Protein AF-A0A6G1IZX4-F1 (afdb_monomer)

pLDDT: mean 77.78, std 18.02, range [27.33, 98.0]

Nearest PDB structures (foldseek):
  4xx2-assembly1_A  TM=4.290E-01  e=2.517E+00  Xylella fastidiosa 9a5c
  7mdz-assembly1_HH  TM=2.554E-01  e=4.952E+00  Oryctolagus cuniculus
  5ham-assembly2_B  TM=1.954E-01  e=4.424E+00  Rickettsia bellii

Mean predicted aligned error: 16.07 Å

Secondary structure (DSSP, 8-state):
-----B-TTTTTEEBSS-PPPSP-EEEEPPGGGT-S-HHHHHHHHHHHHHHTT--EEEEEEEEEE-TTS-GGGS-EEEEEEE--TTS-HHHHHHHHHHHHHHHHHTT---EEEEE-GGGTT-EEEEPPTT-HHHHHHHHHHHHHHHHHHHHHHHHH-----EEEEEEEES-SSGGGSEEEEEEEETTTTSHHIIIIIHHHHHHHHTTTSEEEEEE-SSS---SSS-GGGGTS--------------------------------HHHHHHHHHHHHHHHHHHS----EEEEEE--SEEEEEESS--TTS-GGGS--EEEEEE--EEEEEPTT-----B-------HHHHHTT------TT-B--EE-----TTS-EEEEEEETTTEEEEEEE-SSS-PEEE-STHHHHHTT-BTTB-EEEPEEEES-TT----SS-TT-TTEEEEE-SSSSS-EEEEEE-EEETTEEE-

Radius of gyration: 28.32 Å; Cα contacts (8 Å, |Δi|>4): 827; chains: 1; bounding box: 70×68×75 Å

Foldseek 3Di:
DQQDWDCLPPPFKIWSDLDDFDDKDKAFDDCVVFFVCPPVLVVVLCVLCVVLVKDFPDWGWTQIHDPPDDSVVGFIETETATARRPPDVVSVSVSQVSNCVSCVVRRGPGIYMYGHVFRVQKEWAADDVVVVVLVVLCVVQVVVLVVLQVVCCVPVVFHWFWWWWTFIISDPDSVPGAIEIEIEGQVLSPVCCRVPVLVVSPVSSDPRYHYGYHYDPDNDPDDSHPVVSVLQFPPDIPTDGDDDDDDDDDDDDDDDDDDDPDPDVVNVVVVVVVVVVVVVVVDPPDQFAFPDKPGWEWDFDFLQHDPPDDPVVSHHGATATDIDTDGDGDPPHDDFAWAAPPDPDPVCVVLVDDFPHDGRFGAPAADGPRALQDWFKKWWQFPPPGIFIWTQHSDSDFDFDDDDSSCSNHVHDPVRTYTFTKTAHPHPVDQDARDDPRRWQIFIFTRDPDRHTHTHGTFHQDDRSITTD

Sequence (469 aa):
MQLVLDARFAPHRYGPYRLPTPPLETAVVECSALLDNVQTFLQQVDEVCIAAGIPIAYRTFACRHHWGHEPSESPITFLLVAHIADREPEAVRSLLADVQRLCLTAGAQVGVEVVDPPYYGRKSFAVRATDGNAVQNWDELSSRVLHFLDTTARDHGCFWRTMDLFRRGASQERDNCAVTLVVGTAESDNPFWWDCGLRHLQALANQNIMVEILHVSSWEAISLIDQNAYQDPVCMGASLTEDVSHFAAYPNHPSRLRHENDVNPYRKGMEDKKSDLDEAQRCNRVIGSLIASSGRRTILAHEFPHPSQPSTQQGNALRFLADWALVGTQPGRSAENKIHKLKVHGRDQERGVTTHLTDGLPSKEYEILRSPSKRTLVAFRGRTSSWGFGEVNGVTTVNSILPGDIAETYNLSESDPGYYWAITQRVYEYHGDVCRPGDSGSVVLLDGERGAGRWVGLLFGAALGVGYM

Solvent-accessible surface area (backbone atoms only — not comparable to full-atom values): 27068 Å² total; per-residue (Å²): 132,87,81,56,64,33,59,91,48,58,59,38,31,43,26,65,49,88,71,82,47,47,59,64,45,76,48,76,47,71,57,76,83,52,29,95,55,57,69,63,54,56,49,53,49,47,54,51,29,57,74,68,70,37,59,71,81,47,73,47,43,24,19,61,34,49,83,93,57,64,56,88,81,32,69,52,25,41,39,37,28,26,68,36,62,92,49,59,68,66,59,56,48,51,49,48,53,52,48,42,49,50,36,50,73,56,65,29,94,51,49,45,33,42,30,13,52,53,66,66,72,41,41,42,27,64,48,51,82,84,41,50,69,60,54,52,53,42,70,72,35,49,66,59,51,49,54,51,47,55,48,38,24,70,78,66,72,47,55,64,60,40,41,44,66,30,19,38,30,58,50,92,48,60,90,76,21,49,44,28,41,38,37,27,12,67,53,44,77,41,64,58,43,73,78,44,46,49,61,50,51,35,65,67,49,40,97,78,30,46,70,44,72,25,44,35,89,56,97,66,90,68,72,66,54,41,70,62,33,54,61,55,60,63,50,79,75,79,66,58,70,80,87,88,83,84,89,80,91,83,87,88,86,87,89,83,91,79,93,76,92,75,78,52,69,66,55,53,54,48,51,52,51,47,51,54,47,52,50,58,69,67,46,83,78,75,61,44,48,81,73,44,61,64,41,83,38,70,42,82,41,41,75,44,75,48,98,89,56,61,71,89,74,18,55,59,75,39,38,28,71,44,70,52,73,45,65,46,56,40,89,97,52,82,86,76,54,46,40,70,82,73,58,79,49,69,69,43,50,78,69,67,60,79,71,67,71,53,65,65,36,49,37,85,47,77,45,76,87,86,50,49,75,48,74,38,44,28,33,32,50,24,80,72,61,42,69,38,66,27,21,40,57,31,58,84,61,70,42,70,59,82,74,65,70,60,23,66,53,68,73,35,41,96,93,50,47,35,34,32,44,46,26,34,53,73,54,86,93,57,94,57,61,49,57,51,89,71,21,48,74,18,54,29,25,45,40,49,99,56,99,50,36,26,35,64,50,43,28,68,42,59,60,95,45,29,21,33,60

Organism: NCBI:txid1168545

Structure (mmCIF, N/CA/C/O backbone):
data_AF-A0A6G1IZX4-F1
#
_entry.id   AF-A0A6G1IZX4-F1
#
loop_
_atom_site.group_PDB
_atom_site.id
_atom_site.type_symbol
_atom_site.label_atom_id
_atom_site.label_alt_id
_atom_site.label_comp_id
_atom_site.label_asym_id
_atom_site.label_entity_id
_atom_site.label_seq_id
_atom_site.pdbx_PDB_ins_code
_atom_site.Cartn_x
_atom_site.Cartn_y
_atom_site.Cartn_z
_atom_site.occupancy
_atom_site.B_iso_or_equiv
_atom_site.auth_seq_id
_atom_site.auth_comp_id
_atom_site.auth_asym_id
_atom_site.auth_atom_id
_atom_site.pdbx_PDB_model_num
ATOM 1 N N . MET A 1 1 ? -31.044 3.795 23.910 1.00 59.31 1 MET A N 1
ATOM 2 C CA . MET A 1 1 ? -30.777 3.939 22.464 1.00 59.31 1 MET A CA 1
ATOM 3 C C . MET A 1 1 ? -30.055 2.679 22.021 1.00 59.31 1 MET A C 1
ATOM 5 O O . MET A 1 1 ? -29.073 2.333 22.664 1.00 59.31 1 MET A O 1
ATOM 9 N N . GLN A 1 2 ? -30.579 1.936 21.046 1.00 75.44 2 GLN A N 1
ATOM 10 C CA . GLN A 1 2 ? -29.920 0.715 20.573 1.00 75.44 2 GLN A CA 1
ATOM 11 C C . GLN A 1 2 ? -28.713 1.113 19.715 1.00 75.44 2 GLN A C 1
ATOM 13 O O . GLN A 1 2 ? -28.865 1.892 18.777 1.00 75.44 2 GLN A O 1
ATOM 18 N N . LEU A 1 3 ? -27.519 0.632 20.069 1.00 81.38 3 LEU A N 1
ATOM 19 C CA . LEU A 1 3 ? -26.293 0.906 19.321 1.00 81.38 3 LEU A CA 1
ATOM 20 C C . LEU A 1 3 ? -26.342 0.139 17.992 1.00 81.38 3 LEU A C 1
ATOM 22 O O . LEU A 1 3 ? -26.344 -1.098 17.986 1.00 81.38 3 LEU A O 1
ATOM 26 N N . VAL A 1 4 ? -26.405 0.860 16.873 1.00 86.19 4 VAL A N 1
ATOM 27 C CA . VAL A 1 4 ? -26.288 0.259 15.540 1.00 86.19 4 VAL A CA 1
ATOM 28 C C . VAL A 1 4 ? -24.801 0.075 15.260 1.00 86.19 4 VAL A C 1
ATOM 30 O O . VAL A 1 4 ? -24.076 1.049 15.103 1.00 86.19 4 VAL A O 1
ATOM 33 N N . LEU A 1 5 ? -24.342 -1.175 15.255 1.00 89.44 5 LEU A N 1
ATOM 34 C CA . LEU A 1 5 ? -22.954 -1.491 14.936 1.00 89.44 5 LEU A CA 1
ATOM 35 C C . LEU A 1 5 ? -22.734 -1.475 13.430 1.00 89.44 5 LEU A C 1
ATOM 37 O O . LEU A 1 5 ? -23.473 -2.124 12.689 1.00 89.44 5 LEU A O 1
ATOM 41 N N . ASP A 1 6 ? -21.659 -0.824 13.006 1.00 90.88 6 ASP A N 1
ATOM 42 C CA . ASP A 1 6 ? -21.092 -1.054 11.689 1.00 90.88 6 ASP A CA 1
ATOM 43 C C . ASP A 1 6 ? -20.348 -2.394 11.684 1.00 90.88 6 ASP A C 1
ATOM 45 O O . ASP A 1 6 ? -19.285 -2.540 12.288 1.00 90.88 6 ASP A O 1
ATOM 49 N N . ALA A 1 7 ? -20.950 -3.381 11.024 1.00 86.31 7 ALA A N 1
ATOM 50 C CA . ALA A 1 7 ? -20.425 -4.736 10.899 1.00 86.31 7 ALA A CA 1
ATOM 51 C C . ALA A 1 7 ? -19.765 -5.000 9.534 1.00 86.31 7 ALA A C 1
ATOM 53 O O . ALA A 1 7 ? -19.408 -6.140 9.249 1.00 86.31 7 ALA A O 1
ATOM 54 N N . ARG A 1 8 ? -19.579 -3.977 8.683 1.00 90.00 8 ARG A N 1
ATOM 55 C CA . ARG A 1 8 ? -18.983 -4.145 7.340 1.00 90.00 8 ARG A CA 1
ATOM 56 C C . ARG A 1 8 ? -17.572 -4.737 7.379 1.00 90.00 8 ARG A C 1
ATOM 58 O O . ARG A 1 8 ? -17.164 -5.415 6.445 1.00 90.00 8 ARG A O 1
ATOM 65 N N . PHE A 1 9 ? -16.852 -4.500 8.473 1.00 88.50 9 PHE A N 1
ATOM 66 C CA . PHE A 1 9 ? -15.491 -4.984 8.696 1.00 88.50 9 PHE A CA 1
ATOM 67 C C . PHE A 1 9 ? -15.419 -6.150 9.693 1.00 88.50 9 PHE A C 1
ATOM 69 O O . PHE A 1 9 ? -14.334 -6.478 10.177 1.00 88.50 9 PHE A O 1
ATOM 76 N N . ALA A 1 10 ? -16.553 -6.766 10.040 1.00 88.62 10 ALA A N 1
ATOM 77 C CA . ALA A 1 10 ? -16.571 -7.920 10.929 1.00 88.62 10 ALA A CA 1
ATOM 78 C C . ALA A 1 10 ? -15.802 -9.112 10.310 1.00 88.62 10 ALA A C 1
ATOM 80 O O . ALA A 1 10 ? -15.842 -9.297 9.093 1.00 88.62 10 ALA A O 1
ATOM 81 N N . PRO A 1 11 ? -15.105 -9.930 11.124 1.00 91.12 11 PRO A N 1
ATOM 82 C CA . PRO A 1 11 ? -14.985 -9.842 12.583 1.00 91.12 11 PRO A CA 1
ATOM 83 C C . PRO A 1 11 ? -13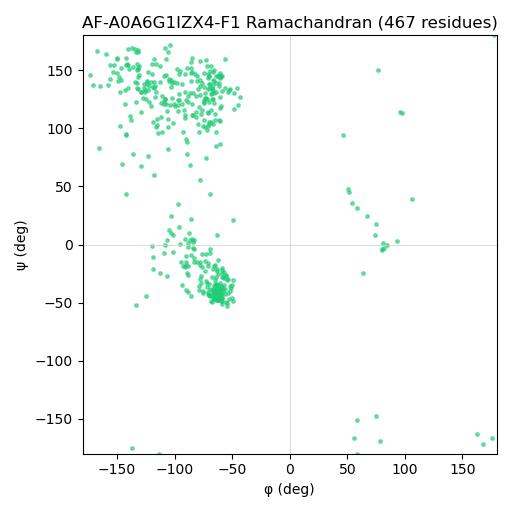.833 -8.937 13.062 1.00 91.12 11 PRO A C 1
ATOM 85 O O . PRO A 1 11 ? -13.494 -8.929 14.241 1.00 91.12 11 PRO A O 1
ATOM 88 N N . HIS A 1 12 ? -13.198 -8.185 12.165 1.00 92.44 12 HIS A N 1
ATOM 89 C CA . HIS A 1 12 ? -11.922 -7.520 12.427 1.00 92.44 12 HIS A CA 1
ATOM 90 C C . HIS A 1 12 ? -12.040 -6.101 12.980 1.00 92.44 12 HIS A C 1
ATOM 92 O O . HIS A 1 12 ? -11.063 -5.572 13.510 1.00 92.44 12 HIS A O 1
ATOM 98 N N . ARG A 1 13 ? -13.191 -5.447 12.822 1.00 94.31 13 ARG A N 1
ATOM 99 C CA . ARG A 1 13 ? -13.390 -4.067 13.268 1.00 94.31 13 ARG A CA 1
ATOM 100 C C . ARG A 1 13 ? -14.870 -3.759 13.467 1.00 94.31 13 ARG A C 1
ATOM 102 O O . ARG A 1 13 ? -15.688 -4.112 12.621 1.00 94.31 13 ARG A O 1
ATOM 109 N N . TYR A 1 14 ? -15.184 -3.067 14.561 1.00 95.94 14 TYR A N 1
ATOM 110 C CA . TYR A 1 14 ? -16.542 -2.658 14.926 1.00 95.94 14 TYR A CA 1
ATOM 111 C C . TYR A 1 14 ? -16.565 -1.237 15.494 1.00 95.94 14 TYR A C 1
ATOM 113 O O . TYR A 1 14 ? -15.609 -0.785 16.127 1.00 95.94 14 TYR A O 1
ATOM 121 N N . GLY A 1 15 ? -17.691 -0.549 15.312 1.00 94.06 15 GLY A N 1
ATOM 122 C CA . GLY A 1 15 ? -17.936 0.772 15.882 1.00 94.06 15 GLY A CA 1
ATOM 123 C C . GLY A 1 15 ? -19.407 1.193 15.771 1.00 94.06 15 GLY A C 1
ATOM 124 O O . GLY A 1 15 ? -20.177 0.549 15.058 1.00 94.06 15 GLY A O 1
ATOM 125 N N . PRO A 1 16 ? -19.823 2.249 16.491 1.00 82.31 16 PRO A N 1
ATOM 126 C CA . PRO A 1 16 ? -21.214 2.691 16.605 1.00 82.31 16 PRO A CA 1
ATOM 127 C C . PRO A 1 16 ? -21.684 3.591 15.453 1.00 82.31 16 PRO A C 1
ATOM 129 O O . PRO A 1 16 ? -22.847 3.989 15.419 1.00 82.31 16 PRO A O 1
ATOM 132 N N . TYR A 1 17 ? -20.784 3.928 14.528 1.00 84.81 17 TYR A N 1
ATOM 133 C CA . TYR A 1 17 ? -21.054 4.723 13.333 1.00 84.81 17 TYR A CA 1
ATOM 134 C C . TYR A 1 17 ? -20.455 4.034 12.120 1.00 84.81 17 TYR A C 1
ATOM 136 O O . TYR A 1 17 ? -19.620 3.140 12.254 1.00 84.81 17 TYR A O 1
ATOM 144 N N . ARG A 1 18 ? -20.843 4.505 10.935 1.00 87.94 18 ARG A N 1
ATOM 145 C CA . ARG A 1 18 ? -20.227 4.083 9.685 1.00 87.94 18 ARG A CA 1
ATOM 146 C C . ARG A 1 18 ? -18.737 4.437 9.704 1.00 87.94 18 ARG A C 1
ATOM 148 O O . ARG A 1 18 ? -18.378 5.605 9.600 1.00 87.94 18 ARG A O 1
ATOM 155 N N . LEU A 1 19 ? -17.889 3.430 9.871 1.00 91.12 19 LEU A N 1
ATOM 156 C CA . LEU A 1 19 ? -16.448 3.595 9.991 1.00 91.12 19 LEU A CA 1
ATOM 157 C C . LEU A 1 19 ? -15.825 3.882 8.618 1.00 91.12 19 LEU A C 1
ATOM 159 O O . LEU A 1 19 ? -16.200 3.227 7.642 1.00 91.12 19 LEU A O 1
ATOM 163 N N . PRO A 1 20 ? -14.856 4.804 8.518 1.00 90.62 20 PRO A N 1
ATOM 164 C CA . PRO A 1 20 ? -14.194 5.074 7.248 1.00 90.62 20 PRO A CA 1
ATOM 165 C C . PRO A 1 20 ? -13.386 3.852 6.807 1.00 90.62 20 PRO A C 1
ATOM 167 O O . PRO A 1 20 ? -12.780 3.165 7.638 1.00 90.62 20 PRO A O 1
ATOM 170 N N . THR A 1 21 ? -13.383 3.547 5.514 1.00 91.31 21 THR A N 1
ATOM 171 C CA . THR A 1 21 ? -12.710 2.348 4.989 1.00 91.31 21 THR A CA 1
ATOM 172 C C . THR A 1 21 ? -11.177 2.475 5.064 1.00 91.31 21 THR A C 1
ATOM 174 O O . THR A 1 21 ? -10.634 3.510 4.696 1.00 91.31 21 THR A O 1
ATOM 177 N N . PRO A 1 22 ? -10.420 1.458 5.520 1.00 89.31 22 PRO A N 1
ATOM 178 C CA . PRO A 1 22 ? -8.955 1.505 5.474 1.00 89.31 22 PRO A CA 1
ATOM 179 C C . PRO A 1 22 ? -8.407 1.744 4.055 1.00 89.31 22 PRO A C 1
ATOM 181 O O . PRO A 1 22 ? -9.088 1.406 3.090 1.00 89.31 22 PRO A O 1
ATOM 184 N N . PRO A 1 23 ? -7.163 2.221 3.890 1.00 87.56 23 PRO A N 1
ATOM 185 C CA . PRO A 1 23 ? -6.227 2.682 4.915 1.00 87.56 23 PRO A CA 1
ATOM 186 C C . PRO A 1 23 ? -6.670 3.951 5.659 1.00 87.56 23 PRO A C 1
ATOM 188 O O . PRO A 1 23 ? -7.341 4.816 5.100 1.00 87.56 23 PRO A O 1
ATOM 191 N N . LEU A 1 24 ? -6.253 4.060 6.926 1.00 88.69 24 LEU A N 1
ATOM 192 C CA . LEU A 1 24 ? -6.476 5.236 7.771 1.00 88.69 24 LEU A CA 1
ATOM 193 C C . LEU A 1 24 ? -5.180 5.641 8.466 1.00 88.69 24 LEU A C 1
ATOM 195 O O . LEU A 1 24 ? -4.475 4.781 8.997 1.00 88.69 24 LEU A O 1
ATOM 199 N N . GLU A 1 25 ? -4.933 6.942 8.531 1.00 88.62 25 GLU A N 1
ATOM 200 C CA . GLU A 1 25 ? -3.976 7.550 9.444 1.00 88.62 25 GLU A CA 1
ATOM 201 C C . GLU A 1 25 ? -4.615 7.735 10.824 1.00 88.62 25 GLU A C 1
ATOM 203 O O . GLU A 1 25 ? -5.822 7.963 10.958 1.00 88.62 25 GLU A O 1
ATOM 208 N N . THR A 1 26 ? -3.792 7.615 11.864 1.00 91.69 26 THR A N 1
ATOM 209 C CA . THR A 1 26 ? -4.212 7.757 13.260 1.00 91.69 26 THR A CA 1
ATOM 210 C C . THR A 1 26 ? -3.443 8.918 13.877 1.00 91.69 26 THR A C 1
ATOM 212 O O . THR A 1 26 ? -2.265 8.780 14.203 1.00 91.69 26 THR A O 1
ATOM 215 N N . ALA A 1 27 ? -4.110 10.055 14.069 1.00 93.75 27 ALA A N 1
ATOM 216 C CA . ALA A 1 27 ? -3.566 11.172 14.836 1.00 93.75 27 ALA A CA 1
ATOM 217 C C . ALA A 1 27 ? -3.984 11.022 16.302 1.00 93.75 27 ALA A C 1
ATOM 219 O O . ALA A 1 27 ? -5.169 11.122 16.621 1.00 93.75 27 ALA A O 1
ATOM 220 N N . VAL A 1 28 ? -3.026 10.746 17.189 1.00 94.31 28 VAL A N 1
ATOM 221 C CA . VAL A 1 28 ? -3.289 10.597 18.629 1.00 94.31 28 VAL A CA 1
ATOM 222 C C . VAL A 1 28 ? -3.700 11.943 19.225 1.00 94.31 28 VAL A C 1
ATOM 224 O O . VAL A 1 28 ? -3.057 12.961 18.976 1.00 94.31 28 VAL A O 1
ATOM 227 N N . VAL A 1 29 ? -4.761 11.929 20.027 1.00 94.44 29 VA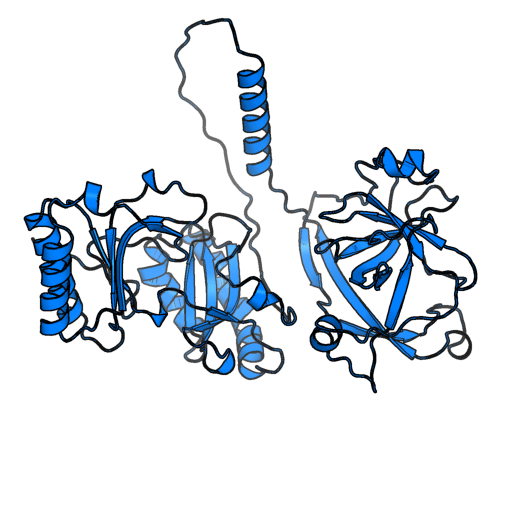L A N 1
ATOM 228 C CA . VAL A 1 29 ? -5.287 13.096 20.739 1.00 94.44 29 VAL A CA 1
ATOM 229 C C . VAL A 1 29 ? -4.876 13.015 22.204 1.00 94.44 29 VAL A C 1
ATOM 231 O O . VAL A 1 29 ? -4.970 11.961 22.839 1.00 94.44 29 VAL A O 1
ATOM 234 N N . GLU A 1 30 ? -4.423 14.137 22.757 1.00 91.88 30 GLU A N 1
ATOM 235 C CA . GLU A 1 30 ? -4.024 14.207 24.158 1.00 91.88 30 GLU A CA 1
ATOM 236 C C . GLU A 1 30 ? -5.233 13.984 25.080 1.00 91.88 30 GLU A C 1
ATOM 238 O O . GLU A 1 30 ? -6.227 14.708 25.031 1.00 91.88 30 GLU A O 1
ATOM 243 N N . CYS A 1 31 ? -5.156 12.962 25.934 1.00 89.56 31 CYS A N 1
ATOM 244 C CA . CYS A 1 31 ? -6.279 12.534 26.773 1.00 89.56 31 CYS A CA 1
ATOM 245 C C . CYS A 1 31 ? -6.647 13.566 27.852 1.00 89.56 31 CYS A C 1
ATOM 247 O O . CYS A 1 31 ? -7.805 13.638 28.259 1.00 89.56 31 CYS A O 1
ATOM 249 N N . SER A 1 32 ? -5.671 14.363 28.299 1.00 89.19 32 SER A N 1
ATOM 250 C CA . SER A 1 32 ? -5.833 15.424 29.305 1.00 89.19 32 SER A CA 1
ATOM 251 C C . SER A 1 32 ? -6.800 16.524 28.854 1.00 89.19 32 SER A C 1
ATOM 253 O O . SER A 1 32 ? -7.426 17.167 29.689 1.00 89.19 32 SER A O 1
ATOM 255 N N . ALA A 1 33 ? -6.961 16.717 27.541 1.00 89.00 33 ALA A N 1
ATOM 256 C CA . ALA A 1 33 ? -7.904 17.674 26.974 1.00 89.00 33 ALA A CA 1
ATOM 257 C C . ALA A 1 33 ? -9.358 17.168 26.979 1.00 89.00 33 ALA A C 1
ATOM 259 O O . ALA A 1 33 ? -10.279 17.953 26.760 1.00 89.00 33 ALA A O 1
ATOM 260 N N . LEU A 1 34 ? -9.567 15.863 27.186 1.00 92.00 34 LEU A N 1
ATOM 261 C CA . LEU A 1 34 ? -10.874 15.210 27.066 1.00 92.00 34 LEU A CA 1
ATOM 262 C C . LEU A 1 34 ? -11.413 14.695 28.402 1.00 92.00 34 LEU A C 1
ATOM 264 O O . LEU A 1 34 ? -12.621 14.510 28.525 1.00 92.00 34 LEU A O 1
ATOM 268 N N . LEU A 1 35 ? -10.535 14.414 29.368 1.00 94.94 35 LEU A N 1
ATOM 269 C CA . LEU A 1 35 ? -10.875 13.738 30.616 1.00 94.94 35 LEU A CA 1
ATOM 270 C C . LEU A 1 35 ? -10.122 14.339 31.806 1.00 94.94 35 LEU A C 1
ATOM 272 O O . LEU A 1 35 ? -8.898 14.454 31.774 1.00 94.94 35 LEU A O 1
ATOM 276 N N . ASP A 1 36 ? -10.841 14.571 32.906 1.00 92.88 36 ASP A N 1
ATOM 277 C CA . ASP A 1 36 ? -10.254 15.066 34.160 1.00 92.88 36 ASP A CA 1
ATOM 278 C C . ASP A 1 36 ? -9.374 14.014 34.863 1.00 92.88 36 ASP A C 1
ATOM 280 O O . ASP A 1 36 ? -8.375 14.343 35.501 1.00 92.88 36 ASP A O 1
ATOM 284 N N . ASN A 1 37 ? -9.733 12.728 34.765 1.00 95.00 37 ASN A N 1
ATOM 285 C CA . ASN A 1 37 ? -9.012 11.625 35.410 1.00 95.00 37 ASN A CA 1
ATOM 286 C C . ASN A 1 37 ? -8.842 10.435 34.455 1.00 95.00 37 ASN A C 1
ATOM 288 O O . ASN A 1 37 ? -9.546 9.424 34.530 1.00 95.00 37 ASN A O 1
ATOM 292 N N . VAL A 1 38 ? -7.871 10.571 33.550 1.00 94.62 38 VAL A N 1
ATOM 293 C CA . VAL A 1 38 ? -7.552 9.576 32.515 1.00 94.62 38 VAL A CA 1
ATOM 294 C C . VAL A 1 38 ? -7.240 8.206 33.120 1.00 94.62 38 VAL A C 1
ATOM 296 O O . VAL A 1 38 ? -7.723 7.197 32.622 1.00 94.62 38 VAL A O 1
ATOM 299 N N . GLN A 1 39 ? -6.468 8.144 34.209 1.00 95.12 39 GLN A N 1
ATOM 300 C CA . GLN A 1 39 ? -6.039 6.868 34.789 1.00 95.12 39 GLN A CA 1
ATOM 301 C C . GLN A 1 39 ? -7.221 6.043 35.310 1.00 95.12 39 GLN A C 1
ATOM 303 O O . GLN A 1 39 ? -7.311 4.853 35.013 1.00 95.12 39 GLN A O 1
ATOM 308 N N . THR A 1 40 ? -8.146 6.679 36.035 1.00 96.62 40 THR A N 1
ATOM 309 C CA . THR A 1 40 ? -9.343 5.999 36.557 1.00 96.62 40 THR A CA 1
ATOM 310 C C . THR A 1 40 ? -10.224 5.509 35.414 1.00 96.62 40 THR A C 1
ATOM 312 O O . THR A 1 40 ? -10.659 4.360 35.420 1.00 96.62 40 THR A O 1
ATOM 315 N N . PHE A 1 41 ? -10.430 6.344 34.392 1.00 97.12 41 PHE A N 1
ATOM 316 C CA . PHE A 1 41 ? -11.180 5.956 33.200 1.00 97.12 41 PHE A CA 1
ATOM 317 C C . PHE A 1 41 ? -10.543 4.751 32.488 1.00 97.12 41 PHE A C 1
ATOM 319 O O . PHE A 1 41 ? -11.220 3.766 32.198 1.00 97.12 41 PHE A O 1
ATOM 326 N N . LEU A 1 42 ? -9.228 4.787 32.248 1.00 96.44 42 LEU A N 1
ATOM 327 C CA . LEU A 1 42 ? -8.517 3.700 31.576 1.00 96.44 42 LEU A CA 1
ATOM 328 C C . LEU A 1 42 ? -8.529 2.396 32.385 1.00 96.44 42 LEU A C 1
ATOM 330 O O . LEU A 1 42 ? -8.504 1.335 31.767 1.00 96.44 42 LEU A O 1
ATOM 334 N N . GLN A 1 43 ? -8.567 2.458 33.719 1.00 97.00 43 GLN A N 1
ATOM 335 C CA . GLN A 1 43 ? -8.731 1.280 34.573 1.00 97.00 43 GLN A CA 1
ATOM 336 C C . GLN A 1 43 ? -10.142 0.686 34.444 1.00 97.00 43 GLN A C 1
ATOM 338 O O . GLN A 1 43 ? -10.285 -0.522 34.280 1.00 97.00 43 GLN A O 1
ATOM 343 N N . GLN A 1 44 ? -11.184 1.521 34.445 1.00 98.00 44 GLN A N 1
ATOM 344 C CA . GLN A 1 44 ? -12.564 1.057 34.254 1.00 98.00 44 GLN A CA 1
ATOM 345 C C . GLN A 1 44 ? -12.759 0.391 32.886 1.00 98.00 44 GLN A C 1
ATOM 347 O O . GLN A 1 44 ? -13.449 -0.620 32.776 1.00 98.00 44 GLN A O 1
ATOM 352 N N . VAL A 1 45 ? -12.123 0.927 31.839 1.00 97.75 45 VAL A N 1
ATOM 353 C CA . VAL A 1 45 ? -12.123 0.306 30.506 1.00 97.75 45 VAL A CA 1
ATOM 354 C C . VAL A 1 45 ? -11.471 -1.080 30.540 1.00 97.75 45 VAL A C 1
ATOM 356 O O . VAL A 1 45 ? -12.017 -2.011 29.947 1.00 97.75 45 VAL A O 1
ATOM 359 N N . ASP A 1 46 ? -10.346 -1.241 31.245 1.00 97.31 46 ASP A N 1
ATOM 360 C CA . ASP A 1 46 ? -9.700 -2.551 31.409 1.00 97.31 46 ASP A CA 1
ATOM 361 C C . ASP A 1 46 ? -10.609 -3.550 32.117 1.00 97.31 46 ASP A C 1
ATOM 363 O O . ASP A 1 46 ? -10.748 -4.681 31.657 1.00 97.31 46 ASP A O 1
ATOM 367 N N . GLU A 1 47 ? -11.261 -3.134 33.202 1.00 97.56 47 GLU A N 1
ATOM 368 C CA . GLU A 1 47 ? -12.186 -3.976 33.963 1.00 97.56 47 GLU A CA 1
ATOM 369 C C . GLU A 1 47 ? -13.350 -4.471 33.090 1.00 97.56 47 GLU A C 1
ATOM 371 O O . GLU A 1 47 ? -13.672 -5.661 33.113 1.00 97.56 47 GLU A O 1
ATOM 376 N N . VAL A 1 48 ? -13.927 -3.597 32.254 1.00 98.00 48 VAL A N 1
ATOM 377 C CA . VAL A 1 48 ? -14.975 -3.974 31.288 1.00 98.00 48 VAL A CA 1
ATOM 378 C C . VAL A 1 48 ? -14.447 -4.972 30.253 1.00 98.00 48 VAL A C 1
ATOM 380 O O . VAL A 1 48 ? -15.110 -5.968 29.958 1.00 98.00 48 VAL A O 1
ATOM 383 N N . CYS A 1 49 ? -13.249 -4.749 29.711 1.00 96.69 49 CYS A N 1
ATOM 384 C CA . CYS A 1 49 ? -12.669 -5.642 28.707 1.00 96.69 49 CYS A CA 1
ATOM 385 C C . CYS A 1 49 ? -12.313 -7.020 29.288 1.00 96.69 49 CYS A C 1
ATOM 387 O O . CYS A 1 49 ? -12.578 -8.044 28.655 1.00 96.69 49 CYS A O 1
ATOM 389 N N . ILE A 1 50 ? -11.785 -7.061 30.517 1.00 96.19 50 ILE A N 1
ATOM 390 C CA . ILE A 1 50 ? -11.518 -8.297 31.265 1.00 96.19 50 ILE A CA 1
ATOM 391 C C . ILE A 1 50 ? -12.824 -9.053 31.522 1.00 96.19 50 ILE A C 1
ATOM 393 O O . ILE A 1 50 ? -12.885 -10.256 31.269 1.00 96.19 50 ILE A O 1
ATOM 397 N N . ALA A 1 51 ? -13.878 -8.363 31.969 1.00 96.69 51 ALA A N 1
ATOM 398 C CA . ALA A 1 51 ? -15.185 -8.973 32.209 1.00 96.69 51 ALA A CA 1
ATOM 399 C C . ALA A 1 51 ? -15.809 -9.551 30.926 1.00 96.69 51 ALA A C 1
ATOM 401 O O . ALA A 1 51 ? -16.438 -10.607 30.969 1.00 96.69 51 ALA A O 1
ATOM 402 N N . ALA A 1 52 ? -15.585 -8.904 29.778 1.00 96.19 52 ALA A N 1
ATOM 403 C CA . ALA A 1 52 ? -15.999 -9.401 28.467 1.00 96.19 52 ALA A CA 1
ATOM 404 C C . ALA A 1 52 ? -15.111 -10.543 27.928 1.00 96.19 52 ALA A C 1
ATOM 406 O O . ALA A 1 52 ? -15.426 -11.135 26.895 1.00 96.19 52 ALA A O 1
ATOM 407 N N . GLY A 1 53 ? -13.989 -10.851 28.589 1.00 96.44 53 GLY A N 1
ATOM 408 C CA . GLY A 1 53 ? -13.005 -11.823 28.115 1.00 96.44 53 GLY A CA 1
ATOM 409 C C . GLY A 1 53 ? -12.271 -11.377 26.846 1.00 96.44 53 GLY A C 1
ATOM 410 O O . GLY A 1 53 ? -11.796 -12.225 26.092 1.00 96.44 53 GLY A O 1
ATOM 411 N N . ILE A 1 54 ? -12.190 -10.071 26.581 1.00 96.62 54 ILE A N 1
ATOM 412 C CA . ILE A 1 54 ? -11.578 -9.491 25.380 1.00 96.62 54 ILE A CA 1
ATOM 413 C C . ILE A 1 54 ? -10.290 -8.767 25.801 1.00 96.62 54 ILE A C 1
ATOM 415 O O . ILE A 1 54 ? -10.350 -7.628 26.264 1.00 96.62 54 ILE A O 1
ATOM 419 N N . PRO A 1 55 ? -9.111 -9.405 25.689 1.00 91.94 55 PRO A N 1
ATOM 420 C CA . PRO A 1 55 ? -7.858 -8.783 26.100 1.00 91.94 55 PRO A CA 1
ATOM 421 C C . PRO A 1 55 ? -7.500 -7.614 25.173 1.00 91.94 55 PRO A C 1
ATOM 423 O O . PRO A 1 55 ? -7.476 -7.760 23.947 1.00 91.94 55 PRO A O 1
ATOM 426 N N . ILE A 1 56 ? -7.198 -6.461 25.774 1.00 95.38 56 ILE A N 1
ATOM 427 C CA . ILE A 1 56 ? -6.765 -5.251 25.067 1.00 95.38 56 ILE A CA 1
ATOM 428 C C . ILE A 1 56 ? -5.248 -5.298 24.876 1.00 95.38 56 ILE A C 1
ATOM 430 O O . ILE A 1 56 ? -4.506 -5.494 25.835 1.00 95.38 56 ILE A O 1
ATOM 434 N N . ALA A 1 57 ? -4.785 -5.064 23.652 1.00 93.25 57 ALA A N 1
ATOM 435 C CA . ALA A 1 57 ? -3.371 -4.876 23.341 1.00 93.25 57 ALA A CA 1
ATOM 436 C C . ALA A 1 57 ? -2.960 -3.398 23.435 1.00 93.25 57 ALA A C 1
ATOM 438 O O . ALA A 1 57 ? -1.874 -3.074 23.909 1.00 93.25 57 ALA A O 1
ATOM 439 N N . TYR A 1 58 ? -3.828 -2.491 22.980 1.00 94.38 58 TYR A N 1
ATOM 440 C CA . TYR A 1 58 ? -3.565 -1.053 22.961 1.00 94.38 58 TYR A CA 1
ATOM 441 C C . TYR A 1 58 ? -4.873 -0.256 23.026 1.00 94.38 58 TYR A C 1
ATOM 443 O O . TYR A 1 58 ? -5.903 -0.711 22.535 1.00 94.38 58 TYR A O 1
ATOM 451 N N . ARG A 1 59 ? -4.850 0.934 23.635 1.00 96.19 59 ARG A N 1
ATOM 452 C CA . ARG A 1 59 ? -5.995 1.853 23.657 1.00 96.19 59 ARG A CA 1
ATOM 453 C C . ARG A 1 59 ? -5.547 3.306 23.650 1.00 96.19 59 ARG A C 1
ATOM 455 O O . ARG A 1 59 ? -4.558 3.639 24.298 1.00 96.19 59 ARG A O 1
ATOM 462 N N . THR A 1 60 ? -6.265 4.161 22.929 1.00 96.44 60 THR A N 1
ATOM 463 C CA . THR A 1 60 ? -5.938 5.589 22.822 1.00 96.44 60 THR A CA 1
ATOM 464 C C . THR A 1 60 ? -7.137 6.420 22.371 1.00 96.44 60 THR A C 1
ATOM 466 O O . THR A 1 60 ? -8.093 5.884 21.815 1.00 96.44 60 THR A O 1
ATOM 469 N N . PHE A 1 61 ? -7.074 7.737 22.556 1.00 96.44 61 PHE A N 1
ATOM 470 C CA . PHE A 1 61 ? -7.947 8.676 21.851 1.00 96.44 61 PHE A CA 1
ATOM 471 C C . PHE A 1 61 ? -7.256 9.112 20.562 1.00 96.44 61 PHE A C 1
ATOM 473 O O . PHE A 1 61 ? -6.078 9.471 20.577 1.00 96.44 61 PHE A O 1
ATOM 480 N N . ALA A 1 62 ? -7.963 9.067 19.438 1.00 95.62 62 ALA A N 1
ATOM 481 C CA . ALA A 1 62 ? -7.395 9.443 18.152 1.00 95.62 62 ALA A CA 1
ATOM 482 C C . ALA A 1 62 ? -8.444 9.964 17.165 1.00 95.62 62 ALA A C 1
ATOM 484 O O . ALA A 1 62 ? -9.610 9.571 17.210 1.00 95.62 62 ALA A O 1
ATOM 485 N N . CYS A 1 63 ? -7.999 10.791 16.221 1.00 94.75 63 CYS A N 1
ATOM 486 C CA . CYS A 1 63 ? -8.730 11.088 14.994 1.00 94.75 63 CYS A CA 1
ATOM 487 C C . CYS A 1 63 ? -8.253 10.137 13.892 1.00 94.75 63 CYS A C 1
ATOM 489 O O . CYS A 1 63 ? -7.066 10.127 13.544 1.00 94.75 63 CYS A O 1
ATOM 491 N N . ARG A 1 64 ? -9.173 9.343 13.335 1.00 92.50 64 ARG A N 1
ATOM 492 C CA . ARG A 1 64 ? -8.882 8.411 12.238 1.00 92.50 64 ARG A CA 1
ATOM 493 C C . ARG A 1 64 ? -9.410 8.964 10.922 1.00 92.50 64 ARG A C 1
ATOM 495 O O . ARG A 1 64 ? -10.612 9.168 10.800 1.00 92.50 64 ARG A O 1
ATOM 502 N N . HIS A 1 65 ? -8.524 9.178 9.960 1.00 91.62 65 HIS A N 1
ATOM 503 C CA . HIS A 1 65 ? -8.830 9.861 8.702 1.00 91.62 65 HIS A CA 1
ATOM 504 C C . HIS A 1 65 ? -8.086 9.208 7.538 1.00 91.62 65 HIS A C 1
ATOM 506 O O . HIS A 1 65 ? -7.127 8.466 7.747 1.00 91.62 65 HIS A O 1
ATOM 512 N N . HIS A 1 66 ? -8.538 9.440 6.308 1.00 88.25 66 HIS A N 1
ATOM 513 C CA . HIS A 1 66 ? -7.784 9.008 5.135 1.00 88.25 66 HIS A CA 1
ATOM 514 C C . HIS A 1 66 ? -6.540 9.872 4.949 1.00 88.25 66 HIS A C 1
ATOM 516 O O . HIS A 1 66 ? -6.507 11.038 5.338 1.00 88.25 66 HIS A O 1
ATOM 522 N N . TRP A 1 67 ? -5.531 9.295 4.308 1.00 79.50 67 TRP A N 1
ATOM 523 C CA . TRP A 1 67 ? -4.318 10.017 3.960 1.00 79.50 67 TRP A CA 1
ATOM 524 C C . TRP A 1 67 ? -4.631 11.265 3.122 1.00 79.50 67 TRP A C 1
ATOM 526 O O . TRP A 1 67 ? -5.420 11.215 2.173 1.00 79.50 67 TRP A O 1
ATOM 536 N N . GLY A 1 68 ? -4.000 12.383 3.479 1.00 80.44 68 GLY A N 1
ATOM 537 C CA . GLY A 1 68 ? -4.196 13.677 2.822 1.00 80.44 68 GLY A CA 1
ATOM 538 C C . GLY A 1 68 ? -5.432 14.457 3.285 1.00 80.44 68 GLY A C 1
ATOM 539 O O . GLY A 1 68 ? -5.620 15.583 2.830 1.00 80.44 68 GLY A O 1
ATOM 540 N N . HIS A 1 69 ? -6.251 13.901 4.182 1.00 83.44 69 HIS A N 1
ATOM 541 C CA . HIS A 1 69 ? -7.317 14.642 4.862 1.00 83.44 69 HIS A CA 1
ATOM 542 C C . HIS A 1 69 ? -6.776 15.271 6.150 1.00 83.44 69 HIS A C 1
ATOM 544 O O . HIS A 1 69 ? -5.844 14.746 6.757 1.00 83.44 69 HIS A O 1
ATOM 550 N N . GLU A 1 70 ? -7.354 16.387 6.598 1.00 85.31 70 GLU A N 1
ATOM 551 C CA . GLU A 1 70 ? -6.948 16.970 7.877 1.00 85.31 70 GLU A CA 1
ATOM 552 C C . GLU A 1 70 ? -7.573 16.199 9.059 1.00 85.31 70 GLU A C 1
ATOM 554 O O . GLU A 1 70 ? -8.775 15.912 9.047 1.00 85.31 70 GLU A O 1
ATOM 559 N N . PRO A 1 71 ? -6.814 15.907 10.136 1.00 87.69 71 PRO A N 1
ATOM 560 C CA . PRO A 1 71 ? -7.352 15.235 11.322 1.00 87.69 71 PRO A CA 1
ATOM 561 C C . PRO A 1 71 ? -8.534 15.971 11.972 1.00 87.69 71 PRO A C 1
ATOM 563 O O . PRO A 1 71 ? -9.379 15.342 12.608 1.00 87.69 71 PRO A O 1
ATOM 566 N N . SER A 1 72 ? -8.576 17.300 11.825 1.00 85.44 72 SER A N 1
ATOM 567 C CA . SER A 1 72 ? -9.607 18.205 12.349 1.00 85.44 72 SER A CA 1
ATOM 568 C C . SER A 1 72 ? -10.998 17.944 11.762 1.00 85.44 72 SER A C 1
ATOM 570 O O . SER A 1 72 ? -11.998 18.282 12.392 1.00 85.44 72 SER A O 1
ATOM 572 N N . GLU A 1 73 ? -11.072 17.324 10.584 1.00 84.69 73 GLU A N 1
ATOM 573 C CA . GLU A 1 73 ? -12.327 16.993 9.906 1.00 84.69 73 GLU A CA 1
ATOM 574 C C . GLU A 1 73 ? -12.942 15.679 10.410 1.00 84.69 73 GLU A C 1
ATOM 576 O O . GLU A 1 73 ? -14.093 15.370 10.101 1.00 84.69 73 GLU A O 1
ATOM 581 N N . SER A 1 74 ? -12.189 14.892 11.185 1.00 87.56 74 SER A N 1
ATOM 582 C CA . SER A 1 74 ? -12.620 13.578 11.665 1.00 87.56 74 SER A CA 1
ATOM 583 C C . SER A 1 74 ? -13.004 13.599 13.144 1.00 87.56 74 SER A C 1
ATOM 585 O O . SER A 1 74 ? -12.331 14.239 13.955 1.00 87.56 74 SER A O 1
ATOM 587 N N . PRO A 1 75 ? -14.065 12.872 13.538 1.00 91.44 75 PRO A N 1
ATOM 588 C CA . PRO A 1 75 ? -14.477 12.813 14.929 1.00 91.44 75 PRO A CA 1
ATOM 589 C C . PRO A 1 75 ? -13.421 12.105 15.783 1.00 91.44 75 PRO A C 1
ATOM 591 O O . PRO A 1 75 ? -12.843 11.086 15.389 1.00 91.44 75 PRO A O 1
ATOM 594 N N . ILE A 1 76 ? -13.225 12.611 17.001 1.00 94.69 76 ILE A N 1
ATOM 595 C CA . ILE A 1 76 ? -12.390 11.942 17.998 1.00 94.69 76 ILE A CA 1
ATOM 596 C C . ILE A 1 76 ? -13.039 10.601 18.352 1.00 94.69 76 ILE A C 1
ATOM 598 O O . ILE A 1 76 ? -14.233 10.514 18.656 1.00 94.69 76 ILE A O 1
ATOM 602 N N . THR A 1 77 ? -12.223 9.554 18.328 1.00 95.62 77 THR A N 1
ATOM 603 C CA . THR A 1 77 ? -12.620 8.181 18.616 1.00 95.62 77 THR A CA 1
ATOM 604 C C . THR A 1 77 ? -11.723 7.608 19.706 1.00 95.62 77 THR A C 1
ATOM 606 O O . THR A 1 77 ? -10.500 7.731 19.649 1.00 95.62 77 THR A O 1
ATOM 609 N N . PHE A 1 78 ? -12.321 6.964 20.703 1.00 97.50 78 PHE A N 1
ATOM 610 C CA . PHE A 1 78 ? -11.610 6.098 21.627 1.00 97.50 78 PHE A CA 1
ATOM 611 C C . PHE A 1 78 ? -11.390 4.742 20.957 1.00 97.50 78 PHE A C 1
ATOM 613 O O . PHE A 1 78 ? -12.315 3.947 20.783 1.00 97.50 78 PHE A O 1
ATOM 620 N N . LEU A 1 79 ? -10.158 4.528 20.512 1.00 97.19 79 LEU A N 1
ATOM 621 C CA . LEU A 1 79 ? -9.723 3.360 19.769 1.00 97.19 79 LEU A CA 1
ATOM 622 C C . LEU A 1 79 ? -9.235 2.280 20.735 1.00 97.19 79 LEU A C 1
ATOM 624 O O . LEU A 1 79 ? -8.302 2.504 21.505 1.00 97.19 79 LEU A O 1
ATOM 628 N N . LEU A 1 80 ? -9.821 1.093 20.626 1.00 97.50 80 LEU A N 1
ATOM 629 C CA . LEU A 1 80 ? -9.411 -0.136 21.289 1.00 97.50 80 LEU A CA 1
ATOM 630 C C . LEU A 1 80 ? -8.800 -1.083 20.255 1.00 97.50 80 LEU A C 1
ATOM 632 O O . LEU A 1 80 ? -9.436 -1.432 19.267 1.00 97.50 80 LEU A O 1
ATOM 636 N N . VAL A 1 81 ? -7.579 -1.543 20.490 1.00 96.44 81 VAL A N 1
ATOM 637 C CA . VAL A 1 81 ? -6.958 -2.620 19.717 1.00 96.44 81 VAL A CA 1
ATOM 638 C C . VAL A 1 81 ? -6.976 -3.866 20.588 1.00 96.44 81 VAL A C 1
ATOM 640 O O . VAL A 1 81 ? -6.275 -3.921 21.599 1.00 96.44 81 VAL A O 1
ATOM 643 N N . ALA A 1 82 ? -7.819 -4.838 20.247 1.00 96.12 82 ALA A N 1
ATOM 644 C CA . ALA A 1 82 ? -8.128 -5.980 21.105 1.00 96.12 82 ALA A CA 1
ATOM 645 C C . ALA A 1 82 ? -8.477 -7.224 20.282 1.00 96.12 82 ALA A C 1
ATOM 647 O O . ALA A 1 82 ? -9.043 -7.100 19.203 1.00 96.12 82 ALA A O 1
ATOM 648 N N . HIS A 1 83 ? -8.152 -8.418 20.782 1.00 93.50 83 HIS A N 1
ATOM 649 C CA . HIS A 1 83 ? -8.373 -9.674 20.052 1.00 93.50 83 HIS A CA 1
ATOM 650 C C . HIS A 1 83 ? -9.867 -10.024 19.981 1.00 93.50 83 HIS A C 1
ATOM 652 O O . HIS A 1 83 ? -10.436 -10.574 20.932 1.00 93.50 83 HIS A O 1
ATOM 658 N N . ILE A 1 84 ? -10.493 -9.693 18.852 1.00 95.25 84 ILE A N 1
ATOM 659 C CA . ILE A 1 84 ? -11.946 -9.784 18.639 1.00 95.25 84 ILE A CA 1
ATOM 660 C C . ILE A 1 84 ? -12.339 -10.743 17.513 1.00 95.25 84 ILE A C 1
ATOM 662 O O . ILE A 1 84 ? -13.520 -11.061 17.405 1.00 95.25 84 ILE A O 1
ATOM 666 N N . ALA A 1 85 ? -11.385 -11.222 16.706 1.00 91.69 85 ALA A N 1
ATOM 667 C CA . ALA A 1 85 ? -11.678 -12.069 15.546 1.00 91.69 85 ALA A CA 1
ATOM 668 C C . ALA A 1 85 ? -12.478 -13.341 15.896 1.00 91.69 85 ALA A C 1
ATOM 670 O O . ALA A 1 85 ? -13.394 -13.703 15.162 1.00 91.69 85 ALA A O 1
ATOM 671 N N . ASP A 1 86 ? -12.181 -13.963 17.041 1.00 92.94 86 ASP A N 1
ATOM 672 C CA . ASP A 1 86 ? -12.824 -15.203 17.510 1.00 92.94 86 ASP A CA 1
ATOM 673 C C . ASP A 1 86 ? -13.985 -14.949 18.490 1.00 92.94 86 ASP A C 1
ATOM 675 O O . ASP A 1 86 ? -14.388 -15.835 19.249 1.00 92.94 86 ASP A O 1
ATOM 679 N N . ARG A 1 87 ? -14.485 -13.710 18.563 1.00 94.81 87 ARG A N 1
ATOM 680 C CA . ARG A 1 87 ? -15.531 -13.315 19.512 1.00 94.81 87 ARG A CA 1
ATOM 681 C C . ARG A 1 87 ? -16.877 -13.194 18.820 1.00 94.81 87 ARG A C 1
ATOM 683 O O . ARG A 1 87 ? -16.986 -12.658 17.721 1.00 94.81 87 ARG A O 1
ATOM 690 N N . GLU A 1 88 ? -17.918 -13.627 19.526 1.00 94.12 88 GLU A N 1
ATOM 691 C CA . GLU A 1 88 ? -19.296 -13.434 19.084 1.00 94.12 88 GLU A CA 1
ATOM 692 C C . GLU A 1 88 ? -19.595 -11.932 18.913 1.00 94.12 88 GLU A C 1
ATOM 694 O O . GLU A 1 88 ? -19.313 -11.151 19.833 1.00 94.12 88 GLU A O 1
ATOM 699 N N . PRO A 1 89 ? -20.206 -11.500 17.793 1.00 93.00 89 PRO A N 1
ATOM 700 C CA . PRO A 1 89 ? -20.489 -10.086 17.535 1.00 93.00 89 PRO A CA 1
ATOM 701 C C . PRO A 1 89 ? -21.280 -9.393 18.652 1.00 93.00 89 PRO A C 1
ATOM 703 O O . PRO A 1 89 ? -21.095 -8.202 18.896 1.00 93.00 89 PRO A O 1
ATOM 706 N N . GLU A 1 90 ? -22.142 -10.127 19.362 1.00 93.31 90 GLU A N 1
ATOM 707 C CA . GLU A 1 90 ? -22.922 -9.577 20.474 1.00 93.31 90 GLU A CA 1
ATOM 708 C C . GLU A 1 90 ? -22.069 -9.298 21.721 1.00 93.31 90 GLU A C 1
ATOM 710 O O . GLU A 1 90 ? -22.293 -8.302 22.408 1.00 93.31 90 GLU A O 1
ATOM 715 N N . ALA A 1 91 ? -21.031 -10.102 21.976 1.00 94.56 91 ALA A N 1
ATOM 716 C CA . ALA A 1 91 ? -20.072 -9.816 23.043 1.00 94.56 91 ALA A CA 1
ATOM 717 C C . ALA A 1 91 ? -19.291 -8.527 22.738 1.00 94.56 91 ALA A C 1
ATOM 719 O O . ALA A 1 91 ? -19.137 -7.667 23.606 1.00 94.56 91 ALA A O 1
ATOM 720 N N . VAL A 1 92 ? -18.875 -8.349 21.478 1.00 95.31 92 VAL A N 1
ATOM 721 C CA . VAL A 1 92 ? -18.205 -7.120 21.022 1.00 95.31 92 VAL A CA 1
ATOM 722 C C . VAL A 1 92 ? -19.153 -5.914 21.083 1.00 95.31 92 VAL A C 1
ATOM 724 O O . VAL A 1 92 ? -18.743 -4.825 21.486 1.00 95.31 92 VAL A O 1
ATOM 727 N N . ARG A 1 93 ? -20.443 -6.099 20.761 1.00 94.69 93 ARG A N 1
ATOM 728 C CA . ARG A 1 93 ? -21.481 -5.066 20.919 1.00 94.69 93 ARG A CA 1
ATOM 729 C C . ARG A 1 93 ? -21.627 -4.615 22.363 1.00 94.69 93 ARG A C 1
ATOM 731 O O . ARG A 1 93 ? -21.650 -3.408 22.608 1.00 94.69 93 ARG A O 1
ATOM 738 N N . SER A 1 94 ? -21.737 -5.562 23.295 1.00 94.94 94 SER A N 1
ATOM 739 C CA . SER A 1 94 ? -21.870 -5.257 24.721 1.00 94.94 94 SER A CA 1
ATOM 740 C C . SER A 1 94 ? -20.659 -4.474 25.217 1.00 94.94 94 SER A C 1
ATOM 742 O O . SER A 1 94 ? -20.828 -3.422 25.829 1.00 94.94 94 SER A O 1
ATOM 744 N N . LEU A 1 95 ? -19.450 -4.921 24.854 1.00 96.38 95 LEU A N 1
ATOM 745 C CA . LEU A 1 95 ? -18.206 -4.219 25.163 1.00 96.38 95 LEU A CA 1
ATOM 746 C C . LEU A 1 95 ? -18.238 -2.762 24.673 1.00 96.38 95 LEU A C 1
ATOM 748 O O . LEU A 1 95 ? -18.008 -1.840 25.455 1.00 96.38 95 LEU A O 1
ATOM 752 N N . LEU A 1 96 ? -18.549 -2.540 23.392 1.00 96.50 96 LEU A N 1
ATOM 753 C CA . LEU A 1 96 ? -18.606 -1.192 22.821 1.00 96.50 96 LEU A CA 1
ATOM 754 C C . LEU A 1 96 ? -19.646 -0.311 23.523 1.00 96.50 96 LEU A C 1
ATOM 756 O O . LEU A 1 96 ? -19.383 0.864 23.773 1.00 96.50 96 LEU A O 1
ATOM 760 N N . ALA A 1 97 ? -20.809 -0.865 23.874 1.00 95.94 97 ALA A N 1
ATOM 761 C CA . ALA A 1 97 ? -21.854 -0.135 24.583 1.00 95.94 97 ALA A CA 1
ATOM 762 C C . ALA A 1 97 ? -21.435 0.258 26.010 1.00 95.94 97 ALA A C 1
ATOM 764 O O . ALA A 1 97 ? -21.731 1.373 26.452 1.00 95.94 97 ALA A O 1
ATOM 765 N N . ASP A 1 98 ? -20.744 -0.629 26.725 1.00 97.19 98 ASP A N 1
ATOM 766 C CA . ASP A 1 98 ? -20.262 -0.364 28.080 1.00 97.19 98 ASP A CA 1
ATOM 767 C C . ASP A 1 98 ? -19.123 0.661 28.080 1.00 97.19 98 ASP A C 1
ATOM 769 O O . ASP A 1 98 ? -19.176 1.629 28.841 1.00 97.19 98 ASP A O 1
ATOM 773 N N . VAL A 1 99 ? -18.160 0.544 27.161 1.00 97.44 99 VAL A N 1
ATOM 774 C CA . VAL A 1 99 ? -17.082 1.535 27.011 1.00 97.44 99 VAL A CA 1
ATOM 775 C C . VAL A 1 99 ? -17.634 2.893 26.571 1.00 97.44 99 VAL A C 1
ATOM 777 O O . VAL A 1 99 ? -17.240 3.921 27.118 1.00 97.44 99 VAL A O 1
ATOM 780 N N . GLN A 1 100 ? -18.609 2.931 25.658 1.00 96.88 100 GLN A N 1
ATOM 781 C CA . GLN A 1 100 ? -19.271 4.180 25.269 1.00 96.88 100 GLN A CA 1
ATOM 782 C C . GLN A 1 100 ? -19.965 4.848 26.465 1.00 96.88 100 GLN A C 1
ATOM 784 O O . GLN A 1 100 ? -19.927 6.073 26.595 1.00 96.88 100 GLN A O 1
ATOM 789 N N . ARG A 1 101 ? -20.574 4.061 27.364 1.00 96.44 101 ARG A N 1
ATOM 790 C CA . ARG A 1 101 ? -21.182 4.571 28.602 1.00 96.44 101 ARG A CA 1
ATOM 791 C C . ARG A 1 101 ? -20.133 5.153 29.548 1.00 96.44 101 ARG A C 1
ATOM 793 O O . ARG A 1 101 ? -20.396 6.196 30.149 1.00 96.44 101 ARG A O 1
ATOM 800 N N . LEU A 1 102 ? -18.961 4.522 29.653 1.00 97.56 102 LEU A N 1
ATOM 801 C CA . LEU A 1 102 ? -17.836 5.057 30.424 1.00 97.56 102 LEU A CA 1
ATOM 802 C C . LEU A 1 102 ? -17.357 6.392 29.845 1.00 97.56 102 LEU A C 1
ATOM 804 O O . LEU A 1 102 ? -17.223 7.348 30.605 1.00 97.56 102 LEU A O 1
ATOM 808 N N . CYS A 1 103 ? -17.182 6.495 28.520 1.00 96.25 103 CYS A N 1
ATOM 809 C CA . CYS A 1 103 ? -16.786 7.749 27.864 1.00 96.25 103 CYS A CA 1
ATOM 810 C C . CYS A 1 103 ? -17.761 8.882 28.209 1.00 96.25 103 CYS A C 1
ATOM 812 O O . CYS A 1 103 ? -17.344 9.940 28.672 1.00 96.25 103 CYS A O 1
ATOM 814 N N . LEU A 1 104 ? -19.068 8.629 28.067 1.00 95.38 104 LEU A N 1
ATOM 815 C CA . LEU A 1 104 ? -20.112 9.610 28.373 1.00 95.38 104 LEU A CA 1
ATOM 816 C C . LEU A 1 104 ? -20.131 10.010 29.855 1.00 95.38 104 LEU A C 1
ATOM 818 O O . LEU A 1 104 ? -20.258 11.190 30.167 1.00 95.38 104 LEU A O 1
ATOM 822 N N . THR A 1 105 ? -19.990 9.042 30.766 1.00 96.69 105 THR A N 1
ATOM 823 C CA . THR A 1 105 ? -19.964 9.294 32.220 1.00 96.69 105 THR A CA 1
ATOM 824 C C . THR A 1 105 ? -18.756 10.138 32.618 1.00 96.69 105 THR A C 1
ATOM 826 O O . THR A 1 105 ? -18.859 10.975 33.510 1.00 96.69 105 THR A O 1
ATOM 829 N N . ALA A 1 106 ? -17.631 9.960 31.928 1.00 95.81 106 ALA A N 1
ATOM 830 C CA . ALA A 1 106 ? -16.422 10.739 32.142 1.00 95.81 106 ALA A CA 1
ATOM 831 C C . ALA A 1 106 ? -16.426 12.096 31.405 1.00 95.81 106 ALA A C 1
ATOM 833 O O . ALA A 1 106 ? -15.427 12.806 31.441 1.00 95.81 106 ALA A O 1
ATOM 834 N N . GLY A 1 107 ? -17.529 12.462 30.737 1.00 94.38 107 GLY A N 1
ATOM 835 C CA . GLY A 1 107 ? -17.678 13.734 30.022 1.00 94.38 107 GLY A CA 1
ATOM 836 C C . GLY A 1 107 ? -17.114 13.752 28.595 1.00 94.38 107 GLY A C 1
ATOM 837 O O . GLY A 1 107 ? -17.258 14.758 27.902 1.00 94.38 107 GLY A O 1
ATOM 838 N N . ALA A 1 108 ? -16.537 12.648 28.112 1.00 94.25 108 ALA A N 1
ATOM 839 C CA . ALA A 1 108 ? -15.981 12.549 26.766 1.00 94.25 108 ALA A CA 1
ATOM 840 C C . ALA A 1 108 ? -17.060 12.190 25.729 1.00 94.25 108 ALA A C 1
ATOM 842 O O . ALA A 1 108 ? -17.558 11.062 25.665 1.00 94.25 108 ALA A O 1
ATOM 843 N N . GLN A 1 109 ? -17.385 13.143 24.853 1.00 93.56 109 GLN A N 1
ATOM 844 C CA . GLN A 1 109 ? -18.296 12.944 23.720 1.00 93.56 109 GLN A CA 1
ATOM 845 C C . GLN A 1 109 ? -17.539 12.418 22.493 1.00 93.56 109 GLN A C 1
ATOM 847 O O . GLN A 1 109 ? -17.365 13.120 21.501 1.00 93.56 109 GLN A O 1
ATOM 852 N N . VAL A 1 110 ? -17.059 11.178 22.579 1.00 94.44 110 VAL A N 1
ATOM 853 C CA . VAL A 1 110 ? -16.278 10.520 21.517 1.00 94.44 110 VAL A CA 1
ATOM 854 C C . VAL A 1 110 ? -16.970 9.250 21.025 1.00 94.44 110 VAL A C 1
ATOM 856 O O . VAL A 1 110 ? -17.751 8.642 21.762 1.00 94.44 110 VAL A O 1
ATOM 859 N N . GLY A 1 111 ? -16.684 8.829 19.790 1.00 93.38 111 GLY A N 1
ATOM 860 C CA . GLY A 1 111 ? -17.040 7.481 19.329 1.00 93.38 111 GLY A CA 1
ATOM 861 C C . GLY A 1 111 ? -16.140 6.423 19.968 1.00 93.38 111 GLY A C 1
ATOM 862 O O . GLY A 1 111 ? -15.040 6.748 20.403 1.00 93.38 111 GLY A O 1
ATOM 863 N N . VAL A 1 112 ? -16.570 5.162 20.018 1.00 96.50 112 VAL A N 1
ATOM 864 C CA . VAL A 1 112 ? -15.715 4.041 20.452 1.00 96.50 112 VAL A CA 1
ATOM 865 C C . VAL A 1 112 ? -15.536 3.068 19.300 1.00 96.50 112 VAL A C 1
ATOM 867 O O . VAL A 1 112 ? -16.511 2.595 18.733 1.00 96.50 112 VAL A O 1
ATOM 870 N N . GLU A 1 113 ? -14.301 2.743 18.956 1.00 96.31 113 GLU A N 1
ATOM 871 C CA . GLU A 1 113 ? -13.994 1.797 17.887 1.00 96.31 113 GLU A CA 1
ATOM 872 C C . GLU A 1 113 ? -13.124 0.675 18.437 1.00 96.31 113 GLU A C 1
ATOM 874 O O . GLU A 1 113 ? -12.187 0.941 19.185 1.00 96.31 113 GLU A O 1
ATOM 879 N N . VAL A 1 114 ? -13.404 -0.569 18.050 1.00 96.75 114 VAL A N 1
ATOM 880 C CA . VAL A 1 114 ? -12.549 -1.716 18.366 1.00 96.75 114 VAL A CA 1
ATOM 881 C C . VAL A 1 114 ? -12.022 -2.358 17.089 1.00 96.75 114 VAL A C 1
ATOM 883 O O . VAL A 1 114 ? -12.768 -2.559 16.130 1.00 96.75 114 VAL A O 1
ATOM 886 N N . VAL A 1 115 ? -10.727 -2.661 17.075 1.00 95.56 115 VAL A N 1
ATOM 887 C CA . VAL A 1 115 ? -10.000 -3.226 15.936 1.00 95.56 115 VAL A CA 1
ATOM 888 C C . VAL A 1 115 ? -9.178 -4.416 16.404 1.00 95.56 115 VAL A C 1
ATOM 890 O O . VAL A 1 115 ? -8.466 -4.343 17.403 1.00 95.56 115 VAL A O 1
ATOM 893 N N . ASP A 1 116 ? -9.243 -5.504 15.655 1.00 94.44 116 ASP A N 1
ATOM 894 C CA . ASP A 1 116 ? -8.409 -6.676 15.875 1.00 94.44 116 ASP A CA 1
ATOM 895 C C . ASP A 1 116 ? -6.935 -6.331 15.581 1.00 94.44 116 ASP A C 1
ATOM 897 O O . ASP A 1 116 ? -6.665 -5.722 14.540 1.00 94.44 116 ASP A O 1
ATOM 901 N N . PRO A 1 117 ? -5.958 -6.687 16.441 1.00 90.19 117 PRO A N 1
ATOM 902 C CA . PRO A 1 117 ? -4.558 -6.315 16.239 1.00 90.19 117 PRO A CA 1
ATOM 903 C C . PRO A 1 117 ? -4.014 -6.720 14.859 1.00 90.19 117 PRO A C 1
ATOM 905 O O . PRO A 1 117 ? -3.395 -5.882 14.209 1.00 90.19 117 PRO A O 1
ATOM 908 N N . PRO A 1 118 ? -4.325 -7.922 14.330 1.00 84.38 118 PRO A N 1
ATOM 909 C CA . PRO A 1 118 ? -4.066 -8.283 12.941 1.00 84.38 118 PRO A CA 1
ATOM 910 C C . PRO A 1 118 ? -4.519 -7.299 11.860 1.00 84.38 118 PRO A C 1
ATOM 912 O O . PRO A 1 118 ? -3.933 -7.267 10.780 1.00 84.38 118 PRO A O 1
ATOM 915 N N . TYR A 1 119 ? -5.586 -6.544 12.108 1.00 82.75 119 TYR A N 1
ATOM 916 C CA . TYR A 1 119 ? -6.137 -5.542 11.198 1.00 82.75 119 TYR A CA 1
ATOM 917 C C . TYR A 1 119 ? -5.562 -4.140 11.457 1.00 82.75 119 TYR A C 1
ATOM 919 O O . TYR A 1 119 ? -5.601 -3.268 10.588 1.00 82.75 119 TYR A O 1
ATOM 927 N N . TYR A 1 120 ? -4.975 -3.934 12.637 1.00 79.56 120 TYR A N 1
ATOM 928 C CA . TYR A 1 120 ? -4.268 -2.726 13.036 1.00 79.56 120 TYR A CA 1
ATOM 929 C C . TYR A 1 120 ? -2.783 -2.822 12.646 1.00 79.56 120 TYR A C 1
ATOM 931 O O . TYR A 1 120 ? -1.918 -3.115 13.466 1.00 79.56 120 TYR A O 1
ATOM 939 N N . GLY A 1 121 ? -2.493 -2.596 11.360 1.00 75.12 121 GLY A N 1
ATOM 940 C CA . GLY A 1 121 ? -1.129 -2.671 10.812 1.00 75.12 121 GLY A CA 1
ATOM 941 C C . GLY A 1 121 ? -0.864 -3.908 9.953 1.00 75.12 121 GLY A C 1
ATOM 942 O O . GLY A 1 121 ? 0.217 -4.491 10.030 1.00 75.12 121 GLY A O 1
ATOM 943 N N . ARG A 1 122 ? -1.846 -4.316 9.131 1.00 81.56 122 ARG A N 1
ATOM 944 C CA . ARG A 1 122 ? -1.650 -5.385 8.141 1.00 81.56 122 ARG A CA 1
ATOM 945 C C . ARG A 1 122 ? -0.427 -5.107 7.283 1.00 81.56 122 ARG A C 1
ATOM 947 O O . ARG A 1 122 ? -0.273 -4.020 6.729 1.00 81.56 122 ARG A O 1
ATOM 954 N N . LYS A 1 123 ? 0.388 -6.141 7.116 1.00 81.69 123 LYS A N 1
ATOM 955 C CA . LYS A 1 123 ? 1.479 -6.142 6.160 1.00 81.69 123 LYS A CA 1
ATOM 956 C C . LYS A 1 123 ? 0.964 -6.543 4.794 1.00 81.69 123 LYS A C 1
ATOM 958 O O . LYS A 1 123 ? 0.021 -7.326 4.659 1.00 81.69 123 LYS A O 1
ATOM 963 N N . SER A 1 124 ? 1.614 -5.979 3.792 1.00 82.62 124 SER A N 1
ATOM 964 C CA . SER A 1 124 ? 1.443 -6.353 2.399 1.00 82.62 124 SER A CA 1
ATOM 965 C C . SER A 1 124 ? 2.767 -6.889 1.910 1.00 82.62 124 SER A C 1
ATOM 967 O O . SER A 1 124 ? 3.805 -6.303 2.194 1.00 82.62 124 SER A O 1
ATOM 969 N N . PHE A 1 125 ? 2.720 -7.984 1.175 1.00 83.31 125 PHE A N 1
ATOM 970 C CA . PHE A 1 125 ? 3.876 -8.584 0.539 1.00 83.31 125 PHE A CA 1
ATOM 971 C C . PHE A 1 125 ? 3.539 -8.855 -0.925 1.00 83.31 125 PHE A C 1
ATOM 973 O O . PHE A 1 125 ? 2.399 -9.205 -1.244 1.00 83.31 125 PHE A O 1
ATOM 980 N N . ALA A 1 126 ? 4.524 -8.723 -1.810 1.00 79.75 126 ALA A N 1
ATOM 981 C CA . ALA A 1 126 ? 4.359 -9.106 -3.206 1.00 79.75 126 ALA A CA 1
ATOM 982 C C . ALA A 1 126 ? 4.031 -10.604 -3.338 1.00 79.75 126 ALA A C 1
ATOM 984 O O . ALA A 1 126 ? 4.576 -11.436 -2.607 1.00 79.75 126 ALA A O 1
ATOM 985 N N . VAL A 1 127 ? 3.167 -10.950 -4.293 1.00 79.69 127 VAL A N 1
ATOM 986 C CA . VAL A 1 127 ? 3.016 -12.335 -4.759 1.00 79.69 127 VAL A CA 1
ATOM 987 C C . VAL A 1 127 ? 4.247 -12.676 -5.598 1.00 79.69 127 VAL A C 1
ATOM 989 O O . VAL A 1 127 ? 4.604 -11.936 -6.511 1.00 79.69 127 VAL A O 1
ATOM 992 N N . ARG A 1 128 ? 4.947 -13.768 -5.276 1.00 79.62 128 ARG A N 1
ATOM 993 C CA . ARG A 1 128 ? 6.160 -14.166 -6.009 1.00 79.62 128 ARG A CA 1
ATOM 994 C C . ARG A 1 128 ? 5.795 -15.009 -7.229 1.00 79.62 128 ARG A C 1
ATOM 996 O O . ARG A 1 128 ? 4.796 -15.713 -7.220 1.00 79.62 128 ARG A O 1
ATOM 1003 N N . ALA A 1 129 ? 6.666 -15.057 -8.239 1.00 71.25 129 ALA A N 1
ATOM 1004 C CA . ALA A 1 129 ? 6.496 -15.977 -9.376 1.00 71.25 129 ALA A CA 1
ATOM 1005 C C . ALA A 1 129 ? 6.442 -17.460 -8.946 1.00 71.25 129 ALA A C 1
ATOM 1007 O O . ALA A 1 129 ? 5.855 -18.294 -9.628 1.00 71.25 129 ALA A O 1
ATOM 1008 N N . THR A 1 130 ? 7.030 -17.786 -7.789 1.00 78.12 130 THR A N 1
ATOM 1009 C CA . THR A 1 130 ? 6.953 -19.116 -7.170 1.00 78.12 130 THR A CA 1
ATOM 1010 C C . THR A 1 130 ? 5.589 -19.419 -6.545 1.00 78.12 130 THR A C 1
ATOM 1012 O O . THR A 1 130 ? 5.307 -20.580 -6.265 1.00 78.12 130 THR A O 1
ATOM 1015 N N . ASP A 1 131 ? 4.721 -18.420 -6.348 1.00 80.19 131 ASP A N 1
ATOM 1016 C CA . ASP A 1 131 ? 3.332 -18.597 -5.910 1.00 80.19 131 ASP A CA 1
ATOM 1017 C C . ASP A 1 131 ? 2.452 -19.047 -7.092 1.00 80.19 131 ASP A C 1
ATOM 1019 O O . ASP A 1 131 ? 1.457 -18.405 -7.424 1.00 80.19 131 ASP A O 1
ATOM 1023 N N . GLY A 1 132 ? 2.821 -20.154 -7.747 1.00 82.19 132 GLY A N 1
ATOM 1024 C CA . GLY A 1 132 ? 2.236 -20.574 -9.028 1.00 82.19 132 GLY A CA 1
ATOM 1025 C C . GLY A 1 132 ? 0.706 -20.637 -9.023 1.00 82.19 132 GLY A C 1
ATOM 1026 O O . GLY A 1 132 ? 0.071 -20.160 -9.958 1.00 82.19 132 GLY A O 1
ATOM 1027 N N . ASN A 1 133 ? 0.106 -21.117 -7.929 1.00 90.50 133 ASN A N 1
ATOM 1028 C CA . ASN A 1 133 ? -1.352 -21.146 -7.774 1.00 90.50 133 ASN A CA 1
ATOM 1029 C C . ASN A 1 133 ? -1.972 -19.741 -7.730 1.00 90.50 133 ASN A C 1
ATOM 1031 O O . ASN A 1 133 ? -3.041 -19.527 -8.291 1.00 90.50 133 ASN A O 1
ATOM 1035 N N . ALA A 1 134 ? -1.330 -18.784 -7.055 1.00 86.25 134 ALA A N 1
ATOM 1036 C CA . ALA A 1 134 ? -1.829 -17.414 -6.965 1.00 86.25 134 ALA A CA 1
ATOM 1037 C C . ALA A 1 134 ? -1.754 -16.714 -8.327 1.00 86.25 134 ALA A C 1
ATOM 1039 O O . ALA A 1 134 ? -2.723 -16.080 -8.735 1.00 86.25 134 ALA A O 1
ATOM 1040 N N . VAL A 1 135 ? -0.633 -16.884 -9.038 1.00 82.75 135 VAL A N 1
ATOM 1041 C CA . VAL A 1 135 ? -0.413 -16.322 -10.380 1.00 82.75 135 VAL A CA 1
ATOM 1042 C C . VAL A 1 135 ? -1.403 -16.908 -11.385 1.00 82.75 135 VAL A C 1
ATOM 1044 O O . VAL A 1 135 ? -2.073 -16.160 -12.087 1.00 82.75 135 VAL A O 1
ATOM 1047 N N . GLN A 1 136 ? -1.574 -18.231 -11.406 1.00 82.94 136 GLN A N 1
ATOM 1048 C CA . GLN A 1 136 ? -2.531 -18.867 -12.308 1.00 82.94 136 GLN A CA 1
ATOM 1049 C C . GLN A 1 136 ? -3.970 -18.412 -12.025 1.00 82.94 136 GLN A C 1
ATOM 1051 O O . GLN A 1 136 ? -4.689 -18.025 -12.945 1.00 82.94 136 GLN A O 1
ATOM 1056 N N . ASN A 1 137 ? -4.386 -18.414 -10.752 1.00 87.19 137 ASN A N 1
ATOM 1057 C CA . ASN A 1 137 ? -5.723 -17.951 -10.379 1.00 87.19 137 ASN A CA 1
ATOM 1058 C C . ASN A 1 137 ? -5.944 -16.492 -10.794 1.00 87.19 137 ASN A C 1
ATOM 1060 O O . ASN A 1 137 ? -7.045 -16.128 -11.196 1.00 87.19 137 ASN A O 1
ATOM 1064 N N . TRP A 1 138 ? -4.910 -15.656 -10.699 1.00 87.06 138 TRP A N 1
ATOM 1065 C CA . TRP A 1 138 ? -4.967 -14.261 -11.111 1.00 87.06 138 TRP A CA 1
ATOM 1066 C C . TRP A 1 138 ? -5.158 -14.083 -12.613 1.00 87.06 138 TRP A C 1
ATOM 1068 O O . TRP A 1 138 ? -6.026 -13.311 -13.028 1.00 87.06 138 TRP A O 1
ATOM 1078 N N . ASP A 1 139 ? -4.398 -14.814 -13.425 1.00 79.94 139 ASP A N 1
ATOM 1079 C CA . ASP A 1 139 ? -4.500 -14.751 -14.883 1.00 79.94 139 ASP A CA 1
ATOM 1080 C C . ASP A 1 139 ? -5.913 -15.131 -15.357 1.00 79.94 139 ASP A C 1
ATOM 1082 O O . ASP A 1 139 ? -6.485 -14.471 -16.226 1.00 79.94 139 ASP A O 1
ATOM 1086 N N . GLU A 1 140 ? -6.525 -16.134 -14.723 1.00 85.44 140 GLU A N 1
ATOM 1087 C CA . GLU A 1 140 ? -7.898 -16.568 -15.012 1.00 85.44 140 GLU A CA 1
ATOM 1088 C C . GLU A 1 140 ? -8.970 -15.583 -14.495 1.00 85.44 140 GLU A C 1
ATOM 1090 O O . GLU A 1 140 ? -10.057 -15.458 -15.074 1.00 85.44 140 GLU A O 1
ATOM 1095 N N . LEU A 1 141 ? -8.688 -14.882 -13.393 1.00 89.38 141 LEU A N 1
ATOM 1096 C CA . LEU A 1 141 ? -9.639 -14.026 -12.682 1.00 89.38 141 LEU A CA 1
ATOM 1097 C C . LEU A 1 141 ? -9.671 -12.582 -13.198 1.00 89.38 141 LEU A C 1
ATOM 1099 O O . LEU A 1 141 ? -10.747 -11.983 -13.290 1.00 89.38 141 LEU A O 1
ATOM 1103 N N . SER A 1 142 ? -8.505 -12.019 -13.508 1.00 86.56 142 SER A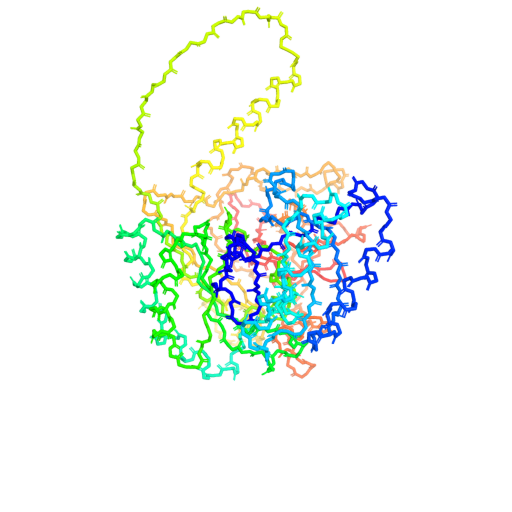 N 1
ATOM 1104 C CA . SER A 1 142 ? -8.285 -10.579 -13.704 1.00 86.56 142 SER A CA 1
ATOM 1105 C C . SER A 1 142 ? -9.249 -9.954 -14.715 1.00 86.56 142 SER A C 1
ATOM 1107 O O . SER A 1 142 ? -9.899 -8.956 -14.415 1.00 86.56 142 SER A O 1
ATOM 1109 N N . SER A 1 143 ? -9.440 -10.590 -15.874 1.00 80.25 143 SER A N 1
ATOM 1110 C CA . SER A 1 143 ? -10.339 -10.090 -16.926 1.00 80.25 143 SER A CA 1
ATOM 1111 C C . SER A 1 143 ? -11.807 -10.037 -16.485 1.00 80.25 143 SER A C 1
ATOM 1113 O O . SER A 1 143 ? -12.548 -9.136 -16.876 1.00 80.25 143 SER A O 1
ATOM 1115 N N . ARG A 1 144 ? -12.246 -10.989 -15.652 1.00 92.50 144 ARG A N 1
ATOM 1116 C CA . ARG A 1 144 ? -13.625 -11.040 -15.138 1.00 92.50 144 ARG A CA 1
ATOM 1117 C C . ARG A 1 144 ? -13.854 -9.993 -14.058 1.00 92.50 144 ARG A C 1
ATOM 1119 O O . ARG A 1 144 ? -14.915 -9.375 -14.036 1.00 92.50 144 ARG A O 1
ATOM 1126 N N . VAL A 1 145 ? -12.869 -9.801 -13.180 1.00 92.00 145 VAL A N 1
ATOM 1127 C CA . VAL A 1 145 ? -12.916 -8.755 -12.152 1.00 92.00 145 VAL A CA 1
ATOM 1128 C C . VAL A 1 145 ? -12.935 -7.385 -12.807 1.00 92.00 145 VAL A C 1
ATOM 1130 O O . VAL A 1 145 ? -13.816 -6.599 -12.486 1.00 92.00 145 VAL A O 1
ATOM 1133 N N . LEU A 1 146 ? -12.055 -7.130 -13.776 1.00 86.19 146 LEU A N 1
ATOM 1134 C CA . LEU A 1 146 ? -12.067 -5.882 -14.536 1.00 86.19 146 LEU A CA 1
ATOM 1135 C C . LEU A 1 146 ? -13.420 -5.602 -15.173 1.00 86.19 146 LEU A C 1
ATOM 1137 O O . LEU A 1 146 ? -13.989 -4.539 -14.966 1.00 86.19 146 LEU A O 1
ATOM 1141 N N . HIS A 1 147 ? -13.976 -6.582 -15.883 1.00 87.00 147 HIS A N 1
ATOM 1142 C CA . HIS A 1 147 ? -15.282 -6.414 -16.505 1.00 87.00 147 HIS A CA 1
ATOM 1143 C C . HIS A 1 147 ? -16.377 -6.061 -15.485 1.00 87.00 147 HIS A C 1
ATOM 1145 O O . HIS A 1 147 ? -17.236 -5.216 -15.752 1.00 87.00 147 HIS A O 1
ATOM 1151 N N . PHE A 1 148 ? -16.347 -6.692 -14.308 1.00 96.62 148 PHE A N 1
ATOM 1152 C CA . PHE A 1 148 ? -17.257 -6.373 -13.212 1.00 96.62 148 PHE A CA 1
ATOM 1153 C C . PHE A 1 148 ? -17.038 -4.954 -12.667 1.00 96.62 148 PHE A C 1
ATOM 1155 O O . PHE A 1 148 ? -18.016 -4.242 -12.428 1.00 96.62 148 PHE A O 1
ATOM 1162 N N . LEU A 1 149 ? -15.784 -4.541 -12.479 1.00 92.25 149 LEU A N 1
ATOM 1163 C CA . LEU A 1 149 ? -15.427 -3.217 -11.977 1.00 92.25 149 LEU A CA 1
ATOM 1164 C C . LEU A 1 149 ? -15.844 -2.110 -12.963 1.00 92.25 149 LEU A C 1
ATOM 1166 O O . LEU A 1 149 ? -16.497 -1.159 -12.542 1.00 92.25 149 LEU A O 1
ATOM 1170 N N . ASP A 1 150 ? -15.609 -2.284 -14.266 1.00 86.12 150 ASP A N 1
ATOM 1171 C CA . ASP A 1 150 ? -16.039 -1.340 -15.313 1.00 86.12 150 ASP A CA 1
ATOM 1172 C C . ASP A 1 150 ? -17.573 -1.239 -15.401 1.00 86.12 150 ASP A C 1
ATOM 1174 O O . ASP A 1 150 ? -18.154 -0.165 -15.577 1.00 86.12 150 ASP A O 1
ATOM 1178 N N . THR A 1 151 ? -18.267 -2.375 -15.270 1.00 92.50 151 THR A N 1
ATOM 1179 C CA . THR A 1 151 ? -19.740 -2.406 -15.244 1.00 92.50 151 THR A CA 1
ATOM 1180 C C . THR A 1 151 ? -20.269 -1.696 -14.001 1.00 92.50 151 THR A C 1
ATOM 1182 O O . THR A 1 151 ? -21.202 -0.905 -14.082 1.00 92.50 151 THR A O 1
ATOM 1185 N N . THR A 1 152 ? -19.628 -1.919 -12.855 1.00 93.75 152 THR A N 1
ATOM 1186 C CA . THR A 1 152 ? -19.948 -1.257 -11.588 1.00 93.75 152 THR A CA 1
ATOM 1187 C C . THR A 1 152 ? -19.754 0.257 -11.670 1.00 93.75 152 THR A C 1
ATOM 1189 O O . THR A 1 152 ? -20.628 1.014 -11.242 1.00 93.75 152 THR A O 1
ATOM 1192 N N . ALA A 1 153 ? -18.643 0.709 -12.255 1.00 89.94 153 ALA A N 1
ATOM 1193 C CA . ALA A 1 153 ? -18.375 2.123 -12.474 1.00 89.94 153 ALA A CA 1
ATOM 1194 C C . ALA A 1 153 ? -19.470 2.764 -13.338 1.00 89.94 153 ALA A C 1
ATOM 1196 O O . ALA A 1 153 ? -20.017 3.806 -12.978 1.00 89.94 153 ALA A O 1
ATOM 1197 N N . ARG A 1 154 ? -19.861 2.098 -14.431 1.00 92.31 154 ARG A N 1
ATOM 1198 C CA . ARG A 1 154 ? -20.901 2.577 -15.350 1.00 92.31 154 ARG A CA 1
ATOM 1199 C C . ARG A 1 154 ? -22.301 2.602 -14.737 1.00 92.31 154 ARG A C 1
ATOM 1201 O O . ARG A 1 154 ? -22.998 3.605 -14.866 1.00 92.31 154 ARG A O 1
ATOM 1208 N N . ASP A 1 155 ? -22.714 1.509 -14.106 1.00 95.94 155 ASP A N 1
ATOM 1209 C CA . ASP A 1 155 ? -24.111 1.294 -13.713 1.00 95.94 155 ASP A CA 1
ATOM 1210 C C . ASP A 1 155 ? -24.422 1.866 -12.324 1.00 95.94 155 ASP A C 1
ATOM 1212 O O . ASP A 1 155 ? -25.566 2.226 -12.034 1.00 95.94 155 ASP A O 1
ATOM 1216 N N . HIS A 1 156 ? -23.408 1.972 -11.461 1.00 93.88 156 HIS A N 1
ATOM 1217 C CA . HIS A 1 156 ? -23.560 2.407 -10.072 1.00 93.88 156 HIS A CA 1
ATOM 1218 C C . HIS A 1 156 ? -22.774 3.675 -9.730 1.00 93.88 156 HIS A C 1
ATOM 1220 O O . HIS A 1 156 ? -22.846 4.129 -8.587 1.00 93.88 156 HIS A O 1
ATOM 1226 N N . GLY A 1 157 ? -22.027 4.244 -10.685 1.00 91.12 157 GLY A N 1
ATOM 1227 C CA . GLY A 1 157 ? -21.160 5.397 -10.432 1.00 91.12 157 GLY A CA 1
ATOM 1228 C C . GLY A 1 157 ? -20.126 5.108 -9.345 1.00 91.12 157 GLY A C 1
ATOM 1229 O O . GLY A 1 157 ? -19.830 5.998 -8.560 1.00 91.12 157 GLY A O 1
ATOM 1230 N N . CYS A 1 158 ? -19.691 3.846 -9.244 1.00 92.88 158 CYS A N 1
ATOM 1231 C CA . CYS A 1 158 ? -18.739 3.351 -8.254 1.00 92.88 158 CYS A CA 1
ATOM 1232 C C . CYS A 1 158 ? -17.389 3.104 -8.937 1.00 92.88 158 CYS A C 1
ATOM 1234 O O . CYS A 1 158 ? -17.095 1.986 -9.361 1.00 92.88 158 CYS A O 1
ATOM 1236 N N . PHE A 1 159 ? -16.595 4.155 -9.102 1.00 89.06 159 PHE A N 1
ATOM 1237 C CA . PHE A 1 159 ? -15.337 4.109 -9.841 1.00 89.06 159 PHE A CA 1
ATOM 1238 C C . PHE A 1 159 ? -14.246 3.401 -9.044 1.00 89.06 159 PHE A C 1
ATOM 1240 O O . PHE A 1 159 ? -14.170 3.507 -7.820 1.00 89.06 159 PHE A O 1
ATOM 1247 N N . TRP A 1 160 ? -13.350 2.715 -9.740 1.00 90.00 160 TRP A N 1
ATOM 1248 C CA . TRP A 1 160 ? -12.179 2.065 -9.160 1.00 90.00 160 TRP A CA 1
ATOM 1249 C C . TRP A 1 160 ? -10.901 2.685 -9.738 1.00 90.00 160 TRP A C 1
ATOM 1251 O O . TRP A 1 160 ? -10.932 3.385 -10.748 1.00 90.00 160 TRP A O 1
ATOM 1261 N N . ARG A 1 161 ? -9.776 2.520 -9.041 1.00 83.44 161 ARG A N 1
ATOM 1262 C CA . ARG A 1 161 ? -8.497 3.162 -9.392 1.00 83.44 161 ARG A CA 1
ATOM 1263 C C . ARG A 1 161 ? -7.365 2.173 -9.553 1.00 83.44 161 ARG A C 1
ATOM 1265 O O . ARG A 1 161 ? -6.580 2.297 -10.487 1.00 83.44 161 ARG A O 1
ATOM 1272 N N . THR A 1 162 ? -7.268 1.228 -8.626 1.00 82.62 162 THR A N 1
ATOM 1273 C CA . THR A 1 162 ? -6.264 0.170 -8.681 1.00 82.62 162 THR A CA 1
ATOM 1274 C C . THR A 1 162 ? -6.922 -1.176 -8.441 1.00 82.62 162 THR A C 1
ATOM 1276 O O . THR A 1 162 ? -7.949 -1.281 -7.764 1.00 82.62 162 THR A O 1
ATOM 1279 N N . MET A 1 163 ? -6.325 -2.201 -9.028 1.00 88.31 163 MET A N 1
ATOM 1280 C CA . MET A 1 163 ? -6.680 -3.590 -8.819 1.00 88.31 163 MET A CA 1
ATOM 1281 C C . MET A 1 163 ? -5.367 -4.357 -8.727 1.00 88.31 163 MET A C 1
ATOM 1283 O O . MET A 1 163 ? -4.642 -4.464 -9.714 1.00 88.31 163 MET A O 1
ATOM 1287 N N . ASP A 1 164 ? -5.059 -4.850 -7.535 1.00 85.56 164 ASP A N 1
ATOM 1288 C CA . ASP A 1 164 ? -3.751 -5.403 -7.207 1.00 85.56 164 ASP A CA 1
ATOM 1289 C C . ASP A 1 164 ? -3.896 -6.753 -6.495 1.00 85.56 164 ASP A C 1
ATOM 1291 O O . ASP A 1 164 ? -4.911 -7.032 -5.852 1.00 85.56 164 ASP A O 1
ATOM 1295 N N . LEU A 1 165 ? -2.864 -7.593 -6.576 1.00 89.12 165 LEU A N 1
ATOM 1296 C CA . LEU A 1 165 ? -2.819 -8.890 -5.905 1.00 89.12 165 LEU A CA 1
ATOM 1297 C C . LEU A 1 165 ? -1.609 -8.956 -4.972 1.00 89.12 165 LEU A C 1
ATOM 1299 O O . LEU A 1 165 ? -0.466 -8.810 -5.401 1.00 89.12 165 LEU A O 1
ATOM 1303 N N . PHE A 1 166 ? -1.863 -9.212 -3.692 1.00 90.38 166 PHE A N 1
ATOM 1304 C CA . PHE A 1 166 ? -0.835 -9.252 -2.652 1.00 90.38 166 PHE A CA 1
ATOM 1305 C C . PHE A 1 166 ? -0.988 -10.480 -1.765 1.00 90.38 166 PHE A C 1
ATOM 1307 O O . PHE A 1 166 ? -2.044 -11.100 -1.718 1.00 90.38 166 PHE A O 1
ATOM 1314 N N . ARG A 1 167 ? 0.040 -10.782 -0.972 1.00 89.94 167 ARG A N 1
ATOM 1315 C CA . ARG A 1 167 ? -0.128 -11.548 0.264 1.00 89.94 167 ARG A CA 1
ATOM 1316 C C . ARG A 1 167 ? -0.332 -10.576 1.419 1.00 89.94 167 ARG A C 1
ATOM 1318 O O . ARG A 1 167 ? 0.560 -9.779 1.709 1.00 89.94 167 ARG A O 1
ATOM 1325 N N . ARG A 1 168 ? -1.505 -10.598 2.056 1.00 89.44 168 ARG A N 1
ATOM 1326 C CA . ARG A 1 168 ? -1.872 -9.658 3.129 1.00 89.44 168 ARG A CA 1
ATOM 1327 C C . ARG A 1 168 ? -2.270 -10.373 4.407 1.00 89.44 168 ARG A C 1
ATOM 1329 O O . ARG A 1 168 ? -2.938 -11.404 4.396 1.00 89.44 168 ARG A O 1
ATOM 1336 N N . GLY A 1 169 ? -1.843 -9.816 5.532 1.00 89.69 169 GLY A N 1
ATOM 1337 C CA . GLY A 1 169 ? -2.165 -10.353 6.846 1.00 89.69 169 GLY A CA 1
ATOM 1338 C C . GLY A 1 169 ? -1.334 -9.724 7.954 1.00 89.69 169 GLY A C 1
ATOM 1339 O O . GLY A 1 169 ? -0.624 -8.745 7.747 1.00 89.69 169 GLY A O 1
ATOM 1340 N N . ALA A 1 170 ? -1.447 -10.293 9.147 1.00 85.19 170 ALA A N 1
ATOM 1341 C CA . ALA A 1 170 ? -0.738 -9.823 10.337 1.00 85.19 170 ALA A CA 1
ATOM 1342 C C . ALA A 1 170 ? 0.630 -10.470 10.544 1.00 85.19 170 ALA A C 1
ATOM 1344 O O . ALA A 1 170 ? 1.417 -10.009 11.370 1.00 85.19 170 ALA A O 1
ATOM 1345 N N . SER A 1 171 ? 0.890 -11.569 9.833 1.00 87.56 171 SER A N 1
ATOM 1346 C CA . SER A 1 171 ? 2.152 -12.280 9.952 1.00 87.56 171 SER A CA 1
ATOM 1347 C C . SER A 1 171 ? 3.308 -11.405 9.477 1.00 87.56 171 SER A C 1
ATOM 1349 O O . SER A 1 171 ? 3.190 -10.628 8.529 1.00 87.56 171 SER A O 1
ATOM 1351 N N . GLN A 1 172 ? 4.448 -11.560 10.143 1.00 84.62 172 GLN A N 1
ATOM 1352 C CA . GLN A 1 172 ? 5.719 -10.999 9.694 1.00 84.62 172 GLN A CA 1
ATOM 1353 C C . GLN A 1 172 ? 6.279 -11.776 8.495 1.00 84.62 172 GLN A C 1
ATOM 1355 O O . GLN A 1 172 ? 7.059 -11.232 7.721 1.00 84.62 172 GLN A O 1
ATOM 1360 N N . GLU A 1 173 ? 5.863 -13.033 8.337 1.00 89.19 173 GLU A N 1
ATOM 1361 C CA . GLU A 1 173 ? 6.291 -13.924 7.266 1.00 89.19 173 GLU A CA 1
ATOM 1362 C C . GLU A 1 173 ? 5.277 -13.905 6.120 1.00 89.19 173 GLU A C 1
ATOM 1364 O O . GLU A 1 173 ? 4.102 -14.226 6.324 1.00 89.19 173 GLU A O 1
ATOM 1369 N N . ARG A 1 174 ? 5.749 -13.588 4.905 1.00 90.56 174 ARG A N 1
ATOM 1370 C CA . ARG A 1 174 ? 4.933 -13.514 3.682 1.00 90.56 174 ARG A CA 1
ATOM 1371 C C . ARG A 1 174 ? 4.059 -14.750 3.478 1.00 90.56 174 ARG A C 1
ATOM 1373 O O . ARG A 1 174 ? 2.881 -14.618 3.163 1.00 90.56 174 ARG A O 1
ATOM 1380 N N . ASP A 1 175 ? 4.643 -15.940 3.594 1.00 90.69 175 ASP A N 1
ATOM 1381 C CA . ASP A 1 175 ? 3.976 -17.188 3.202 1.00 90.69 175 ASP A CA 1
ATOM 1382 C C . ASP A 1 175 ? 2.830 -17.577 4.148 1.00 90.69 175 ASP A C 1
ATOM 1384 O O . ASP A 1 175 ? 1.939 -18.330 3.764 1.00 90.69 175 ASP A O 1
ATOM 1388 N N . ASN A 1 176 ? 2.785 -16.964 5.335 1.00 92.88 176 ASN A N 1
ATOM 1389 C CA . ASN A 1 176 ? 1.694 -17.095 6.301 1.00 92.88 176 ASN A CA 1
ATOM 1390 C C . ASN A 1 176 ? 0.572 -16.064 6.071 1.00 92.88 176 ASN A C 1
ATOM 1392 O O . ASN A 1 176 ? -0.420 -16.051 6.800 1.00 92.88 176 ASN A O 1
ATOM 1396 N N . CYS A 1 177 ? 0.724 -15.170 5.093 1.00 91.00 177 CYS A N 1
ATOM 1397 C CA . CYS A 1 177 ? -0.305 -14.220 4.694 1.00 91.00 177 CYS A CA 1
ATOM 1398 C C . CYS A 1 177 ? -1.142 -14.775 3.534 1.00 91.00 177 CYS A C 1
ATOM 1400 O O . CYS A 1 177 ? -0.616 -15.353 2.575 1.00 91.00 177 CYS A O 1
ATOM 1402 N N . ALA A 1 178 ? -2.456 -14.559 3.615 1.00 93.62 178 ALA A N 1
ATOM 1403 C CA . ALA A 1 178 ? -3.403 -14.980 2.591 1.00 93.62 178 ALA A CA 1
ATOM 1404 C C . ALA A 1 178 ? -3.185 -14.196 1.293 1.00 93.62 178 ALA A C 1
ATOM 1406 O O . ALA A 1 178 ? -2.793 -13.030 1.328 1.00 93.62 178 ALA A O 1
ATOM 1407 N N . VAL A 1 179 ? -3.452 -14.834 0.153 1.00 94.19 179 VAL A N 1
ATOM 1408 C CA . VAL A 1 179 ? -3.491 -14.143 -1.140 1.00 94.19 179 VAL A CA 1
ATOM 1409 C C . VAL A 1 179 ? -4.769 -13.311 -1.189 1.00 94.19 179 VAL A C 1
ATOM 1411 O O . VAL A 1 179 ? -5.861 -13.835 -0.975 1.00 94.19 179 VAL A O 1
ATOM 1414 N N . THR A 1 180 ? -4.624 -12.024 -1.471 1.00 94.44 180 THR A N 1
ATOM 1415 C CA . THR A 1 180 ? -5.689 -11.033 -1.379 1.00 94.44 180 THR A CA 1
ATOM 1416 C C . THR A 1 180 ? -5.703 -10.158 -2.625 1.00 94.44 180 THR A C 1
ATOM 1418 O O . THR A 1 180 ? -4.719 -9.483 -2.929 1.00 94.44 180 THR A O 1
ATOM 1421 N N . LEU A 1 181 ? -6.843 -10.142 -3.310 1.00 93.81 181 LEU A N 1
ATOM 1422 C CA . LEU A 1 181 ? -7.214 -9.141 -4.299 1.00 93.81 181 LEU A CA 1
ATOM 1423 C C . LEU A 1 181 ? -7.601 -7.849 -3.580 1.00 93.81 181 LEU A C 1
ATOM 1425 O O . LEU A 1 181 ? -8.515 -7.832 -2.754 1.00 93.81 181 LEU A O 1
ATOM 1429 N N . VAL A 1 182 ? -6.919 -6.764 -3.911 1.00 93.50 182 VAL A N 1
ATOM 1430 C CA . VAL A 1 182 ? -7.157 -5.434 -3.364 1.00 93.50 182 VAL A CA 1
ATOM 1431 C C . VAL A 1 182 ? -7.704 -4.541 -4.466 1.00 93.50 182 VAL A C 1
ATOM 1433 O O . VAL A 1 182 ? -7.047 -4.338 -5.484 1.00 93.50 182 VAL A O 1
ATOM 1436 N N . VAL A 1 183 ? -8.896 -3.988 -4.253 1.00 93.88 183 VAL A N 1
ATOM 1437 C CA . VAL A 1 183 ? -9.492 -2.984 -5.140 1.00 93.88 183 VAL A CA 1
ATOM 1438 C C . VAL A 1 183 ? -9.430 -1.626 -4.450 1.00 93.88 183 VAL A C 1
ATOM 1440 O O . VAL A 1 183 ? -10.057 -1.411 -3.410 1.00 93.88 183 VAL A O 1
ATOM 1443 N N . GLY A 1 184 ? -8.658 -0.709 -5.025 1.00 92.00 184 GLY A N 1
ATOM 1444 C CA . GLY A 1 184 ? -8.537 0.666 -4.557 1.00 92.00 184 GLY A CA 1
ATOM 1445 C C . GLY A 1 184 ? -9.591 1.566 -5.195 1.00 92.00 184 GLY A C 1
ATOM 1446 O O . GLY A 1 184 ? -9.703 1.620 -6.419 1.00 92.00 184 GLY A O 1
ATOM 1447 N N . THR A 1 185 ? -10.346 2.311 -4.391 1.00 92.19 185 THR A N 1
ATOM 1448 C CA . THR A 1 185 ? -11.347 3.281 -4.865 1.00 92.19 185 THR A CA 1
ATOM 1449 C C . THR A 1 185 ? -11.469 4.462 -3.900 1.00 92.19 185 THR A C 1
ATOM 1451 O O . THR A 1 185 ? -11.376 4.298 -2.686 1.00 92.19 185 THR A O 1
ATOM 1454 N N . ALA A 1 186 ? -11.697 5.671 -4.418 1.00 88.31 186 ALA A N 1
ATOM 1455 C CA . ALA A 1 186 ? -12.010 6.839 -3.584 1.00 88.31 186 ALA A CA 1
ATOM 1456 C C . ALA A 1 186 ? -13.418 6.746 -2.965 1.00 88.31 186 ALA A C 1
ATOM 1458 O O . ALA A 1 186 ? -13.727 7.418 -1.986 1.00 88.31 186 ALA A O 1
ATOM 1459 N N . GLU A 1 187 ? -14.264 5.887 -3.527 1.00 92.62 187 GLU A N 1
ATOM 1460 C CA . GLU A 1 187 ? -15.662 5.690 -3.159 1.00 92.62 187 GLU A CA 1
ATOM 1461 C C . GLU A 1 187 ? -15.835 4.412 -2.338 1.00 92.62 187 GLU A C 1
ATOM 1463 O O . GLU A 1 187 ? -16.913 3.830 -2.306 1.00 92.62 187 GLU A O 1
ATOM 1468 N N . SER A 1 188 ? -14.780 3.966 -1.657 1.00 92.00 188 SER A N 1
ATOM 1469 C CA . SER A 1 188 ? -14.771 2.765 -0.813 1.00 92.00 188 SER A CA 1
ATOM 1470 C C . SER A 1 188 ? -15.858 2.772 0.268 1.00 92.00 188 SER A C 1
ATOM 1472 O O . SER A 1 188 ? -16.343 1.717 0.674 1.00 92.00 188 SER A O 1
ATOM 1474 N N . ASP A 1 189 ? -16.308 3.953 0.692 1.00 90.25 189 ASP A N 1
ATOM 1475 C CA . ASP A 1 189 ? -17.419 4.127 1.626 1.00 90.25 189 ASP A CA 1
ATOM 1476 C C . ASP A 1 189 ? -18.805 4.168 0.959 1.00 90.25 189 ASP A C 1
ATOM 1478 O O . ASP A 1 189 ? -19.807 4.343 1.650 1.00 90.25 189 ASP A O 1
ATOM 1482 N N . ASN A 1 190 ? -18.927 3.965 -0.354 1.00 93.06 190 ASN A N 1
ATOM 1483 C CA . ASN A 1 190 ? -20.224 3.814 -1.015 1.00 93.06 190 ASN A CA 1
ATOM 1484 C C . ASN A 1 190 ? -20.915 2.512 -0.535 1.00 93.06 190 ASN A C 1
ATOM 1486 O O . ASN A 1 190 ? -20.274 1.458 -0.518 1.00 93.06 190 ASN A O 1
ATOM 1490 N N . PRO A 1 191 ? -22.206 2.539 -0.117 1.00 92.56 191 PRO A N 1
ATOM 1491 C CA . PRO A 1 191 ? -22.946 1.335 0.291 1.00 92.56 191 PRO A CA 1
ATOM 1492 C C . PRO A 1 191 ? -22.867 0.178 -0.704 1.00 92.56 191 PRO A C 1
ATOM 1494 O O . PRO A 1 191 ? -22.760 -0.969 -0.278 1.00 92.56 191 PRO A O 1
ATOM 1497 N N . PHE A 1 192 ? -22.830 0.476 -2.008 1.00 95.44 192 PHE A N 1
ATOM 1498 C CA . PHE A 1 192 ? -22.754 -0.534 -3.058 1.00 95.44 192 PHE A CA 1
ATOM 1499 C C . PHE A 1 192 ? -21.636 -1.553 -2.812 1.00 95.44 192 PHE A C 1
ATOM 1501 O O . PHE A 1 192 ? -21.882 -2.757 -2.910 1.00 95.44 192 PHE A O 1
ATOM 1508 N N . TRP A 1 193 ? -20.429 -1.096 -2.454 1.00 94.94 193 TRP A N 1
ATOM 1509 C CA . TRP A 1 193 ? -19.281 -1.983 -2.252 1.00 94.94 193 TRP A CA 1
ATOM 1510 C C . TRP A 1 193 ? -19.516 -2.998 -1.143 1.00 94.94 193 TRP A C 1
ATOM 1512 O O . TRP A 1 193 ? -19.062 -4.128 -1.250 1.00 94.94 193 TRP A O 1
ATOM 1522 N N . TRP A 1 194 ? -20.258 -2.636 -0.105 1.00 91.50 194 TRP A N 1
ATOM 1523 C CA . TRP A 1 194 ? -20.455 -3.488 1.065 1.00 91.50 194 TRP A CA 1
ATOM 1524 C C . TRP A 1 194 ? -21.712 -4.343 0.950 1.00 91.50 194 TRP A C 1
ATOM 1526 O O . TRP A 1 194 ? -21.710 -5.508 1.347 1.00 91.50 194 TRP A O 1
ATOM 1536 N N . ASP A 1 195 ? -22.758 -3.798 0.335 1.00 91.62 195 ASP A N 1
ATOM 1537 C CA . ASP A 1 195 ? -24.026 -4.495 0.164 1.00 91.62 195 ASP A CA 1
ATOM 1538 C C . ASP A 1 195 ? -23.963 -5.497 -0.995 1.00 91.62 195 ASP A C 1
ATOM 1540 O O . ASP A 1 195 ? -24.551 -6.577 -0.918 1.00 91.62 195 ASP A O 1
ATOM 1544 N N . CYS A 1 196 ? -23.240 -5.185 -2.073 1.00 94.81 196 CYS A N 1
ATOM 1545 C CA . CYS A 1 196 ? -23.237 -5.985 -3.299 1.00 94.81 196 CYS A CA 1
ATOM 1546 C C . CYS A 1 196 ? -21.830 -6.252 -3.843 1.00 94.81 196 CYS A C 1
ATOM 1548 O O . CYS A 1 196 ? -21.482 -7.410 -4.086 1.00 94.81 196 CYS A O 1
ATOM 1550 N N . GLY A 1 197 ? -21.018 -5.207 -4.015 1.00 95.69 197 GLY A N 1
ATOM 1551 C CA . GLY A 1 197 ? -19.762 -5.273 -4.761 1.00 95.69 197 GLY A CA 1
ATOM 1552 C C . GLY A 1 197 ? -18.766 -6.291 -4.213 1.00 95.69 197 GLY A C 1
ATOM 1553 O O . GLY A 1 197 ? -18.312 -7.167 -4.945 1.00 95.69 197 GLY A O 1
ATOM 1554 N N . LEU A 1 198 ? -18.490 -6.243 -2.910 1.00 94.88 198 LEU A N 1
ATOM 1555 C CA . LEU A 1 198 ? -17.559 -7.141 -2.232 1.00 94.88 198 LEU A CA 1
ATOM 1556 C C . LEU A 1 198 ? -18.006 -8.600 -2.343 1.00 94.88 198 LEU A C 1
ATOM 1558 O O . LEU A 1 198 ? -17.187 -9.460 -2.650 1.00 94.88 198 LEU A O 1
ATOM 1562 N N . ARG A 1 199 ? -19.304 -8.885 -2.174 1.00 94.31 199 ARG A N 1
ATOM 1563 C CA . ARG A 1 199 ? -19.840 -10.250 -2.317 1.00 94.31 199 ARG A CA 1
ATOM 1564 C C . ARG A 1 199 ? -19.674 -10.777 -3.740 1.00 94.31 199 ARG A C 1
ATOM 1566 O O . ARG A 1 199 ? -19.324 -11.940 -3.921 1.00 94.31 199 ARG A O 1
ATOM 1573 N N . HIS A 1 200 ? -19.901 -9.931 -4.745 1.00 96.62 200 HIS A N 1
ATOM 1574 C CA . HIS A 1 200 ? -19.706 -10.312 -6.142 1.00 96.62 200 HIS A CA 1
ATOM 1575 C C . HIS A 1 200 ? -18.226 -10.577 -6.438 1.00 96.62 200 HIS A C 1
ATOM 1577 O O . HIS A 1 200 ? -17.890 -11.615 -7.003 1.00 96.62 200 HIS A O 1
ATOM 1583 N N . LEU A 1 201 ? -17.332 -9.686 -6.002 1.00 96.44 201 LEU A N 1
ATOM 1584 C CA . LEU A 1 201 ? -15.891 -9.869 -6.161 1.00 96.44 201 LEU A CA 1
ATOM 1585 C C . LEU A 1 201 ? -15.397 -11.138 -5.463 1.00 96.44 201 LEU A C 1
ATOM 1587 O O . LEU A 1 201 ? -14.632 -11.884 -6.059 1.00 96.44 201 LEU A O 1
ATOM 1591 N N . GLN A 1 202 ? -15.869 -11.429 -4.250 1.00 95.56 202 GLN A N 1
ATOM 1592 C CA . GLN A 1 202 ? -15.556 -12.673 -3.539 1.00 95.56 202 GLN A CA 1
ATOM 1593 C C . GLN A 1 202 ? -16.057 -13.908 -4.300 1.00 95.56 202 GLN A C 1
ATOM 1595 O O . GLN A 1 202 ? -15.353 -14.912 -4.388 1.00 95.56 202 GLN A O 1
ATOM 1600 N N . ALA A 1 203 ? -17.247 -13.837 -4.903 1.00 95.44 203 ALA A N 1
ATOM 1601 C CA . ALA A 1 203 ? -17.765 -14.918 -5.737 1.00 95.44 203 ALA A CA 1
ATOM 1602 C C . ALA A 1 203 ? -16.927 -15.127 -7.013 1.00 95.44 203 ALA A C 1
ATOM 1604 O O . ALA A 1 203 ? -16.734 -16.268 -7.435 1.00 95.44 203 ALA A O 1
ATOM 1605 N N . LEU A 1 204 ? -16.404 -14.051 -7.614 1.00 95.56 204 LEU A N 1
ATOM 1606 C CA . LEU A 1 204 ? -15.476 -14.137 -8.746 1.00 95.56 204 LEU A CA 1
ATOM 1607 C C . LEU A 1 204 ? -14.128 -14.723 -8.320 1.00 95.56 204 LEU A C 1
ATOM 1609 O O . LEU A 1 204 ? -13.644 -15.647 -8.971 1.00 95.56 204 LEU A O 1
ATOM 1613 N N . ALA A 1 205 ? -13.561 -14.201 -7.229 1.00 92.62 205 ALA A N 1
ATOM 1614 C CA . ALA A 1 205 ? -12.224 -14.507 -6.732 1.00 92.62 205 ALA A CA 1
ATOM 1615 C C . ALA A 1 205 ? -12.067 -15.925 -6.176 1.00 92.62 205 ALA A C 1
ATOM 1617 O O . ALA A 1 205 ? -10.940 -16.330 -5.920 1.00 92.62 205 ALA A O 1
ATOM 1618 N N . ASN A 1 206 ? -13.171 -16.677 -6.062 1.00 86.31 206 ASN A N 1
ATOM 1619 C CA . ASN A 1 206 ? -13.256 -18.017 -5.486 1.00 86.31 206 ASN A CA 1
ATOM 1620 C C . ASN A 1 206 ? -12.766 -18.074 -4.018 1.00 86.31 206 ASN A C 1
ATOM 1622 O O . ASN A 1 206 ? -12.437 -17.060 -3.412 1.00 86.31 206 ASN A O 1
ATOM 1626 N N . GLN A 1 207 ? -12.794 -19.252 -3.384 1.00 84.88 207 GLN A N 1
ATOM 1627 C CA . GLN A 1 207 ? -12.453 -19.379 -1.954 1.00 84.88 207 GLN A CA 1
ATOM 1628 C C . GLN A 1 207 ? -10.949 -19.237 -1.656 1.00 84.88 207 GLN A C 1
ATOM 1630 O O . GLN A 1 207 ? -10.571 -19.179 -0.488 1.00 84.88 207 GLN A O 1
ATOM 1635 N N . ASN A 1 208 ? -10.090 -19.189 -2.680 1.00 87.81 208 ASN A N 1
ATOM 1636 C CA . ASN A 1 208 ? -8.636 -19.189 -2.506 1.00 87.81 208 ASN A CA 1
ATOM 1637 C C . ASN A 1 208 ? -8.021 -17.783 -2.481 1.00 87.81 208 ASN A C 1
ATOM 1639 O O . ASN A 1 208 ? -6.864 -17.645 -2.084 1.00 87.81 208 ASN A O 1
ATOM 1643 N N . ILE A 1 209 ? -8.760 -16.757 -2.914 1.00 93.56 209 ILE A N 1
ATOM 1644 C CA . ILE A 1 209 ? -8.304 -15.365 -2.918 1.00 93.56 209 ILE A CA 1
ATOM 1645 C C . ILE A 1 209 ? -9.252 -14.538 -2.050 1.00 93.56 209 ILE A C 1
ATOM 1647 O O . ILE A 1 209 ? -10.446 -14.423 -2.324 1.00 93.56 209 ILE A O 1
ATOM 1651 N N . MET A 1 210 ? -8.713 -13.935 -0.993 1.00 94.62 210 MET A N 1
ATOM 1652 C CA . MET A 1 210 ? -9.446 -12.954 -0.198 1.00 94.62 210 MET A CA 1
ATOM 1653 C C . MET A 1 210 ? -9.672 -11.679 -1.013 1.00 94.62 210 MET A C 1
ATOM 1655 O O . MET A 1 210 ? -8.880 -11.351 -1.888 1.00 94.62 210 MET A O 1
ATOM 1659 N N . VAL A 1 211 ? -10.723 -10.923 -0.707 1.00 94.56 211 VAL A N 1
ATOM 1660 C CA . VAL A 1 211 ? -10.995 -9.646 -1.379 1.00 94.56 211 VAL A CA 1
ATOM 1661 C C . VAL A 1 211 ? -11.076 -8.530 -0.350 1.00 94.56 211 VAL A C 1
ATOM 1663 O O . VAL A 1 211 ? -11.766 -8.669 0.660 1.00 94.56 211 VAL A O 1
ATOM 1666 N N . GLU A 1 212 ? -10.398 -7.420 -0.627 1.00 93.62 212 GLU A N 1
ATOM 1667 C CA . GLU A 1 212 ? -10.445 -6.188 0.157 1.00 93.62 212 GLU A CA 1
ATOM 1668 C C . GLU A 1 212 ? -10.781 -4.989 -0.738 1.00 93.62 212 GLU A C 1
ATOM 1670 O O . GLU A 1 212 ? -10.236 -4.844 -1.833 1.00 93.62 212 GLU A O 1
ATOM 1675 N N . ILE A 1 213 ? -11.645 -4.101 -0.239 1.00 94.25 213 ILE A N 1
ATOM 1676 C CA . ILE A 1 213 ? -11.871 -2.769 -0.810 1.00 94.25 213 ILE A CA 1
ATOM 1677 C C . ILE A 1 213 ? -11.121 -1.762 0.056 1.00 94.25 213 ILE A C 1
ATOM 1679 O O . ILE A 1 213 ? -11.333 -1.730 1.270 1.00 94.25 213 ILE A O 1
ATOM 1683 N N . LEU A 1 214 ? -10.264 -0.946 -0.556 1.00 91.50 214 LEU A N 1
ATOM 1684 C CA . LEU A 1 214 ? -9.479 0.071 0.140 1.00 91.50 214 LEU A CA 1
ATOM 1685 C C . LEU A 1 214 ? -9.782 1.476 -0.377 1.00 91.50 214 LEU A C 1
ATOM 1687 O O . LEU A 1 214 ? -10.029 1.678 -1.566 1.00 91.50 214 LEU A O 1
ATOM 1691 N N . HIS A 1 215 ? -9.722 2.456 0.525 1.00 90.19 215 HIS A N 1
ATOM 1692 C CA . HIS A 1 215 ? -9.790 3.865 0.165 1.00 90.19 215 HIS A CA 1
ATOM 1693 C C . HIS A 1 215 ? -8.504 4.328 -0.530 1.00 90.19 215 HIS A C 1
ATOM 1695 O O . HIS A 1 215 ? -7.415 4.211 0.030 1.00 90.19 215 HIS A O 1
ATOM 1701 N N . VAL A 1 216 ? -8.630 4.901 -1.726 1.00 83.50 216 VAL A N 1
ATOM 1702 C CA . VAL A 1 216 ? -7.501 5.450 -2.491 1.00 83.50 216 VAL A CA 1
ATOM 1703 C C . VAL A 1 216 ? -7.910 6.788 -3.118 1.00 83.50 216 VAL A C 1
ATOM 1705 O O . VAL A 1 216 ? -8.691 6.826 -4.068 1.00 83.50 216 VAL A O 1
ATOM 1708 N N . SER A 1 217 ? -7.389 7.898 -2.5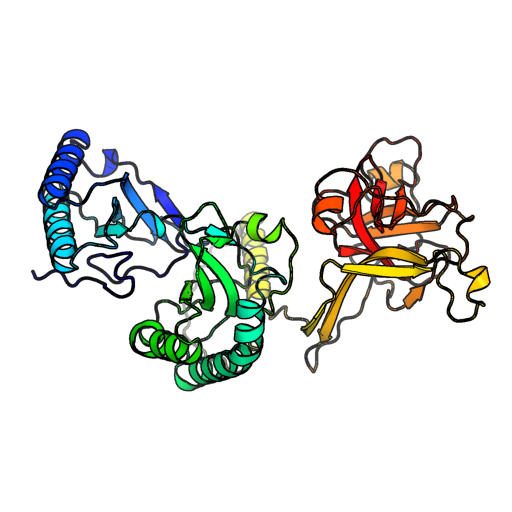83 1.00 74.50 217 SER A N 1
ATOM 1709 C CA . SER A 1 217 ? -7.754 9.271 -2.982 1.00 74.50 217 SER A CA 1
ATOM 1710 C C . SER A 1 217 ? -6.924 9.830 -4.149 1.00 74.50 217 SER A C 1
ATOM 1712 O O . SER A 1 217 ? -7.379 10.735 -4.856 1.00 74.50 217 SER A O 1
ATOM 1714 N N . SER A 1 218 ? -5.755 9.253 -4.449 1.00 64.25 218 SER A N 1
ATOM 1715 C CA . SER A 1 218 ? -4.853 9.625 -5.557 1.00 64.25 218 SER A CA 1
ATOM 1716 C C . SER A 1 218 ? -4.301 8.377 -6.273 1.00 64.25 218 SER A C 1
ATOM 1718 O O . SER A 1 218 ? -4.481 7.263 -5.804 1.00 64.25 218 SER A O 1
ATOM 1720 N N . TRP A 1 219 ? -3.655 8.531 -7.436 1.00 49.25 219 TRP A N 1
ATOM 1721 C CA . TRP A 1 219 ? -2.980 7.425 -8.161 1.00 49.25 219 TRP A CA 1
ATOM 1722 C C . TRP A 1 219 ? -1.723 6.904 -7.444 1.00 49.25 219 TRP A C 1
ATOM 1724 O O . TRP A 1 219 ? -1.059 5.974 -7.893 1.00 49.25 219 TRP A O 1
ATOM 1734 N N . GLU A 1 220 ? -1.379 7.548 -6.338 1.00 42.22 220 GLU A N 1
ATOM 1735 C CA . GLU A 1 220 ? -0.270 7.222 -5.475 1.00 42.22 220 GLU A CA 1
ATOM 1736 C C . GLU A 1 220 ? -0.767 6.227 -4.421 1.00 42.22 220 GLU A C 1
ATOM 1738 O O . GLU A 1 220 ? -1.207 6.601 -3.337 1.00 42.22 220 GLU A O 1
ATOM 1743 N N . ALA A 1 221 ? -0.702 4.933 -4.736 1.00 36.75 221 ALA A N 1
ATOM 1744 C CA . ALA A 1 221 ? -0.744 3.898 -3.710 1.00 36.75 221 ALA A CA 1
ATOM 1745 C C . ALA A 1 221 ? 0.510 4.059 -2.821 1.00 36.75 221 ALA A C 1
ATOM 1747 O O . ALA A 1 221 ? 1.555 3.478 -3.105 1.00 36.75 221 ALA A O 1
ATOM 1748 N N . ILE A 1 222 ? 0.458 4.929 -1.803 1.00 40.69 222 ILE A N 1
ATOM 1749 C CA . ILE A 1 222 ? 1.623 5.296 -0.982 1.00 40.69 222 ILE A CA 1
ATOM 1750 C C . ILE A 1 222 ? 1.507 4.802 0.474 1.00 40.69 222 ILE A C 1
ATOM 1752 O O . ILE A 1 222 ? 0.453 4.838 1.104 1.00 40.69 222 ILE A O 1
ATOM 1756 N N . SER A 1 223 ? 2.673 4.341 0.952 1.00 37.88 223 SER A N 1
ATOM 1757 C CA . SER A 1 223 ? 3.192 4.081 2.313 1.00 37.88 223 SER A CA 1
ATOM 1758 C C . SER A 1 223 ? 2.553 3.029 3.221 1.00 37.88 223 SER A C 1
ATOM 1760 O O . SER A 1 223 ? 3.264 2.514 4.082 1.00 37.88 223 SER A O 1
ATOM 1762 N N . LEU A 1 224 ? 1.282 2.659 3.054 1.00 40.75 224 LEU A N 1
ATOM 1763 C CA . LEU A 1 224 ? 0.663 1.600 3.881 1.00 40.75 224 LEU A CA 1
ATOM 1764 C C . LEU A 1 224 ? 0.810 0.192 3.292 1.00 40.75 224 LEU A C 1
ATOM 1766 O O . LEU A 1 224 ? 0.694 -0.808 4.001 1.00 40.75 224 LEU A O 1
ATOM 1770 N N . ILE A 1 225 ? 1.128 0.117 2.003 1.00 43.59 225 ILE A N 1
ATOM 1771 C CA . ILE A 1 225 ? 1.878 -1.001 1.446 1.00 43.59 225 ILE A CA 1
ATOM 1772 C C . ILE A 1 225 ? 3.330 -0.632 1.725 1.00 43.59 225 ILE A C 1
ATOM 1774 O O . ILE A 1 225 ? 3.804 0.375 1.195 1.00 43.59 225 ILE A O 1
ATOM 1778 N N . ASP A 1 226 ? 3.981 -1.376 2.622 1.00 37.12 226 ASP A N 1
ATOM 1779 C CA . ASP A 1 226 ? 5.393 -1.178 2.946 1.00 37.12 226 ASP A CA 1
ATOM 1780 C C . ASP A 1 226 ? 6.160 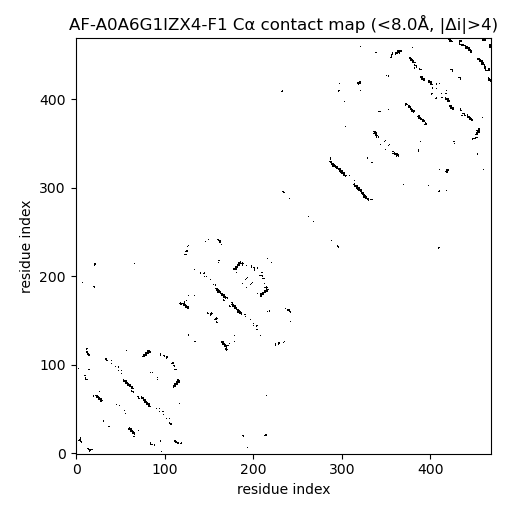-0.951 1.634 1.00 37.12 226 ASP A C 1
ATOM 1782 O O . ASP A 1 226 ? 6.026 -1.739 0.699 1.00 37.12 226 ASP A O 1
ATOM 1786 N N . GLN A 1 227 ? 6.930 0.133 1.513 1.00 34.75 227 GLN A N 1
ATOM 1787 C CA . GLN A 1 227 ? 7.769 0.320 0.323 1.00 34.75 227 GLN A CA 1
ATOM 1788 C C . GLN A 1 227 ? 8.755 -0.852 0.176 1.00 34.75 227 GLN A C 1
ATOM 1790 O O . GLN A 1 227 ? 9.193 -1.146 -0.936 1.00 34.75 227 GLN A O 1
ATOM 1795 N N . ASN A 1 228 ? 9.006 -1.585 1.268 1.00 33.28 228 ASN A N 1
ATOM 1796 C CA . ASN A 1 228 ? 9.763 -2.825 1.295 1.00 33.28 228 ASN A CA 1
ATOM 1797 C C . ASN A 1 228 ? 8.969 -4.052 0.813 1.00 33.28 228 ASN A C 1
ATOM 1799 O O . ASN A 1 228 ? 9.579 -5.028 0.388 1.00 33.28 228 ASN A O 1
ATOM 1803 N N . ALA A 1 229 ? 7.631 -3.995 0.757 1.00 37.66 229 ALA A N 1
ATOM 1804 C CA . ALA A 1 229 ? 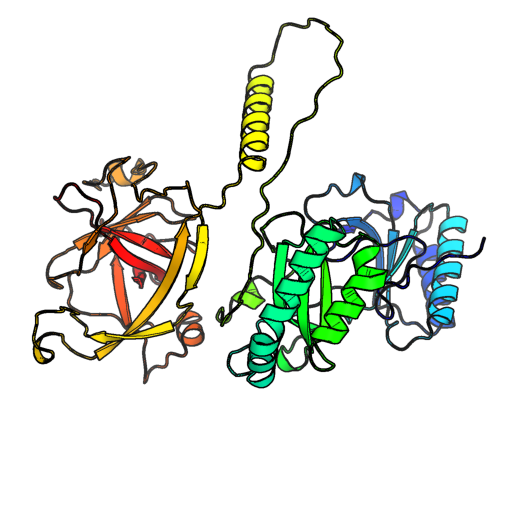6.823 -4.965 0.007 1.00 37.66 229 ALA A CA 1
ATOM 1805 C C . ALA A 1 229 ? 7.193 -4.983 -1.487 1.00 37.66 229 ALA A C 1
ATOM 1807 O O . ALA A 1 229 ? 6.942 -5.979 -2.162 1.00 37.66 229 ALA A O 1
ATOM 1808 N N . TYR A 1 230 ? 7.792 -3.884 -1.967 1.00 37.62 230 TYR A N 1
ATOM 1809 C CA . TYR A 1 230 ? 8.355 -3.701 -3.304 1.00 37.62 230 TYR A CA 1
ATOM 1810 C C . TYR A 1 230 ? 9.903 -3.655 -3.323 1.00 37.62 230 TYR A C 1
ATOM 1812 O O . TYR A 1 230 ? 10.490 -3.466 -4.399 1.00 37.62 230 TYR A O 1
ATOM 1820 N N . GLN A 1 231 ? 10.585 -3.765 -2.167 1.00 32.53 231 GLN A N 1
ATOM 1821 C CA . GLN A 1 231 ? 12.059 -3.751 -2.125 1.00 32.53 231 GLN A CA 1
ATOM 1822 C C . GLN A 1 231 ? 12.642 -5.076 -2.616 1.00 32.53 231 GLN A C 1
ATOM 1824 O O . GLN A 1 231 ? 13.521 -5.032 -3.476 1.00 32.53 231 GLN A O 1
ATOM 1829 N N . ASP A 1 232 ? 12.071 -6.217 -2.231 1.00 29.59 232 ASP A N 1
ATOM 1830 C CA . ASP A 1 232 ? 12.302 -7.487 -2.931 1.00 29.59 232 ASP A CA 1
ATOM 1831 C C . ASP A 1 232 ? 11.461 -7.536 -4.217 1.00 29.59 232 ASP A C 1
ATOM 1833 O O . ASP A 1 232 ? 10.347 -7.011 -4.226 1.00 29.59 232 ASP A O 1
ATOM 1837 N N . PRO A 1 233 ? 11.997 -8.086 -5.325 1.00 34.38 233 PRO A N 1
ATOM 1838 C CA . PRO A 1 233 ? 11.710 -7.678 -6.699 1.00 34.38 233 PRO A CA 1
ATOM 1839 C C . PRO A 1 233 ? 10.225 -7.494 -6.981 1.00 34.38 233 PRO A C 1
ATOM 1841 O O . PRO A 1 233 ? 9.410 -8.361 -6.672 1.00 34.38 233 PRO A O 1
ATOM 1844 N N . VAL A 1 234 ? 9.889 -6.386 -7.651 1.00 29.42 234 VAL A N 1
ATOM 1845 C CA . VAL A 1 234 ? 8.602 -6.225 -8.334 1.00 29.42 234 VAL A CA 1
ATOM 1846 C C . VAL A 1 234 ? 8.503 -7.323 -9.400 1.00 29.42 234 VAL A C 1
ATOM 1848 O O . VAL A 1 234 ? 8.895 -7.145 -10.552 1.00 29.42 234 VAL A O 1
ATOM 1851 N N . CYS A 1 235 ? 8.018 -8.486 -8.982 1.00 30.77 235 CYS A N 1
ATOM 1852 C CA . CYS A 1 235 ? 7.590 -9.594 -9.811 1.00 30.77 235 CYS A CA 1
ATOM 1853 C C . CYS A 1 235 ? 6.088 -9.407 -10.029 1.00 30.77 235 CYS A C 1
ATOM 1855 O O . CYS A 1 235 ? 5.297 -9.744 -9.163 1.00 30.77 235 CYS A O 1
ATOM 1857 N N . MET A 1 236 ? 5.737 -8.813 -11.172 1.00 27.33 236 MET A N 1
ATOM 1858 C CA . MET A 1 236 ? 4.382 -8.673 -11.724 1.00 27.33 236 MET A CA 1
ATOM 1859 C C . MET A 1 236 ? 3.282 -8.207 -10.750 1.00 27.33 236 MET A C 1
ATOM 1861 O O . MET A 1 236 ? 2.581 -9.007 -10.143 1.00 27.33 236 MET A O 1
ATOM 1865 N N . GLY A 1 237 ? 3.032 -6.897 -10.721 1.00 29.47 237 GLY A N 1
ATOM 1866 C CA . GLY A 1 237 ? 1.694 -6.368 -10.462 1.00 29.47 237 GLY A CA 1
ATOM 1867 C C . GLY A 1 237 ? 1.091 -5.963 -11.800 1.00 29.47 237 GLY A C 1
ATOM 1868 O O . GLY A 1 237 ? 1.503 -4.958 -12.376 1.00 29.47 237 GLY A O 1
ATOM 1869 N N . ALA A 1 238 ? 0.160 -6.751 -12.334 1.00 31.77 238 ALA A N 1
ATOM 1870 C CA . ALA A 1 238 ? -0.704 -6.284 -13.411 1.00 31.77 238 ALA A CA 1
ATOM 1871 C C . ALA A 1 238 ? -1.707 -5.288 -12.810 1.00 31.77 238 ALA A C 1
ATOM 1873 O O . ALA A 1 238 ? -2.867 -5.628 -12.595 1.00 31.77 238 ALA A O 1
ATOM 1874 N N . SER A 1 239 ? -1.251 -4.076 -12.487 1.00 33.16 239 SER A N 1
ATOM 1875 C CA . SER A 1 239 ? -2.153 -2.979 -12.153 1.00 33.16 239 SER A CA 1
ATOM 1876 C C . SER A 1 239 ? -2.791 -2.525 -13.462 1.00 33.16 239 SER A C 1
ATOM 1878 O O . SER A 1 239 ? -2.170 -1.865 -14.295 1.00 33.16 239 SER A O 1
ATOM 1880 N N . LEU A 1 240 ? -4.022 -2.964 -13.680 1.00 35.34 240 LEU A N 1
ATOM 1881 C CA . LEU A 1 240 ? -4.859 -2.503 -14.779 1.00 35.34 240 LEU A CA 1
ATOM 1882 C C . LEU A 1 240 ? -5.574 -1.232 -14.293 1.00 35.34 240 LEU A C 1
ATOM 1884 O O . LEU A 1 240 ? -5.934 -1.143 -13.124 1.00 35.34 240 LEU A O 1
ATOM 1888 N N . THR A 1 241 ? -5.717 -0.222 -15.151 1.00 35.25 241 THR A N 1
ATOM 1889 C CA . THR A 1 241 ? -6.262 1.103 -14.788 1.00 35.25 241 THR A CA 1
ATOM 1890 C C . THR A 1 241 ? -7.369 1.496 -15.762 1.00 35.25 241 THR A C 1
ATOM 1892 O O . THR A 1 241 ? -7.140 1.428 -16.972 1.00 35.25 241 THR A O 1
ATOM 1895 N N . GLU A 1 242 ? -8.528 1.936 -15.263 1.00 33.62 242 GLU A N 1
ATOM 1896 C CA . GLU A 1 242 ? -9.629 2.440 -16.101 1.00 33.62 242 GLU A CA 1
ATOM 1897 C C . GLU A 1 242 ? -9.392 3.901 -16.538 1.00 33.62 242 GLU A C 1
ATOM 1899 O O . GLU A 1 242 ? -8.899 4.740 -15.778 1.00 33.62 242 GLU A O 1
ATOM 1904 N N . ASP A 1 243 ? -9.741 4.195 -17.793 1.00 37.94 243 ASP A N 1
ATOM 1905 C CA . ASP A 1 243 ? -9.677 5.509 -18.439 1.00 37.94 243 ASP A CA 1
ATOM 1906 C C . ASP A 1 243 ? -11.012 6.247 -18.252 1.00 37.94 243 ASP A C 1
ATOM 1908 O O . ASP A 1 243 ? -12.019 5.888 -18.861 1.00 37.94 243 ASP A O 1
ATOM 1912 N N . VAL A 1 244 ? -11.040 7.289 -17.415 1.00 33.75 244 VAL A N 1
ATOM 1913 C CA . VAL A 1 244 ? -12.258 8.079 -17.177 1.00 33.75 244 VAL A CA 1
ATOM 1914 C C . VAL A 1 244 ? -12.145 9.431 -17.878 1.00 33.75 244 VAL A C 1
ATOM 1916 O O . VAL A 1 244 ? -11.526 10.370 -17.374 1.00 33.75 244 VAL A O 1
ATOM 1919 N N . SER A 1 245 ? -12.786 9.568 -19.040 1.00 31.52 245 SER A N 1
ATOM 1920 C CA . SER A 1 245 ? -13.152 10.886 -19.564 1.00 31.52 245 SER A CA 1
ATOM 1921 C C . SER A 1 245 ? -14.453 10.851 -20.363 1.00 31.52 2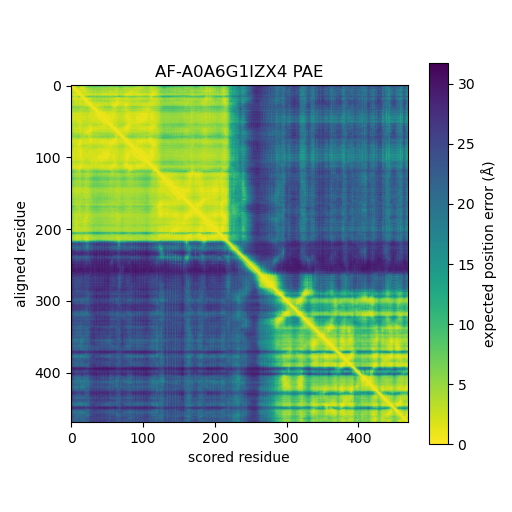45 SER A C 1
ATOM 1923 O O . SER A 1 245 ? -14.455 10.475 -21.525 1.00 31.52 245 SER A O 1
ATOM 1925 N N . HIS A 1 246 ? -15.558 11.297 -19.749 1.00 31.22 246 HIS A N 1
ATOM 1926 C CA . HIS A 1 246 ? -16.657 11.983 -20.441 1.00 31.22 246 HIS A CA 1
ATOM 1927 C C . HIS A 1 246 ? -17.613 12.707 -19.457 1.00 31.22 246 HIS A C 1
ATOM 1929 O O . HIS A 1 246 ? -18.035 12.130 -18.464 1.00 31.22 246 HIS A O 1
ATOM 1935 N N . PHE A 1 247 ? -17.991 13.945 -19.833 1.00 34.62 247 PHE A N 1
ATOM 1936 C CA . PHE A 1 247 ? -18.999 14.879 -19.266 1.00 34.62 247 PHE A CA 1
ATOM 1937 C C . PHE A 1 247 ? -18.653 15.652 -17.979 1.00 34.62 247 PHE A C 1
ATOM 1939 O O . PHE A 1 247 ? -17.966 15.154 -17.104 1.00 34.62 247 PHE A O 1
ATOM 1946 N N . ALA A 1 248 ? -19.167 16.861 -17.727 1.00 29.73 248 ALA A N 1
ATOM 1947 C CA . ALA A 1 248 ? -19.636 18.002 -18.528 1.00 29.73 248 ALA A CA 1
ATOM 1948 C C . ALA A 1 248 ? -19.939 19.137 -17.536 1.00 29.73 248 ALA A C 1
ATOM 1950 O O . ALA A 1 248 ? -20.376 18.897 -16.413 1.00 29.73 248 ALA A O 1
ATOM 1951 N N . ALA A 1 249 ? -19.702 20.375 -17.958 1.00 36.78 249 ALA A N 1
ATOM 1952 C CA . ALA A 1 249 ? -19.946 21.567 -17.161 1.00 36.78 249 ALA A CA 1
ATOM 1953 C C . ALA A 1 249 ? -21.448 21.861 -16.981 1.00 36.78 249 ALA A C 1
ATOM 1955 O O . ALA A 1 249 ? -22.214 21.760 -17.938 1.00 36.78 249 ALA A O 1
ATOM 1956 N N . TYR A 1 250 ? -21.828 22.353 -15.796 1.00 28.64 250 TYR A N 1
ATOM 1957 C CA . TYR A 1 250 ? -23.014 23.198 -15.612 1.00 28.64 250 TYR A CA 1
ATOM 1958 C C . TYR A 1 250 ? -22.677 24.448 -14.776 1.00 28.64 250 TYR A C 1
ATOM 1960 O O . TYR A 1 250 ? -21.854 24.350 -13.863 1.00 28.64 250 TYR A O 1
ATOM 1968 N N . PRO A 1 251 ? -23.279 25.623 -15.073 1.00 50.00 251 PRO A N 1
ATOM 1969 C CA . PRO A 1 251 ? -22.891 26.892 -14.464 1.00 50.00 251 PRO A CA 1
ATOM 1970 C C . PRO A 1 251 ? -23.912 27.457 -13.452 1.00 50.00 251 PRO A C 1
ATOM 1972 O O . PRO A 1 251 ? -25.081 27.080 -13.439 1.00 50.00 251 PRO A O 1
ATOM 1975 N N . ASN A 1 252 ? -23.434 28.490 -12.740 1.00 31.73 252 ASN A N 1
ATOM 1976 C CA . ASN A 1 252 ? -24.134 29.601 -12.067 1.00 31.73 252 ASN A CA 1
ATOM 1977 C C . ASN A 1 252 ? -24.426 29.503 -10.557 1.00 31.73 252 ASN A C 1
ATOM 1979 O O . ASN A 1 252 ? -25.377 28.859 -10.131 1.00 31.73 252 ASN A O 1
ATOM 1983 N N . HIS A 1 253 ? -23.758 30.373 -9.785 1.00 27.34 253 HIS A N 1
ATOM 1984 C CA . HIS A 1 253 ? -24.446 31.501 -9.137 1.00 27.34 253 HIS A CA 1
ATOM 1985 C C . HIS A 1 253 ? -23.471 32.657 -8.806 1.00 27.34 253 HIS A C 1
ATOM 1987 O O . HIS A 1 253 ? -22.331 32.387 -8.428 1.00 27.34 253 HIS A O 1
ATOM 1993 N N . PRO A 1 254 ? -23.878 33.940 -8.940 1.00 47.84 254 PRO A N 1
ATOM 1994 C CA . PRO A 1 254 ? -22.999 35.087 -8.736 1.00 47.84 254 PRO A CA 1
ATOM 1995 C C . PRO A 1 254 ? -23.221 35.818 -7.400 1.00 47.84 254 PRO A C 1
ATOM 1997 O O . PRO A 1 254 ? -24.248 35.671 -6.740 1.00 47.84 254 PRO A O 1
ATOM 2000 N N . SER A 1 255 ? -22.286 36.745 -7.153 1.00 34.12 255 SER A N 1
ATOM 2001 C CA . SER A 1 255 ? -22.338 37.957 -6.313 1.00 34.12 255 SER A CA 1
ATOM 2002 C C . SER A 1 255 ? -21.802 37.862 -4.874 1.00 34.12 255 SER A C 1
ATOM 2004 O O . SER A 1 255 ? -22.421 37.294 -3.986 1.00 34.12 255 SER A O 1
ATOM 2006 N N . ARG A 1 256 ? -20.704 38.577 -4.585 1.00 32.31 256 ARG A N 1
ATOM 2007 C CA . ARG A 1 256 ? -20.730 40.003 -4.208 1.00 32.31 256 ARG A CA 1
ATOM 2008 C C . ARG A 1 256 ? -19.324 40.612 -4.142 1.00 32.31 256 ARG A C 1
ATOM 2010 O O . ARG A 1 256 ? -18.397 40.032 -3.597 1.00 32.31 256 ARG A O 1
ATOM 2017 N N . LEU A 1 257 ? -19.232 41.821 -4.692 1.00 46.00 257 LEU A N 1
ATOM 2018 C CA . LEU A 1 257 ? -18.102 42.747 -4.647 1.00 46.00 257 LEU A CA 1
ATOM 2019 C C . LEU A 1 257 ? -17.860 43.274 -3.226 1.00 46.00 257 LEU A C 1
ATOM 2021 O O . LEU A 1 257 ? -18.810 43.752 -2.607 1.00 46.00 257 LEU A O 1
ATOM 2025 N N . ARG A 1 258 ? -16.593 43.348 -2.804 1.00 35.50 258 ARG A N 1
ATOM 2026 C CA . ARG A 1 258 ? -16.033 44.525 -2.117 1.00 35.50 258 ARG A CA 1
ATOM 2027 C C . ARG A 1 258 ? -14.555 44.690 -2.471 1.00 35.50 258 ARG A C 1
ATOM 2029 O O . ARG A 1 258 ? -13.786 43.738 -2.432 1.00 35.50 258 ARG A O 1
ATOM 2036 N N . HIS A 1 259 ? -14.218 45.921 -2.844 1.00 48.53 259 HIS A N 1
ATOM 2037 C CA . HIS A 1 259 ? -12.866 46.423 -3.040 1.00 48.53 259 HIS A CA 1
ATOM 2038 C C . HIS A 1 259 ? -12.118 46.474 -1.710 1.00 48.53 259 HIS A C 1
ATOM 2040 O O . HIS A 1 259 ? -12.560 47.185 -0.816 1.00 48.53 259 HIS A O 1
ATOM 2046 N N . GLU A 1 260 ? -10.955 45.832 -1.651 1.00 40.69 260 GLU A N 1
ATOM 2047 C CA . GLU A 1 260 ? -9.822 46.246 -0.821 1.00 40.69 260 GLU A CA 1
ATOM 2048 C C . GLU A 1 260 ? -8.546 45.972 -1.628 1.00 40.69 260 GLU A C 1
ATOM 2050 O O . GLU A 1 260 ? -8.041 44.854 -1.725 1.00 40.69 260 GLU A O 1
ATOM 2055 N N . ASN A 1 261 ? -8.107 47.021 -2.324 1.00 51.62 261 ASN A N 1
ATOM 2056 C CA . ASN A 1 261 ? -6.865 47.064 -3.079 1.00 51.62 261 ASN A CA 1
ATOM 2057 C C . ASN A 1 261 ? -5.714 47.292 -2.098 1.00 51.62 261 ASN A C 1
ATOM 2059 O O . ASN A 1 261 ? -5.457 48.426 -1.719 1.00 51.62 261 ASN A O 1
ATOM 2063 N N . ASP A 1 262 ? -5.061 46.207 -1.701 1.00 51.59 262 ASP A N 1
ATOM 2064 C CA . ASP A 1 262 ? -3.599 46.116 -1.664 1.00 51.59 262 ASP A CA 1
ATOM 2065 C C . ASP A 1 262 ? -3.234 44.637 -1.519 1.00 51.59 262 ASP A C 1
ATOM 2067 O O . ASP A 1 262 ? -3.053 44.080 -0.434 1.00 51.59 262 ASP A O 1
ATOM 2071 N N . VAL A 1 263 ? -3.224 43.952 -2.665 1.00 52.03 263 VAL A N 1
ATOM 2072 C CA . VAL A 1 263 ? -2.902 42.529 -2.730 1.00 52.03 263 VAL A CA 1
ATOM 2073 C C . VAL A 1 263 ? -1.416 42.382 -2.436 1.00 52.03 263 VAL A C 1
ATOM 2075 O O . VAL A 1 263 ? -0.570 42.663 -3.285 1.00 52.03 263 VAL A O 1
ATOM 2078 N N . ASN A 1 264 ? -1.112 41.931 -1.218 1.00 59.62 264 ASN A N 1
ATOM 2079 C CA . ASN A 1 264 ? 0.219 41.497 -0.823 1.00 59.62 264 ASN A CA 1
ATOM 2080 C C . ASN A 1 264 ? 0.789 40.598 -1.943 1.00 59.62 264 ASN A C 1
ATOM 2082 O O . ASN A 1 264 ? 0.177 39.568 -2.246 1.00 59.62 264 ASN A O 1
ATOM 2086 N N . PRO A 1 265 ? 1.926 40.951 -2.572 1.00 60.88 265 PRO A N 1
ATOM 2087 C CA . PRO A 1 265 ? 2.476 40.201 -3.701 1.00 60.88 265 PRO A CA 1
ATOM 2088 C C . PRO A 1 265 ? 2.731 38.722 -3.366 1.00 60.88 265 PRO A C 1
ATOM 2090 O O . PRO A 1 265 ? 2.670 37.873 -4.253 1.00 60.88 265 PRO A O 1
ATOM 2093 N N . TYR A 1 266 ? 2.911 38.385 -2.083 1.00 57.84 266 TYR A N 1
ATOM 2094 C CA . TYR A 1 266 ? 2.975 36.998 -1.615 1.00 57.84 266 TYR A CA 1
ATOM 2095 C C . TYR A 1 266 ? 1.642 36.254 -1.708 1.00 57.84 266 TYR A C 1
ATOM 2097 O O . TYR A 1 266 ? 1.625 35.073 -2.045 1.00 57.84 266 TYR A O 1
ATOM 2105 N N . ARG A 1 267 ? 0.523 36.927 -1.428 1.00 64.75 267 ARG A N 1
ATOM 2106 C CA . ARG A 1 267 ? -0.814 36.333 -1.508 1.00 64.75 267 ARG A CA 1
ATOM 2107 C C . ARG A 1 267 ? -1.204 36.074 -2.957 1.00 64.75 267 ARG A C 1
ATOM 2109 O O . ARG A 1 267 ? -1.636 34.970 -3.256 1.00 64.75 267 ARG A O 1
ATOM 2116 N N . LYS A 1 268 ? -0.934 37.030 -3.851 1.00 70.31 268 LYS A N 1
ATOM 2117 C CA . LYS A 1 268 ? -1.114 36.834 -5.296 1.00 70.31 268 LYS A CA 1
ATOM 2118 C C . LYS A 1 268 ? -0.264 35.671 -5.811 1.00 70.31 268 LYS A C 1
ATOM 2120 O O . LYS A 1 268 ? -0.783 34.785 -6.466 1.00 70.31 268 LYS A O 1
ATOM 2125 N N . GLY A 1 269 ? 1.010 35.602 -5.413 1.00 73.94 269 GLY A N 1
ATOM 2126 C CA . GLY A 1 269 ? 1.882 34.485 -5.785 1.00 73.94 269 GLY A CA 1
ATOM 2127 C C . GLY A 1 269 ? 1.443 33.122 -5.230 1.00 73.94 269 GLY A C 1
ATOM 2128 O O . GLY A 1 269 ? 1.734 32.100 -5.846 1.00 73.94 269 GLY A O 1
ATOM 2129 N N . MET A 1 270 ? 0.752 33.075 -4.085 1.00 68.56 270 MET A N 1
ATOM 2130 C CA . MET A 1 270 ? 0.150 31.839 -3.567 1.00 68.56 270 MET A CA 1
ATOM 2131 C C . MET A 1 270 ? -1.160 31.484 -4.269 1.00 68.56 270 MET A C 1
ATOM 2133 O O . MET A 1 270 ? -1.381 30.310 -4.538 1.00 68.56 270 MET A O 1
ATOM 2137 N N . GLU A 1 271 ? -2.006 32.467 -4.574 1.00 72.06 271 GLU A N 1
ATOM 2138 C CA . GLU A 1 271 ? -3.256 32.270 -5.317 1.00 72.06 271 GLU A CA 1
ATOM 2139 C C . GLU A 1 271 ? -2.974 31.819 -6.757 1.00 72.06 271 GLU A C 1
ATOM 2141 O O . GLU A 1 271 ? -3.589 30.857 -7.210 1.00 72.06 271 GLU A O 1
ATOM 2146 N N . ASP A 1 272 ? -1.971 32.403 -7.419 1.00 68.88 272 ASP A N 1
ATOM 2147 C CA . ASP A 1 272 ? -1.503 31.985 -8.745 1.00 68.88 272 ASP A CA 1
ATOM 2148 C C . ASP A 1 272 ? -0.956 30.546 -8.697 1.00 68.88 272 ASP A C 1
ATOM 2150 O O . ASP A 1 272 ? -1.384 29.693 -9.467 1.00 68.88 272 ASP A O 1
ATOM 2154 N N . LYS A 1 273 ? -0.097 30.213 -7.718 1.00 69.44 273 LYS A N 1
ATOM 2155 C CA . LYS A 1 273 ? 0.412 28.837 -7.544 1.00 69.44 273 LYS A CA 1
ATOM 2156 C C . LYS A 1 273 ? -0.674 27.827 -7.183 1.00 69.44 273 LYS A C 1
ATOM 2158 O O . LYS A 1 273 ? -0.558 26.664 -7.558 1.00 69.44 273 LYS A O 1
ATOM 2163 N N . LYS A 1 274 ? -1.689 28.240 -6.423 1.00 72.06 274 LYS A N 1
ATOM 2164 C CA . LYS A 1 274 ? -2.836 27.399 -6.074 1.00 72.06 274 LYS A CA 1
ATOM 2165 C C . LYS A 1 274 ? -3.715 27.167 -7.297 1.00 72.06 274 LYS A C 1
ATOM 2167 O O . LYS A 1 274 ? -4.097 26.034 -7.532 1.00 72.06 274 LYS A O 1
ATOM 2172 N N . SER A 1 275 ? -3.963 28.198 -8.101 1.00 65.88 275 SER A N 1
ATOM 2173 C CA . SER A 1 275 ? -4.661 28.068 -9.382 1.00 65.88 275 SER A CA 1
ATOM 2174 C C . SER A 1 275 ? -3.904 27.144 -10.335 1.00 65.88 275 SER A C 1
ATOM 2176 O O . SER A 1 275 ? -4.505 26.230 -10.889 1.00 65.88 275 SER A O 1
ATOM 2178 N N . ASP A 1 276 ? -2.586 27.322 -10.464 1.00 57.72 276 ASP A N 1
ATOM 2179 C CA . ASP A 1 276 ? -1.730 26.448 -11.268 1.00 57.72 276 ASP A CA 1
ATOM 2180 C C . ASP A 1 276 ? -1.776 25.007 -10.757 1.00 57.72 276 ASP A C 1
ATOM 2182 O O . ASP A 1 276 ? -1.815 24.086 -11.565 1.00 57.72 276 ASP A O 1
ATOM 2186 N N . LEU A 1 277 ? -1.776 24.797 -9.431 1.00 56.69 277 LEU A N 1
ATOM 2187 C CA . LEU A 1 277 ? -1.878 23.481 -8.795 1.00 56.69 277 LEU A CA 1
ATOM 2188 C C . LEU A 1 277 ? -3.250 22.840 -9.035 1.00 56.69 277 LEU A C 1
ATOM 2190 O O . LEU A 1 277 ? -3.308 21.671 -9.406 1.00 56.69 277 LEU A O 1
ATOM 2194 N N . ASP A 1 278 ? -4.330 23.600 -8.869 1.00 61.34 278 ASP A N 1
ATOM 2195 C CA . ASP A 1 278 ? -5.702 23.162 -9.111 1.00 61.34 278 ASP A CA 1
ATOM 2196 C C . ASP A 1 278 ? -5.894 22.804 -10.594 1.00 61.34 278 ASP A C 1
ATOM 2198 O O . ASP A 1 278 ? -6.505 21.788 -10.923 1.00 61.34 278 ASP A O 1
ATOM 2202 N N . GLU A 1 279 ? -5.340 23.595 -11.515 1.00 54.31 279 GLU A N 1
ATOM 2203 C CA . GLU A 1 279 ? -5.329 23.303 -12.951 1.00 54.31 279 GLU A CA 1
ATOM 2204 C C . GLU A 1 279 ? -4.480 22.064 -13.254 1.00 54.31 279 GLU A C 1
ATOM 2206 O O . GLU A 1 279 ? -4.913 21.170 -13.981 1.00 54.31 279 GLU A O 1
ATOM 2211 N N . ALA A 1 280 ? -3.317 21.940 -12.618 1.00 50.19 280 ALA A N 1
ATOM 2212 C CA . ALA A 1 280 ? -2.454 20.768 -12.682 1.00 50.19 280 ALA A CA 1
ATOM 2213 C C . ALA A 1 280 ? -3.133 19.480 -12.194 1.00 50.19 280 ALA A C 1
ATOM 2215 O O . ALA A 1 280 ? -2.812 18.412 -12.722 1.00 50.19 280 ALA A O 1
ATOM 2216 N N . GLN A 1 281 ? -3.987 19.580 -11.173 1.00 50.44 281 GLN A N 1
ATOM 2217 C CA . GLN A 1 281 ? -4.767 18.484 -10.594 1.00 50.44 281 GLN A CA 1
ATOM 2218 C C . GLN A 1 281 ? -5.973 18.122 -11.469 1.00 50.44 281 GLN A C 1
ATOM 2220 O O . GLN A 1 281 ? -6.331 16.950 -11.552 1.00 50.44 281 GLN A O 1
ATOM 2225 N N . ARG A 1 282 ? -6.575 19.104 -12.155 1.00 55.16 282 ARG A N 1
ATOM 2226 C CA . ARG A 1 282 ? -7.674 18.892 -13.115 1.00 55.16 282 ARG A CA 1
ATOM 2227 C C . ARG A 1 282 ? -7.197 18.368 -14.469 1.00 55.16 282 ARG A C 1
ATOM 2229 O O . ARG A 1 282 ? -7.943 17.675 -15.156 1.00 55.16 282 ARG A O 1
ATOM 2236 N N . CYS A 1 283 ? -5.975 18.700 -14.881 1.00 44.66 283 CYS A N 1
ATOM 2237 C CA . CYS A 1 283 ? -5.395 18.194 -16.117 1.00 44.66 283 CYS A CA 1
ATOM 2238 C C . CYS A 1 283 ? -5.115 16.693 -15.986 1.00 44.66 283 CYS A C 1
ATOM 2240 O O . CYS A 1 283 ? -4.249 16.283 -15.217 1.00 44.66 283 CYS A O 1
ATOM 2242 N N . ASN A 1 284 ? -5.797 15.863 -16.781 1.00 51.44 284 ASN A N 1
ATOM 2243 C CA . ASN A 1 284 ? -5.458 14.448 -16.894 1.00 51.44 284 ASN A CA 1
ATOM 2244 C C . ASN A 1 284 ? -4.025 14.317 -17.454 1.00 51.44 284 ASN A C 1
ATOM 2246 O O . ASN A 1 284 ? -3.795 14.561 -18.640 1.00 51.44 284 ASN A O 1
ATOM 2250 N N . ARG A 1 285 ? -3.066 13.936 -16.600 1.00 55.56 285 ARG A N 1
ATOM 2251 C CA . ARG A 1 285 ? -1.638 13.758 -16.931 1.00 55.56 285 ARG A CA 1
ATOM 2252 C C . ARG A 1 285 ? -1.308 12.379 -17.510 1.00 55.56 285 ARG A C 1
ATOM 2254 O O . ARG A 1 285 ? -0.137 12.098 -17.747 1.00 55.56 285 ARG A O 1
ATOM 2261 N N . VAL A 1 286 ? -2.306 11.525 -17.744 1.00 55.25 286 VAL A N 1
ATOM 2262 C CA . VAL A 1 286 ? -2.118 10.195 -18.334 1.00 55.25 286 VAL A CA 1
ATOM 2263 C C . VAL A 1 286 ? -1.617 10.358 -19.767 1.00 55.25 286 VAL A C 1
ATOM 2265 O O . VAL A 1 286 ? -2.332 10.804 -20.657 1.00 55.25 286 VAL A O 1
ATOM 2268 N N . ILE A 1 287 ? -0.343 10.058 -20.003 1.00 53.28 287 ILE A N 1
ATOM 2269 C CA . ILE A 1 287 ? 0.249 10.124 -21.348 1.00 53.28 287 ILE A CA 1
ATOM 2270 C C . ILE A 1 287 ? -0.178 8.902 -22.178 1.00 53.28 287 ILE A C 1
ATOM 2272 O O . ILE A 1 287 ? -0.269 8.983 -23.404 1.00 53.28 287 ILE A O 1
ATOM 2276 N N . GLY A 1 288 ? -0.482 7.787 -21.513 1.00 61.25 288 GLY A N 1
ATOM 2277 C CA . GLY A 1 288 ? -0.759 6.500 -22.129 1.00 61.25 288 GLY A CA 1
ATOM 2278 C C . GLY A 1 288 ? -1.004 5.391 -21.108 1.00 61.25 288 GLY A C 1
ATOM 2279 O O . GLY A 1 288 ? -0.916 5.629 -19.906 1.00 61.25 288 GLY A O 1
ATOM 2280 N N . SER A 1 289 ? -1.265 4.185 -21.599 1.00 61.12 289 SER A N 1
ATOM 2281 C CA . SER A 1 289 ? -1.396 2.960 -20.807 1.00 61.12 289 SER A CA 1
ATOM 2282 C C . SER A 1 289 ? -0.084 2.178 -20.837 1.00 61.12 289 SER A C 1
ATOM 2284 O O . SER A 1 289 ? 0.547 2.066 -21.890 1.00 61.12 289 SER A O 1
ATOM 2286 N N . LEU A 1 290 ? 0.338 1.613 -19.706 1.00 55.69 290 LEU A N 1
ATOM 2287 C CA . LEU A 1 290 ? 1.433 0.644 -19.698 1.00 55.69 290 LEU A CA 1
ATOM 2288 C C . LEU A 1 290 ? 0.976 -0.604 -20.470 1.00 55.69 290 LEU A C 1
ATOM 2290 O O . LEU A 1 290 ? 0.060 -1.293 -20.039 1.00 55.69 290 LEU A O 1
ATOM 2294 N N . ILE A 1 291 ? 1.584 -0.871 -21.625 1.00 49.59 291 ILE A N 1
ATOM 2295 C CA . ILE A 1 291 ? 1.262 -2.035 -22.463 1.00 49.59 291 ILE A CA 1
ATOM 2296 C C . ILE A 1 291 ? 2.049 -3.252 -21.989 1.00 49.59 291 ILE A C 1
ATOM 2298 O O . ILE A 1 291 ? 1.525 -4.359 -21.926 1.00 49.59 291 ILE A O 1
ATOM 2302 N N . ALA A 1 292 ? 3.331 -3.051 -21.701 1.00 46.62 292 ALA A N 1
ATOM 2303 C CA . ALA A 1 292 ? 4.217 -4.100 -21.232 1.00 46.62 292 ALA A CA 1
ATOM 2304 C C . ALA A 1 292 ? 5.367 -3.476 -20.453 1.00 46.62 292 ALA A C 1
ATOM 2306 O O . ALA A 1 292 ? 5.766 -2.347 -20.716 1.00 46.62 292 ALA A O 1
ATOM 2307 N N . SER A 1 293 ? 5.953 -4.226 -19.539 1.00 56.06 293 SER A N 1
ATOM 2308 C CA . SER A 1 293 ? 7.262 -3.918 -18.986 1.00 56.06 293 SER A CA 1
ATOM 2309 C C . SER A 1 293 ? 8.036 -5.214 -18.828 1.00 56.06 293 SER A C 1
ATOM 2311 O O . SER A 1 293 ? 7.449 -6.292 -18.736 1.00 56.06 293 SER A O 1
ATOM 2313 N N . SER A 1 294 ? 9.363 -5.148 -18.839 1.00 53.12 294 SER A N 1
ATOM 2314 C CA . SER A 1 294 ? 10.156 -6.331 -18.519 1.00 53.12 294 SER A CA 1
ATOM 2315 C C . SER A 1 294 ? 10.194 -6.656 -17.038 1.00 53.12 294 SER A C 1
ATOM 2317 O O . SER A 1 294 ? 10.585 -7.772 -16.698 1.00 53.12 294 SER A O 1
ATOM 2319 N N . GLY A 1 295 ? 9.884 -5.676 -16.183 1.00 60.00 295 GLY A N 1
ATOM 2320 C CA . GLY A 1 295 ? 10.294 -5.699 -14.786 1.00 60.00 295 GLY A CA 1
ATOM 2321 C C . GLY A 1 295 ? 11.812 -5.856 -14.644 1.00 60.00 295 GLY A C 1
ATOM 2322 O O . GLY A 1 295 ? 12.564 -5.746 -15.620 1.00 60.00 295 GLY A O 1
ATOM 2323 N N . ARG A 1 296 ? 12.251 -6.170 -13.420 1.00 63.34 296 ARG A N 1
ATOM 2324 C CA . ARG A 1 296 ? 13.644 -6.512 -13.111 1.00 63.34 296 ARG A CA 1
ATOM 2325 C C . ARG A 1 296 ? 13.956 -7.882 -13.708 1.00 63.34 296 ARG A C 1
ATOM 2327 O O . ARG A 1 296 ? 13.567 -8.906 -13.152 1.00 63.34 296 ARG A O 1
ATOM 2334 N N . ARG A 1 297 ? 14.649 -7.919 -14.842 1.00 68.88 297 ARG A N 1
ATOM 2335 C CA . ARG A 1 297 ? 15.103 -9.176 -15.439 1.00 68.88 297 ARG A CA 1
ATOM 2336 C C . ARG A 1 297 ? 16.562 -9.103 -15.815 1.00 68.88 297 ARG A C 1
ATOM 2338 O O . ARG A 1 297 ? 17.154 -8.032 -15.917 1.00 68.88 297 ARG A O 1
ATOM 2345 N N . THR A 1 298 ? 17.112 -10.272 -16.085 1.00 71.69 298 THR A N 1
ATOM 2346 C CA . THR A 1 298 ? 18.374 -10.359 -16.788 1.00 71.69 298 THR A CA 1
ATOM 2347 C C . THR A 1 298 ? 18.155 -10.860 -18.203 1.00 71.69 298 THR A C 1
ATOM 2349 O O . THR A 1 298 ? 17.239 -11.640 -18.472 1.00 71.69 298 THR A O 1
ATOM 2352 N N . ILE A 1 299 ? 18.965 -10.368 -19.132 1.00 74.94 299 ILE A N 1
ATOM 2353 C CA . ILE A 1 299 ? 18.983 -10.837 -20.512 1.00 74.94 299 ILE A CA 1
ATOM 2354 C C . ILE A 1 299 ? 20.365 -11.390 -20.818 1.00 74.94 299 ILE A C 1
ATOM 2356 O O . ILE A 1 299 ? 21.377 -10.785 -20.474 1.00 74.94 299 ILE A O 1
ATOM 2360 N N . LEU A 1 300 ? 20.409 -12.546 -21.474 1.00 75.94 300 LEU A N 1
ATOM 2361 C CA . LEU A 1 300 ? 21.645 -13.015 -22.080 1.00 75.94 300 LEU A CA 1
ATOM 2362 C C . LEU A 1 300 ? 21.854 -12.228 -23.371 1.00 75.94 300 LEU A C 1
ATOM 2364 O O . LEU A 1 300 ? 21.081 -12.367 -24.319 1.00 75.94 300 LEU A O 1
ATOM 2368 N N . ALA A 1 301 ? 22.875 -11.381 -23.387 1.00 75.06 301 ALA A N 1
ATOM 2369 C CA . ALA A 1 301 ? 23.261 -10.602 -24.552 1.00 75.06 301 ALA A CA 1
ATOM 2370 C C . ALA A 1 301 ? 24.777 -10.625 -24.715 1.00 75.06 301 ALA A C 1
ATOM 2372 O O . ALA A 1 301 ? 25.524 -10.803 -23.757 1.00 75.06 301 ALA A O 1
ATOM 2373 N N . HIS A 1 302 ? 25.233 -10.472 -25.951 1.00 78.31 302 HIS A N 1
ATOM 2374 C CA . HIS A 1 302 ? 26.655 -10.383 -26.228 1.00 78.31 302 HIS A CA 1
ATOM 2375 C C . HIS A 1 302 ? 27.231 -9.056 -25.724 1.00 78.31 302 HIS A C 1
ATOM 2377 O O . HIS A 1 302 ? 26.553 -8.033 -25.768 1.00 78.31 302 HIS A O 1
ATOM 2383 N N . GLU A 1 303 ? 28.484 -9.087 -25.276 1.00 73.06 303 GLU A N 1
ATOM 2384 C CA . GLU A 1 303 ? 29.243 -7.933 -24.780 1.00 73.06 303 GLU A CA 1
ATOM 2385 C C . GLU A 1 303 ? 29.226 -6.730 -25.744 1.00 73.06 303 GLU A C 1
ATOM 2387 O O . GLU A 1 303 ? 29.098 -5.580 -25.324 1.00 73.06 303 GLU A O 1
ATOM 2392 N N . PHE A 1 304 ? 29.279 -7.006 -27.049 1.00 73.19 304 PHE A N 1
ATOM 2393 C CA . PHE A 1 304 ? 29.250 -6.026 -28.133 1.00 73.19 304 PHE A CA 1
ATOM 2394 C C . PHE A 1 304 ? 28.088 -6.343 -29.083 1.00 73.19 304 PHE A C 1
ATOM 2396 O O . PHE A 1 304 ? 28.293 -6.906 -30.165 1.00 73.19 304 PHE A O 1
ATOM 2403 N N . PRO A 1 305 ? 26.839 -6.028 -28.696 1.00 64.75 305 PRO A N 1
ATOM 2404 C CA . PRO A 1 305 ? 25.673 -6.421 -29.469 1.00 64.75 305 PRO A CA 1
ATOM 2405 C C . PRO A 1 305 ? 25.635 -5.623 -30.777 1.00 64.75 305 PRO A C 1
ATOM 2407 O O . PRO A 1 305 ? 25.311 -4.438 -30.785 1.00 64.75 305 PRO A O 1
ATOM 2410 N N . HIS A 1 306 ? 25.970 -6.263 -31.902 1.00 67.19 306 HIS A N 1
ATOM 2411 C CA . HIS A 1 306 ? 25.933 -5.626 -33.219 1.00 67.19 306 HIS A CA 1
ATOM 2412 C C . HIS A 1 306 ? 25.155 -6.486 -34.225 1.00 67.19 306 HIS A C 1
ATOM 2414 O O . HIS A 1 306 ? 25.631 -7.555 -34.612 1.00 67.19 306 HIS A O 1
ATOM 2420 N N . PRO A 1 307 ? 23.997 -6.019 -34.732 1.00 60.88 307 PRO A N 1
ATOM 2421 C CA . PRO A 1 307 ? 23.097 -6.846 -35.540 1.00 60.88 307 PRO A CA 1
ATOM 2422 C C . PRO A 1 307 ? 23.711 -7.317 -36.865 1.00 60.88 307 PRO A C 1
ATOM 2424 O O . PRO A 1 307 ? 23.259 -8.303 -37.435 1.00 60.88 307 PRO A O 1
ATOM 2427 N N . SER A 1 308 ? 24.744 -6.630 -37.362 1.00 68.25 308 SER A N 1
ATOM 2428 C CA . SER A 1 308 ? 25.432 -6.986 -38.610 1.00 68.25 308 SER A CA 1
ATOM 2429 C C . SER A 1 308 ? 26.826 -7.604 -38.438 1.00 68.25 308 SER A C 1
ATOM 2431 O O . SER A 1 308 ? 27.509 -7.788 -39.443 1.00 68.25 308 SER A O 1
ATOM 2433 N N . GLN A 1 309 ? 27.297 -7.864 -37.211 1.00 66.62 309 GLN A N 1
ATOM 2434 C CA . GLN A 1 309 ? 28.579 -8.554 -37.004 1.00 66.62 309 GLN A CA 1
ATOM 2435 C C . GLN A 1 309 ? 28.357 -10.054 -36.777 1.00 66.62 309 GLN A C 1
ATOM 2437 O O . GLN A 1 309 ? 27.355 -10.427 -36.164 1.00 66.62 309 GLN A O 1
ATOM 2442 N N . PRO A 1 310 ? 29.282 -10.922 -37.226 1.00 67.19 310 PRO A N 1
ATOM 2443 C CA . PRO A 1 310 ? 29.234 -12.339 -36.890 1.00 67.19 310 PRO A CA 1
ATOM 2444 C C . PRO A 1 310 ? 29.317 -12.535 -35.370 1.00 67.19 310 PRO A C 1
ATOM 2446 O O . PRO A 1 310 ? 30.042 -11.803 -34.698 1.00 67.19 310 PRO A O 1
ATOM 2449 N N . SER A 1 311 ? 28.621 -13.542 -34.832 1.00 63.88 311 SER A N 1
ATOM 2450 C CA . SER A 1 311 ? 28.556 -13.823 -33.383 1.00 63.88 311 SER A CA 1
ATOM 2451 C C . SER A 1 311 ? 29.932 -13.962 -32.723 1.00 63.88 311 SER A C 1
ATOM 2453 O O . SER A 1 311 ? 30.109 -13.584 -31.571 1.00 63.88 311 SER A O 1
ATOM 2455 N N . THR A 1 312 ? 30.938 -14.420 -33.471 1.00 64.25 312 THR A N 1
ATOM 2456 C CA . THR A 1 312 ? 32.333 -14.548 -33.021 1.00 64.25 312 THR A CA 1
ATOM 2457 C C . THR A 1 312 ? 33.027 -13.216 -32.726 1.00 64.25 312 THR A C 1
ATOM 2459 O O . THR A 1 312 ? 34.044 -13.208 -32.040 1.00 64.25 312 THR A O 1
ATOM 2462 N N . GLN A 1 313 ? 32.501 -12.095 -33.226 1.00 65.00 313 GLN A N 1
ATOM 2463 C CA . GLN A 1 313 ? 33.019 -10.743 -32.979 1.00 65.00 313 GLN A CA 1
ATOM 2464 C C . GLN A 1 313 ? 32.207 -9.972 -31.933 1.00 65.00 313 GLN A C 1
ATOM 2466 O O . GLN A 1 313 ? 32.619 -8.890 -31.529 1.00 65.00 313 GLN A O 1
ATOM 2471 N N . GLN A 1 314 ? 31.080 -10.525 -31.478 1.00 67.44 314 GLN A N 1
ATOM 2472 C CA . GLN A 1 314 ? 30.199 -9.867 -30.512 1.00 67.44 314 GLN A CA 1
ATOM 2473 C C . GLN A 1 314 ? 30.660 -10.068 -29.054 1.00 67.44 314 GLN A C 1
ATOM 2475 O O . GLN A 1 314 ? 30.081 -9.492 -28.141 1.00 67.44 314 GLN A O 1
ATOM 2480 N N . GLY A 1 315 ? 31.717 -10.850 -28.814 1.00 75.25 315 GLY A N 1
ATOM 2481 C CA . GLY A 1 315 ? 32.208 -11.157 -27.467 1.00 75.25 315 GLY A CA 1
ATOM 2482 C C . GLY A 1 315 ? 31.374 -12.227 -26.754 1.00 75.25 315 GLY A C 1
ATOM 2483 O O . GLY A 1 315 ? 30.547 -12.913 -27.363 1.00 75.25 315 GLY A O 1
ATOM 2484 N N . ASN A 1 316 ? 31.612 -12.400 -25.453 1.00 80.12 316 ASN A N 1
ATOM 2485 C CA . ASN A 1 316 ? 30.922 -13.416 -24.653 1.00 80.12 316 ASN A CA 1
ATOM 2486 C C . ASN A 1 316 ? 29.439 -13.067 -24.468 1.00 80.12 316 ASN A C 1
ATOM 2488 O O . ASN A 1 316 ? 29.074 -11.893 -24.411 1.00 80.12 316 ASN A O 1
ATOM 2492 N N . ALA A 1 317 ? 28.585 -14.088 -24.358 1.00 81.12 317 ALA A N 1
ATOM 2493 C CA . ALA A 1 317 ? 27.209 -13.903 -23.910 1.00 81.12 317 ALA A CA 1
ATOM 2494 C C . ALA A 1 317 ? 27.216 -13.695 -22.391 1.00 81.12 317 ALA A C 1
ATOM 2496 O O . ALA A 1 317 ? 27.610 -14.585 -21.639 1.00 81.12 317 ALA A O 1
ATOM 2497 N N . LEU A 1 318 ? 26.805 -12.510 -21.961 1.00 81.44 318 LEU A N 1
ATOM 2498 C CA . LEU A 1 318 ? 26.792 -12.073 -20.575 1.00 81.44 318 LEU A CA 1
ATOM 2499 C C . LEU A 1 318 ? 25.356 -11.815 -20.128 1.00 81.44 318 LEU A C 1
ATOM 2501 O O . LEU A 1 318 ? 24.465 -11.533 -20.932 1.00 81.44 318 LEU A O 1
ATOM 2505 N N . ARG A 1 319 ? 25.132 -11.914 -18.821 1.00 80.81 319 ARG A N 1
ATOM 2506 C CA . ARG A 1 319 ? 2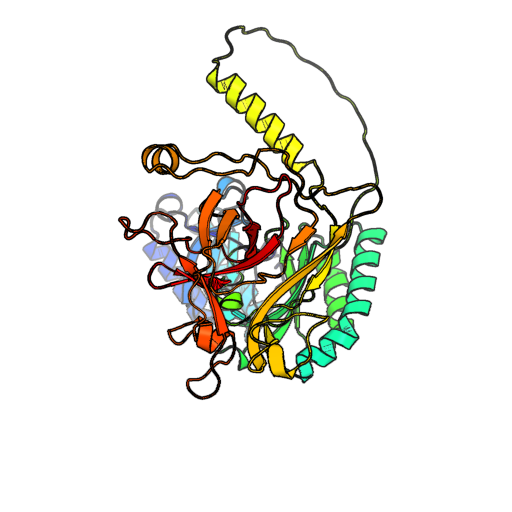3.829 -11.696 -18.203 1.00 80.81 319 ARG A CA 1
ATOM 2507 C C . ARG A 1 319 ? 23.669 -10.224 -17.815 1.00 80.81 319 ARG A C 1
ATOM 2509 O O . ARG A 1 319 ? 24.052 -9.818 -16.722 1.00 80.81 319 ARG A O 1
ATOM 2516 N N . PHE A 1 320 ? 23.121 -9.424 -18.722 1.00 76.75 320 PHE A N 1
ATOM 2517 C CA . PHE A 1 320 ? 22.900 -7.994 -18.510 1.00 76.75 320 PHE A CA 1
ATOM 2518 C C . PHE A 1 320 ? 21.637 -7.724 -17.700 1.00 76.75 320 PHE A C 1
ATOM 2520 O O . PHE A 1 320 ? 20.633 -8.420 -17.866 1.00 76.75 320 PHE A O 1
ATOM 2527 N N . LEU A 1 321 ? 21.673 -6.685 -16.866 1.00 74.69 321 LEU A N 1
ATOM 2528 C CA . LEU A 1 321 ? 20.478 -6.155 -16.211 1.00 74.69 321 LEU A CA 1
ATOM 2529 C C . LEU A 1 321 ? 19.583 -5.462 -17.245 1.00 74.69 321 LEU A C 1
ATOM 2531 O O . LEU A 1 321 ? 20.068 -4.754 -18.125 1.00 74.69 321 LEU A O 1
ATOM 2535 N N . ALA A 1 322 ? 18.274 -5.676 -17.159 1.00 67.56 322 ALA A N 1
ATOM 2536 C CA . ALA A 1 322 ? 17.307 -5.036 -18.038 1.00 67.56 322 ALA A CA 1
ATOM 2537 C C . ALA A 1 322 ? 16.025 -4.685 -17.277 1.00 67.56 322 ALA A C 1
ATOM 2539 O O . ALA A 1 322 ? 15.451 -5.532 -16.593 1.00 67.56 322 ALA A O 1
ATOM 2540 N N . ASP A 1 323 ? 15.557 -3.453 -17.467 1.00 64.12 323 ASP A N 1
ATOM 2541 C CA . ASP A 1 323 ? 14.257 -2.954 -17.023 1.00 64.12 323 ASP A CA 1
ATOM 2542 C C . ASP A 1 323 ? 13.741 -2.007 -18.108 1.00 64.12 323 ASP A C 1
ATOM 2544 O O . ASP A 1 323 ? 14.433 -1.069 -18.480 1.00 64.12 323 ASP A O 1
ATOM 2548 N N . TRP A 1 324 ? 12.586 -2.274 -18.703 1.00 66.44 324 TRP A N 1
ATOM 2549 C CA . TRP A 1 324 ? 11.962 -1.410 -19.698 1.00 66.44 324 TRP A CA 1
ATOM 2550 C C . TRP A 1 324 ? 10.456 -1.404 -19.515 1.00 66.44 324 TRP A C 1
ATOM 2552 O O . TRP A 1 324 ? 9.871 -2.377 -19.049 1.00 66.44 324 TRP A O 1
ATOM 2562 N N . ALA A 1 325 ? 9.824 -0.319 -19.952 1.00 53.41 325 ALA A N 1
ATOM 2563 C CA . ALA A 1 325 ? 8.380 -0.187 -20.040 1.00 53.41 325 ALA A CA 1
ATOM 2564 C C . ALA A 1 325 ? 7.997 0.312 -21.439 1.00 53.41 325 ALA A C 1
ATOM 2566 O O . ALA A 1 325 ? 8.563 1.274 -21.955 1.00 53.41 325 ALA A O 1
ATOM 2567 N N . LEU A 1 326 ? 7.031 -0.359 -22.053 1.00 56.88 326 LEU A N 1
ATOM 2568 C CA . LEU A 1 326 ? 6.334 0.058 -23.256 1.00 56.88 326 LEU A CA 1
ATOM 2569 C C . LEU A 1 326 ? 5.032 0.727 -22.831 1.00 56.88 326 LEU A C 1
ATOM 2571 O O . LEU A 1 326 ? 4.138 0.078 -22.290 1.00 56.88 326 LEU A O 1
ATOM 2575 N N . VAL A 1 327 ? 4.918 2.020 -23.110 1.00 59.09 327 VAL A N 1
ATOM 2576 C CA . VAL A 1 327 ? 3.716 2.806 -22.826 1.00 59.09 327 VAL A CA 1
ATOM 2577 C C . VAL A 1 327 ? 3.033 3.143 -24.146 1.00 59.09 327 VAL A C 1
ATOM 2579 O O . VAL A 1 327 ? 3.627 3.774 -25.019 1.00 59.09 327 VAL A O 1
ATOM 2582 N N . GLY A 1 328 ? 1.784 2.715 -24.299 1.00 64.69 328 GLY A N 1
ATOM 2583 C CA . GLY A 1 328 ? 0.929 3.083 -25.419 1.00 64.69 328 GLY A CA 1
ATOM 2584 C C . GLY A 1 328 ? 0.304 4.439 -25.175 1.00 64.69 328 GLY A C 1
ATOM 2585 O O . GLY A 1 328 ? -0.508 4.568 -24.268 1.00 64.69 328 GLY A O 1
ATOM 2586 N N . THR A 1 329 ? 0.652 5.450 -25.965 1.00 71.38 329 THR A N 1
ATOM 2587 C CA . THR A 1 329 ? 0.058 6.786 -25.826 1.00 71.38 329 THR A CA 1
ATOM 2588 C C . THR A 1 329 ? -1.440 6.763 -26.130 1.00 71.38 329 THR A C 1
ATOM 2590 O O . THR A 1 329 ? -1.853 6.127 -27.101 1.00 71.38 329 THR A O 1
ATOM 2593 N N . GLN A 1 330 ? -2.252 7.479 -25.345 1.00 71.94 330 GLN A N 1
ATOM 2594 C CA . GLN A 1 330 ? -3.693 7.576 -25.611 1.00 71.94 330 GLN A CA 1
ATOM 2595 C C . GLN A 1 330 ? -3.966 8.216 -26.989 1.00 71.94 330 GLN A C 1
ATOM 2597 O O . GLN A 1 330 ? -3.214 9.104 -27.410 1.00 71.94 330 GLN A O 1
ATOM 2602 N N . PRO A 1 331 ? -5.050 7.829 -27.689 1.00 67.62 331 PRO A N 1
ATOM 2603 C CA . PRO A 1 331 ? -5.453 8.473 -28.936 1.00 67.62 331 PRO A CA 1
ATOM 2604 C C . PRO A 1 331 ? -5.573 9.997 -28.786 1.00 67.62 331 PRO A C 1
ATOM 2606 O O . PRO A 1 331 ? -6.159 10.499 -27.831 1.00 67.62 331 PRO A O 1
ATOM 2609 N N . GLY A 1 332 ? -4.995 10.748 -29.728 1.00 73.12 332 GLY A N 1
ATOM 2610 C CA . GLY A 1 332 ? -4.990 12.217 -29.696 1.00 73.12 332 GLY A CA 1
ATOM 2611 C C . GLY A 1 332 ? -3.934 12.843 -28.776 1.00 73.12 332 GLY A C 1
ATOM 2612 O O . GLY A 1 332 ? -3.780 14.063 -28.786 1.00 73.12 332 GLY A O 1
ATOM 2613 N N . ARG A 1 333 ? -3.164 12.040 -28.031 1.00 64.12 333 ARG A N 1
ATOM 2614 C CA . ARG A 1 333 ? -1.990 12.501 -27.284 1.00 64.12 333 ARG A CA 1
ATOM 2615 C C . ARG A 1 333 ? -0.717 12.123 -28.028 1.00 64.12 333 ARG A C 1
ATOM 2617 O O . ARG A 1 333 ? -0.576 11.018 -28.541 1.00 64.12 333 ARG A O 1
ATOM 2624 N N . SER A 1 334 ? 0.238 13.041 -28.048 1.00 67.75 334 SER A N 1
ATOM 2625 C CA . SER A 1 334 ? 1.587 12.781 -28.540 1.00 67.75 334 SER A CA 1
ATOM 2626 C C . SER A 1 334 ? 2.584 13.152 -27.458 1.00 67.75 334 SER A C 1
ATOM 2628 O O . SER A 1 334 ? 2.589 14.290 -26.988 1.00 67.75 334 SER A O 1
ATOM 2630 N N . ALA A 1 335 ? 3.445 12.211 -27.089 1.00 68.31 335 ALA A N 1
ATOM 2631 C CA . ALA A 1 335 ? 4.636 12.512 -26.316 1.00 68.31 335 ALA A CA 1
ATOM 2632 C C . ALA A 1 335 ? 5.809 12.645 -27.282 1.00 68.31 335 ALA A C 1
ATOM 2634 O O . ALA A 1 335 ? 6.095 11.742 -28.068 1.00 68.31 335 ALA A O 1
ATOM 2635 N N . GLU A 1 336 ? 6.491 13.782 -27.234 1.00 73.06 336 GLU A N 1
ATOM 2636 C CA . GLU A 1 336 ? 7.767 13.924 -27.912 1.00 73.06 336 GLU A CA 1
ATOM 2637 C C . GLU A 1 336 ? 8.883 13.777 -26.893 1.00 73.06 336 GLU A C 1
ATOM 2639 O O . GLU A 1 336 ? 8.980 14.565 -25.955 1.00 73.06 336 GLU A O 1
ATOM 2644 N N . ASN A 1 337 ? 9.756 12.796 -27.106 1.00 74.62 337 ASN A N 1
ATOM 2645 C CA . ASN A 1 337 ? 10.988 12.708 -26.342 1.00 74.62 337 ASN A CA 1
ATOM 2646 C C . ASN A 1 337 ? 11.878 13.885 -26.743 1.00 74.62 337 ASN A C 1
ATOM 2648 O O . ASN A 1 337 ? 12.405 13.936 -27.859 1.00 74.62 337 ASN A O 1
ATOM 2652 N N . LYS A 1 338 ? 11.967 14.864 -25.845 1.00 83.94 338 LYS A N 1
ATOM 2653 C CA . LYS A 1 338 ? 12.838 16.028 -25.945 1.00 83.94 338 LYS A CA 1
ATOM 2654 C C . LYS A 1 338 ? 13.567 16.223 -24.629 1.00 83.94 338 LYS A C 1
ATOM 2656 O O . LYS A 1 338 ? 13.056 15.914 -23.551 1.00 83.94 338 LYS A O 1
ATOM 2661 N N . ILE A 1 339 ? 14.764 16.773 -24.723 1.00 84.06 339 ILE A N 1
ATOM 2662 C CA . ILE A 1 339 ? 15.523 17.218 -23.563 1.00 84.06 339 ILE A CA 1
ATOM 2663 C C . ILE A 1 339 ? 14.786 18.410 -22.953 1.00 84.06 339 ILE A C 1
ATOM 2665 O O . ILE A 1 339 ? 14.499 19.377 -23.647 1.00 84.06 339 ILE A O 1
ATOM 2669 N N . HIS A 1 340 ? 14.455 18.333 -21.664 1.00 79.44 340 HIS A N 1
ATOM 2670 C CA . HIS A 1 340 ? 13.728 19.389 -20.961 1.00 79.44 340 HIS A CA 1
ATOM 2671 C C . HIS A 1 340 ? 14.509 19.911 -19.761 1.00 79.44 340 HIS A C 1
ATOM 2673 O O . HIS A 1 340 ? 15.014 19.135 -18.941 1.00 79.44 340 HIS A O 1
ATOM 2679 N N . LYS A 1 341 ? 14.510 21.239 -19.615 1.00 78.50 341 LYS A N 1
ATOM 2680 C CA . LYS A 1 341 ? 15.129 21.986 -18.519 1.00 78.50 341 LYS A CA 1
ATOM 2681 C C . LYS A 1 341 ? 16.585 21.574 -18.318 1.00 78.50 341 LYS A C 1
ATOM 2683 O O . LYS A 1 341 ? 17.000 21.342 -17.181 1.00 78.50 341 LYS A O 1
ATOM 2688 N N . LEU A 1 342 ? 17.343 21.462 -19.410 1.00 80.19 342 LEU A N 1
ATOM 2689 C CA . LEU A 1 342 ? 18.779 21.217 -19.323 1.00 80.19 342 LEU A CA 1
ATOM 2690 C C . LEU A 1 342 ? 19.438 22.415 -18.635 1.00 80.19 342 LEU A C 1
ATOM 2692 O O . LEU A 1 342 ? 19.683 23.456 -19.238 1.00 80.19 342 LEU A O 1
ATOM 2696 N N . LYS A 1 343 ? 19.667 22.278 -17.333 1.00 77.38 343 LYS A N 1
ATOM 2697 C CA . LYS A 1 343 ? 20.401 23.240 -16.523 1.00 77.38 343 LYS A CA 1
ATOM 2698 C C . LYS A 1 343 ? 21.644 22.534 -16.032 1.00 77.38 343 LYS A C 1
ATOM 2700 O O . LYS A 1 343 ? 21.571 21.758 -15.084 1.00 77.38 343 LYS A O 1
ATOM 2705 N N . VAL A 1 344 ? 22.764 22.810 -16.691 1.00 74.81 344 VAL A N 1
ATOM 2706 C CA . VAL A 1 344 ? 24.076 22.468 -16.145 1.00 74.81 344 VAL A CA 1
ATOM 2707 C C . VAL A 1 344 ? 24.195 23.239 -14.835 1.00 74.81 344 VAL A C 1
ATOM 2709 O O . VAL A 1 344 ? 24.065 24.467 -14.827 1.00 74.81 344 VAL A O 1
ATOM 2712 N N . HIS A 1 345 ? 24.319 22.533 -13.714 1.00 74.19 345 HIS A N 1
ATOM 2713 C CA . HIS A 1 345 ? 24.414 23.198 -12.422 1.00 74.19 345 HIS A CA 1
ATOM 2714 C C . HIS A 1 345 ? 25.659 24.094 -12.402 1.00 74.19 345 HIS A C 1
ATOM 2716 O O . HIS A 1 345 ? 26.679 23.748 -12.992 1.00 74.19 345 HIS A O 1
ATOM 2722 N N . GLY A 1 346 ? 25.593 25.240 -11.711 1.00 73.31 346 GLY A N 1
ATOM 2723 C CA . GLY A 1 346 ? 26.713 26.196 -11.664 1.00 73.31 346 GLY A CA 1
ATOM 2724 C C . GLY A 1 346 ? 28.036 25.541 -11.256 1.00 73.31 346 GLY A C 1
ATOM 2725 O O . GLY A 1 346 ? 29.064 25.814 -11.860 1.00 73.31 346 GLY A O 1
ATOM 2726 N N . ARG A 1 347 ? 27.983 24.557 -10.346 1.00 72.38 347 ARG A N 1
ATOM 2727 C CA . ARG A 1 347 ? 29.150 23.752 -9.955 1.0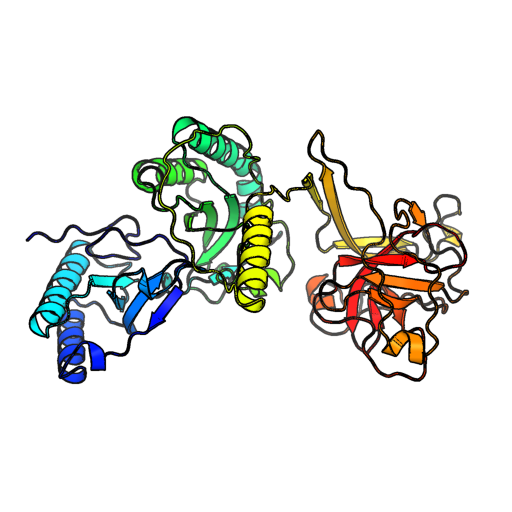0 72.38 347 ARG A CA 1
ATOM 2728 C C . ARG A 1 347 ? 29.746 22.939 -11.105 1.00 72.38 347 ARG A C 1
ATOM 2730 O O . ARG A 1 347 ? 30.958 22.809 -11.166 1.00 72.38 347 ARG A O 1
ATOM 2737 N N . ASP A 1 348 ? 28.931 22.380 -11.995 1.00 76.62 348 ASP A N 1
ATOM 2738 C CA . ASP A 1 348 ? 29.421 21.603 -13.141 1.00 76.62 348 ASP A CA 1
ATOM 2739 C C . ASP A 1 348 ? 30.064 22.524 -14.187 1.00 76.62 348 ASP A C 1
ATOM 2741 O O . ASP A 1 348 ? 31.109 22.190 -14.745 1.00 76.62 348 ASP A O 1
ATOM 2745 N N . GLN A 1 349 ? 29.504 23.725 -14.385 1.00 77.75 349 GLN A N 1
ATOM 2746 C CA . GLN A 1 349 ? 30.103 24.755 -15.244 1.00 77.75 349 GLN A CA 1
ATOM 2747 C C . GLN A 1 349 ? 31.438 25.262 -14.686 1.00 77.75 349 GLN A C 1
ATOM 2749 O O . GLN A 1 349 ? 32.417 25.339 -15.425 1.00 77.75 349 GLN A O 1
ATOM 2754 N N . GLU A 1 350 ? 31.505 25.552 -13.383 1.00 78.25 350 GLU A N 1
ATOM 2755 C CA . GLU A 1 350 ? 32.738 25.944 -12.680 1.00 78.25 350 GLU A CA 1
ATOM 2756 C C . GLU A 1 350 ? 33.843 24.884 -12.808 1.00 78.25 350 GLU A C 1
ATOM 2758 O O . GLU A 1 350 ? 35.027 25.211 -12.796 1.00 78.25 350 GLU A O 1
ATOM 2763 N N . ARG A 1 351 ? 33.456 23.615 -12.975 1.00 77.94 351 ARG A N 1
ATOM 2764 C CA . ARG A 1 351 ? 34.355 22.463 -13.139 1.00 77.94 351 ARG A CA 1
ATOM 2765 C C . ARG A 1 351 ? 34.702 22.153 -14.598 1.00 77.94 351 ARG A C 1
ATOM 2767 O O . ARG A 1 351 ? 35.358 21.150 -14.863 1.00 77.94 351 ARG A O 1
ATOM 2774 N N . GLY A 1 352 ? 34.258 22.980 -15.544 1.00 81.69 352 GLY A N 1
ATOM 2775 C CA . GLY A 1 352 ? 34.555 22.815 -16.966 1.00 81.69 352 GLY A CA 1
ATOM 2776 C C . GLY A 1 352 ? 33.778 21.688 -17.654 1.00 81.69 352 GLY A C 1
ATOM 2777 O O . GLY A 1 352 ? 34.170 21.264 -18.741 1.00 81.69 352 GLY A O 1
ATOM 2778 N N . VAL A 1 353 ? 32.682 21.196 -17.063 1.00 85.38 353 VAL A N 1
ATOM 2779 C CA . VAL A 1 353 ? 31.801 20.234 -17.738 1.00 85.38 353 VAL A CA 1
ATOM 2780 C C . VAL A 1 353 ? 31.053 20.955 -18.856 1.00 85.38 353 VAL A C 1
ATOM 2782 O O . VAL A 1 353 ? 30.200 21.808 -18.611 1.00 85.38 353 VAL A O 1
ATOM 2785 N N . THR A 1 354 ? 31.357 20.590 -20.098 1.00 86.50 354 THR A N 1
ATOM 2786 C CA . THR A 1 354 ? 30.608 21.025 -21.278 1.00 86.50 354 THR A CA 1
ATOM 2787 C C . THR A 1 354 ? 29.601 19.959 -21.699 1.00 86.50 354 THR A C 1
ATOM 2789 O O . THR A 1 354 ? 29.796 18.765 -21.462 1.00 86.50 354 THR A O 1
ATOM 2792 N N . THR A 1 355 ? 28.504 20.398 -22.316 1.00 88.56 355 THR A N 1
ATOM 2793 C CA . THR A 1 355 ? 27.492 19.527 -22.918 1.00 88.56 355 THR A CA 1
ATOM 2794 C C . THR A 1 355 ? 27.117 20.059 -24.295 1.00 88.56 355 THR A C 1
ATOM 2796 O O . THR A 1 355 ? 27.029 21.271 -24.501 1.00 88.56 355 THR A O 1
ATOM 2799 N N . HIS A 1 356 ? 26.935 19.147 -25.241 1.00 89.56 356 HIS A N 1
ATOM 2800 C CA . HIS A 1 356 ? 26.414 19.403 -26.580 1.00 89.56 356 HIS A CA 1
ATOM 2801 C C . HIS A 1 356 ? 24.889 19.278 -26.634 1.00 89.56 356 HIS A C 1
ATOM 2803 O O . HIS A 1 356 ? 24.271 19.635 -27.639 1.00 89.56 356 HIS A O 1
ATOM 2809 N N . LEU A 1 357 ? 24.274 18.770 -25.566 1.00 89.12 357 LEU A N 1
ATOM 2810 C CA . LEU A 1 357 ? 22.830 18.712 -25.436 1.00 89.12 357 LEU A CA 1
ATOM 2811 C C . LEU A 1 357 ? 22.263 20.120 -25.236 1.00 89.12 357 LEU A C 1
ATOM 2813 O O . LEU A 1 357 ? 22.866 20.972 -24.583 1.00 89.12 357 LEU A O 1
ATOM 2817 N N . THR A 1 358 ? 21.078 20.365 -25.784 1.00 90.00 358 THR A N 1
ATOM 2818 C CA . THR A 1 358 ? 20.363 21.637 -25.641 1.00 90.00 358 THR A CA 1
ATOM 2819 C C . THR A 1 358 ? 18.916 21.391 -25.238 1.00 90.00 358 THR A C 1
ATOM 2821 O O . THR A 1 358 ? 18.345 20.331 -25.500 1.00 90.00 358 THR A O 1
ATOM 2824 N N . ASP A 1 359 ? 18.313 22.365 -24.557 1.00 89.00 359 ASP A N 1
ATOM 2825 C CA . ASP A 1 359 ? 16.895 22.297 -24.206 1.00 89.00 359 ASP A CA 1
ATOM 2826 C C . ASP A 1 359 ? 16.027 22.236 -25.474 1.00 89.00 359 ASP A C 1
ATOM 2828 O O . ASP A 1 359 ? 16.278 22.933 -26.456 1.00 89.00 359 ASP A O 1
ATOM 2832 N N . GLY A 1 360 ? 15.020 21.366 -25.467 1.00 86.06 360 GLY A N 1
ATOM 2833 C CA . GLY A 1 360 ? 14.151 21.088 -26.608 1.00 86.06 360 GLY A CA 1
ATOM 2834 C C . GLY A 1 360 ? 14.732 20.133 -27.657 1.00 86.06 360 GLY A C 1
ATOM 2835 O O . GLY A 1 360 ? 14.001 19.764 -28.581 1.00 86.06 360 GLY A O 1
ATOM 2836 N N . LEU A 1 361 ? 15.993 19.699 -27.529 1.00 87.44 361 LEU A N 1
ATOM 2837 C CA . LEU A 1 361 ? 16.619 18.786 -28.487 1.00 87.44 361 LEU A CA 1
ATOM 2838 C C . LEU A 1 361 ? 15.851 17.452 -28.543 1.00 87.44 361 LEU A C 1
ATOM 2840 O O . LEU A 1 361 ? 15.643 16.839 -27.491 1.00 87.44 361 LEU A O 1
ATOM 2844 N N . PRO A 1 362 ? 15.434 16.971 -29.729 1.00 85.75 362 PRO A N 1
ATOM 2845 C CA . PRO A 1 362 ? 14.774 15.678 -29.853 1.00 85.75 362 PRO A CA 1
ATOM 2846 C C . PRO A 1 362 ? 15.675 14.532 -29.391 1.00 85.75 362 PRO A C 1
ATOM 2848 O O . PRO A 1 362 ? 16.862 14.485 -29.723 1.00 85.75 362 PRO A O 1
ATOM 2851 N N . SER A 1 363 ? 15.082 13.583 -28.672 1.00 83.56 363 SER A N 1
ATOM 2852 C CA . SER A 1 363 ? 15.736 12.365 -28.210 1.00 83.56 363 SER A CA 1
ATOM 2853 C C . SER A 1 363 ? 14.926 11.121 -28.566 1.00 83.56 363 SER A C 1
ATOM 2855 O O . SER A 1 363 ? 14.335 10.465 -27.716 1.00 83.56 363 SER A O 1
ATOM 2857 N N . LYS A 1 364 ? 14.837 10.814 -29.863 1.00 79.50 364 LYS A N 1
ATOM 2858 C CA . LYS A 1 364 ? 14.003 9.712 -30.388 1.00 79.50 364 LYS A CA 1
ATOM 2859 C C . LYS A 1 364 ? 14.816 8.522 -30.909 1.00 79.50 364 LYS A C 1
ATOM 2861 O O . LYS A 1 364 ? 14.243 7.502 -31.268 1.00 79.50 364 LYS A O 1
ATOM 2866 N N . GLU A 1 365 ? 16.134 8.662 -30.974 1.00 81.81 365 GLU A N 1
ATOM 2867 C CA . GLU A 1 365 ? 17.030 7.682 -31.584 1.00 81.81 365 GLU A CA 1
ATOM 2868 C C . GLU A 1 365 ? 17.776 6.883 -30.517 1.00 81.81 365 GLU A C 1
ATOM 2870 O O . GLU A 1 365 ? 18.195 7.440 -29.504 1.00 81.81 365 GLU A O 1
ATOM 2875 N N . TYR A 1 366 ? 17.974 5.591 -30.773 1.00 82.12 366 TYR A N 1
ATOM 2876 C CA . TYR A 1 366 ? 18.827 4.716 -29.972 1.00 82.12 366 TYR A CA 1
ATOM 2877 C C . TYR A 1 366 ? 20.179 4.525 -30.669 1.00 82.12 366 TYR A C 1
ATOM 2879 O O . TYR A 1 366 ? 20.237 4.366 -31.891 1.00 82.12 366 TYR A O 1
ATOM 2887 N N . GLU A 1 367 ? 21.267 4.519 -29.906 1.00 83.12 367 GLU A N 1
ATOM 2888 C CA . GLU A 1 367 ? 22.611 4.249 -30.399 1.00 83.12 367 GLU A CA 1
ATOM 2889 C C . GLU A 1 367 ? 23.273 3.122 -29.619 1.00 83.12 367 GLU A C 1
ATOM 2891 O O . GLU A 1 367 ? 23.336 3.118 -28.396 1.00 83.12 367 GLU A O 1
ATOM 2896 N N . ILE A 1 368 ? 23.827 2.177 -30.371 1.00 78.88 368 ILE A N 1
ATOM 2897 C CA . ILE A 1 368 ? 24.677 1.122 -29.833 1.00 78.88 368 ILE A CA 1
ATOM 2898 C C . ILE A 1 368 ? 26.083 1.697 -29.666 1.00 78.88 368 ILE A C 1
ATOM 2900 O O . ILE A 1 368 ? 26.652 2.232 -30.624 1.00 78.88 368 ILE A O 1
ATOM 2904 N N . LEU A 1 369 ? 26.666 1.557 -28.476 1.00 77.81 369 LEU A N 1
ATOM 2905 C CA . LEU A 1 369 ? 28.045 1.959 -28.205 1.00 77.81 369 LEU A CA 1
ATOM 2906 C C . LEU A 1 369 ? 29.018 1.070 -28.996 1.00 77.81 369 LEU A C 1
ATOM 2908 O O . LEU A 1 369 ? 29.244 -0.087 -28.664 1.00 77.81 369 LEU A O 1
ATOM 2912 N N . ARG A 1 370 ? 29.575 1.610 -30.088 1.00 66.06 370 ARG A N 1
ATOM 2913 C CA . ARG A 1 370 ? 30.348 0.827 -31.076 1.00 66.06 370 ARG A CA 1
ATOM 2914 C C . ARG A 1 370 ? 31.812 0.585 -30.713 1.00 66.06 370 ARG A C 1
ATOM 2916 O O . ARG A 1 370 ? 32.463 -0.208 -31.382 1.00 66.06 370 ARG A O 1
ATOM 2923 N N . SER A 1 371 ? 32.359 1.318 -29.744 1.00 64.62 371 SER A N 1
ATOM 2924 C CA . SER A 1 371 ? 33.796 1.294 -29.458 1.00 64.62 371 SER A CA 1
ATOM 2925 C C . SER A 1 371 ? 34.045 1.375 -27.957 1.00 64.62 371 SER A C 1
ATOM 2927 O O . SER A 1 371 ? 34.122 2.484 -27.425 1.00 64.62 371 SER A O 1
ATOM 2929 N N . PRO A 1 372 ? 34.226 0.234 -27.275 1.00 53.91 372 PRO A N 1
ATOM 2930 C CA . PRO A 1 372 ? 34.541 0.213 -25.852 1.00 53.91 372 PRO A CA 1
ATOM 2931 C C . PRO A 1 372 ? 35.875 0.885 -25.522 1.00 53.91 372 PRO A C 1
ATOM 2933 O O . PRO A 1 372 ? 36.105 1.158 -24.365 1.00 53.91 372 PRO A O 1
ATOM 2936 N N . SER A 1 373 ? 36.738 1.177 -26.504 1.00 56.47 373 SER A N 1
ATOM 2937 C CA . SER A 1 373 ? 38.019 1.880 -26.323 1.00 56.47 373 SER A CA 1
ATOM 2938 C C . SER A 1 373 ? 37.921 3.411 -26.333 1.00 56.47 373 SER A C 1
ATOM 2940 O O . SER A 1 373 ? 38.916 4.094 -26.084 1.00 56.47 373 SER A O 1
ATOM 2942 N N . LYS A 1 374 ? 36.757 3.980 -26.679 1.00 70.38 374 LYS A N 1
ATOM 2943 C CA . LYS A 1 374 ? 36.581 5.432 -26.770 1.00 70.38 374 LYS A CA 1
ATOM 2944 C C . LYS A 1 374 ? 35.738 5.915 -25.600 1.00 70.38 374 LYS A C 1
ATOM 2946 O O . LYS A 1 374 ? 34.583 5.523 -25.452 1.00 70.38 374 LYS A O 1
ATOM 2951 N N . ARG A 1 375 ? 36.316 6.824 -24.810 1.00 81.31 375 ARG A N 1
ATOM 2952 C CA . ARG A 1 375 ? 35.615 7.582 -23.768 1.00 81.31 375 ARG A CA 1
ATOM 2953 C C . ARG A 1 375 ? 34.322 8.155 -24.350 1.00 81.31 375 ARG A C 1
ATOM 2955 O O . ARG A 1 375 ? 34.369 8.948 -25.294 1.00 81.31 375 ARG A O 1
ATOM 2962 N N . THR A 1 376 ? 33.186 7.720 -23.814 1.00 88.00 376 THR A N 1
ATOM 2963 C CA . THR A 1 376 ? 31.871 8.104 -24.325 1.00 88.00 376 THR A CA 1
ATOM 2964 C C . THR A 1 376 ? 31.173 8.982 -23.303 1.00 88.00 376 THR A C 1
ATOM 2966 O O . THR A 1 376 ? 30.778 8.517 -22.239 1.00 88.00 376 THR A O 1
ATOM 2969 N N . LEU A 1 377 ? 31.031 10.267 -23.622 1.00 90.81 377 LEU A N 1
ATOM 2970 C CA . LEU A 1 377 ? 30.360 11.223 -22.750 1.00 90.81 377 LEU A CA 1
ATOM 2971 C C . LEU A 1 377 ? 28.849 10.991 -22.780 1.00 90.81 377 LEU A C 1
ATOM 2973 O O . LEU A 1 377 ? 28.245 10.899 -23.852 1.00 90.81 377 LEU A O 1
ATOM 2977 N N . VAL A 1 378 ? 28.247 10.913 -21.597 1.00 91.81 378 VAL A N 1
ATOM 2978 C CA . VAL A 1 378 ? 26.810 10.689 -21.426 1.00 91.81 378 VAL A CA 1
ATOM 2979 C C . VAL A 1 378 ? 26.195 11.670 -20.443 1.00 91.81 378 VAL A C 1
ATOM 2981 O O . VAL A 1 378 ? 26.865 12.161 -19.533 1.00 91.81 378 VAL A O 1
ATOM 2984 N N . ALA A 1 379 ? 24.919 11.962 -20.623 1.00 91.19 379 ALA A N 1
ATOM 2985 C CA . ALA A 1 379 ? 24.102 12.699 -19.676 1.00 91.19 379 ALA A CA 1
ATOM 2986 C C . ALA A 1 379 ? 22.887 11.853 -19.304 1.00 91.19 379 ALA A C 1
ATOM 2988 O O . ALA A 1 379 ? 22.376 11.092 -20.119 1.00 91.19 379 ALA A O 1
ATOM 2989 N N . PHE A 1 380 ? 22.396 12.001 -18.088 1.00 89.69 380 PHE A N 1
ATOM 2990 C CA . PHE A 1 380 ? 21.169 11.354 -17.640 1.00 89.69 380 PHE A CA 1
ATOM 2991 C C . PHE A 1 380 ? 20.410 12.322 -16.750 1.00 89.69 380 PHE A C 1
ATOM 2993 O O . PHE A 1 380 ? 20.994 13.230 -16.161 1.00 89.69 380 PHE A O 1
ATOM 3000 N N . ARG A 1 381 ? 19.094 12.153 -16.662 1.00 85.31 381 ARG A N 1
ATOM 3001 C CA . ARG A 1 381 ? 18.260 12.985 -15.799 1.00 85.31 381 ARG A CA 1
ATOM 3002 C C . ARG A 1 381 ? 17.655 12.137 -14.697 1.00 85.31 381 ARG A C 1
ATOM 3004 O O . ARG A 1 381 ? 16.609 11.530 -14.898 1.00 85.31 381 ARG A O 1
ATOM 3011 N N . GLY A 1 382 ? 18.315 12.158 -13.547 1.00 76.31 382 GLY A N 1
ATOM 3012 C CA . GLY A 1 382 ? 17.823 11.572 -12.318 1.00 76.31 382 GLY A CA 1
ATOM 3013 C C . GLY A 1 382 ? 16.514 12.204 -11.861 1.00 76.31 382 GLY A C 1
ATOM 3014 O O . GLY A 1 382 ? 16.302 13.417 -11.992 1.00 76.31 382 GLY A O 1
ATOM 3015 N N . ARG A 1 383 ? 15.633 11.385 -11.281 1.00 74.94 383 ARG A N 1
ATOM 3016 C CA . ARG A 1 383 ? 14.416 11.870 -10.619 1.00 74.94 383 ARG A CA 1
ATOM 3017 C C . ARG A 1 383 ? 14.764 12.758 -9.424 1.00 74.94 383 ARG A C 1
ATOM 3019 O O . ARG A 1 383 ? 14.067 13.743 -9.190 1.00 74.94 383 ARG A O 1
ATOM 3026 N N . THR A 1 384 ? 15.826 12.424 -8.687 1.00 72.56 384 THR A N 1
ATOM 3027 C CA . THR A 1 384 ? 16.239 13.137 -7.469 1.00 72.56 384 THR A CA 1
ATOM 3028 C C . THR A 1 384 ? 17.485 13.994 -7.688 1.00 72.56 384 THR A C 1
ATOM 3030 O O . THR A 1 384 ? 17.639 15.018 -7.017 1.00 72.56 384 THR A O 1
ATOM 3033 N N . SER A 1 385 ? 18.355 13.630 -8.637 1.00 71.44 385 SER A N 1
ATOM 3034 C CA . SER A 1 385 ? 19.599 14.363 -8.918 1.00 71.44 385 SER A CA 1
ATOM 3035 C C . SER A 1 385 ? 19.525 15.390 -10.051 1.00 71.44 385 SER A C 1
ATOM 3037 O O . SER A 1 385 ? 20.510 16.092 -10.270 1.00 71.44 385 SER A O 1
ATOM 3039 N N . SER A 1 386 ? 18.370 15.573 -10.711 1.00 83.44 386 SER A N 1
ATOM 3040 C CA . SER A 1 386 ? 18.265 16.414 -11.918 1.00 83.44 386 SER A CA 1
ATOM 3041 C C . SER A 1 386 ? 19.209 15.897 -13.020 1.00 83.44 386 SER A C 1
ATOM 3043 O O . SER A 1 386 ? 19.433 14.696 -13.130 1.00 83.44 386 SER A O 1
ATOM 3045 N N . TRP A 1 387 ? 19.708 16.767 -13.898 1.00 86.44 387 TRP A N 1
ATOM 3046 C CA . TRP A 1 387 ? 20.697 16.398 -14.908 1.00 86.44 387 TRP A CA 1
ATOM 3047 C C . TRP A 1 387 ? 22.056 16.092 -14.272 1.00 86.44 387 TRP A C 1
ATOM 3049 O O . TRP A 1 387 ? 22.639 16.948 -13.611 1.00 86.44 387 TRP A O 1
ATOM 3059 N N . GLY A 1 388 ? 22.554 14.883 -14.523 1.00 88.12 388 GLY A N 1
ATOM 3060 C CA . GLY A 1 388 ? 23.907 14.435 -14.225 1.00 88.12 388 GLY A CA 1
ATOM 3061 C C . GLY A 1 388 ? 24.700 14.183 -15.507 1.00 88.12 388 GLY A C 1
ATOM 3062 O O . GLY A 1 388 ? 24.139 13.874 -16.564 1.00 88.12 388 GLY A O 1
ATOM 3063 N N . PHE A 1 389 ? 26.022 14.315 -15.407 1.00 90.25 389 PHE A N 1
ATOM 3064 C CA . PHE A 1 389 ? 26.950 14.143 -16.521 1.00 90.25 389 PHE A CA 1
ATOM 3065 C C . PHE A 1 389 ? 28.034 13.144 -16.141 1.00 90.25 389 PHE A C 1
ATOM 3067 O O . PHE A 1 389 ? 28.730 13.300 -15.138 1.00 90.25 389 PHE A O 1
ATOM 3074 N N . GLY A 1 390 ? 28.193 12.129 -16.978 1.00 90.00 390 GLY A N 1
ATOM 3075 C CA . GLY A 1 390 ? 29.169 11.076 -16.778 1.00 90.00 390 GLY A CA 1
ATOM 3076 C C . GLY A 1 390 ? 29.889 10.718 -18.062 1.00 90.00 390 GLY A C 1
ATOM 3077 O O . GLY A 1 390 ? 29.706 11.327 -19.123 1.00 90.00 390 GLY A O 1
ATOM 3078 N N . GLU A 1 391 ? 30.715 9.703 -17.948 1.00 90.00 391 GLU A N 1
ATOM 3079 C CA . GLU A 1 391 ? 31.299 8.990 -19.063 1.00 90.00 391 GLU A CA 1
ATOM 3080 C C . GLU A 1 391 ? 31.010 7.509 -18.880 1.00 90.00 391 GLU A C 1
ATOM 3082 O O . GLU A 1 391 ? 31.157 6.969 -17.787 1.00 90.00 391 GLU A O 1
ATOM 3087 N N . VAL A 1 392 ? 30.584 6.848 -19.949 1.00 86.88 392 VAL A N 1
ATOM 3088 C CA . VAL A 1 392 ? 30.633 5.391 -19.985 1.00 86.88 392 VAL A CA 1
ATOM 3089 C C . VAL A 1 392 ? 32.097 5.033 -20.183 1.00 86.88 392 VAL A C 1
ATOM 3091 O O . VAL A 1 392 ? 32.735 5.524 -21.127 1.00 86.88 392 VAL A O 1
ATOM 3094 N N . ASN A 1 393 ? 32.636 4.255 -19.245 1.00 70.50 393 ASN A N 1
ATOM 3095 C CA . ASN A 1 393 ? 34.057 3.945 -19.203 1.00 70.50 393 ASN A CA 1
ATOM 3096 C C . ASN A 1 393 ? 34.524 3.366 -20.554 1.00 70.50 393 ASN A C 1
ATOM 3098 O O . ASN A 1 393 ? 33.901 2.462 -21.106 1.00 70.50 393 ASN A O 1
ATOM 3102 N N . GLY A 1 394 ? 35.623 3.914 -21.081 1.00 55.31 394 GLY A N 1
ATOM 3103 C CA . GLY A 1 394 ? 36.272 3.494 -22.328 1.00 55.31 394 GLY A CA 1
ATOM 3104 C C . GLY A 1 394 ? 37.269 2.344 -22.135 1.00 55.31 394 GLY A C 1
ATOM 3105 O O . GLY A 1 394 ? 38.197 2.190 -22.930 1.00 55.31 394 GLY A O 1
ATOM 3106 N N . VAL A 1 395 ? 37.125 1.585 -21.050 1.00 49.78 395 VAL A N 1
ATOM 3107 C CA . VAL A 1 395 ? 37.863 0.350 -20.799 1.00 49.78 395 VAL A CA 1
ATOM 3108 C C . VAL A 1 395 ? 36.867 -0.791 -20.964 1.00 49.78 395 VAL A C 1
ATOM 3110 O O . VAL A 1 395 ? 35.815 -0.793 -20.335 1.00 49.78 395 VAL A O 1
ATOM 3113 N N . THR A 1 396 ? 37.221 -1.727 -21.839 1.00 48.78 396 THR A N 1
ATOM 3114 C CA . THR A 1 396 ? 36.554 -2.951 -22.328 1.00 48.78 396 THR A CA 1
ATOM 3115 C C . THR A 1 396 ? 35.973 -3.917 -21.287 1.00 48.78 396 THR A C 1
ATOM 3117 O O . THR A 1 396 ? 35.819 -5.092 -21.577 1.00 48.78 396 THR A O 1
ATOM 3120 N N . THR A 1 397 ? 35.687 -3.493 -20.065 1.00 53.84 397 THR A N 1
ATOM 3121 C CA . THR A 1 397 ? 35.234 -4.388 -19.004 1.00 53.84 397 THR A CA 1
ATOM 3122 C C . THR A 1 397 ? 33.820 -4.036 -18.600 1.00 53.84 397 THR A C 1
ATOM 3124 O O . THR A 1 397 ? 33.580 -3.090 -17.847 1.00 53.84 397 THR A O 1
ATOM 3127 N N . VAL A 1 398 ? 32.887 -4.849 -19.087 1.00 55.62 398 VAL A N 1
ATOM 3128 C CA . VAL A 1 398 ? 31.596 -5.024 -18.436 1.00 55.62 398 VAL A CA 1
ATOM 3129 C C . VAL A 1 398 ? 31.880 -5.547 -17.028 1.00 55.62 398 VAL A C 1
ATOM 3131 O O . VAL A 1 398 ? 32.531 -6.578 -16.859 1.00 55.62 398 VAL A O 1
ATOM 3134 N N . ASN A 1 399 ? 31.477 -4.792 -16.012 1.00 59.19 399 ASN A N 1
ATOM 3135 C CA . ASN A 1 399 ? 31.800 -5.132 -14.630 1.00 59.19 399 ASN A CA 1
ATOM 3136 C C . ASN A 1 399 ? 30.752 -6.101 -14.078 1.00 59.19 399 ASN A C 1
ATOM 3138 O O . ASN A 1 399 ? 29.577 -6.017 -14.432 1.00 59.19 399 ASN A O 1
ATOM 3142 N N . SER A 1 400 ? 31.168 -6.997 -13.185 1.00 63.69 400 SER A N 1
ATOM 3143 C CA . SER A 1 400 ? 30.248 -7.825 -12.404 1.00 63.69 400 SER A CA 1
ATOM 3144 C C . SER A 1 400 ? 29.764 -7.059 -11.169 1.00 63.69 400 SER A C 1
ATOM 3146 O O . SER A 1 400 ? 30.591 -6.526 -10.426 1.00 63.69 400 SER A O 1
ATOM 3148 N N . ILE A 1 401 ? 28.454 -7.008 -10.909 1.00 64.62 401 ILE A N 1
ATOM 3149 C CA . ILE A 1 401 ? 27.923 -6.516 -9.620 1.00 64.62 401 ILE A CA 1
ATOM 3150 C C . ILE A 1 401 ? 27.920 -7.661 -8.614 1.00 64.62 401 ILE A C 1
ATOM 3152 O O . ILE A 1 401 ? 27.241 -8.660 -8.833 1.00 64.62 401 ILE A O 1
ATOM 3156 N N . LEU A 1 402 ? 28.641 -7.484 -7.503 1.00 60.62 402 LEU A N 1
ATOM 3157 C CA . LEU A 1 402 ? 28.649 -8.397 -6.353 1.00 60.62 402 LEU A CA 1
ATOM 3158 C C . LEU A 1 402 ? 28.734 -7.687 -4.979 1.00 60.62 402 LEU A C 1
ATOM 3160 O O . LEU A 1 402 ? 29.478 -8.139 -4.110 1.00 60.62 402 LEU A O 1
ATOM 3164 N N . PRO A 1 403 ? 27.991 -6.594 -4.718 1.00 53.41 403 PRO A N 1
ATOM 3165 C CA . PRO A 1 403 ? 27.625 -6.365 -3.319 1.00 53.41 403 PRO A CA 1
ATOM 3166 C C . PRO A 1 403 ? 26.148 -6.021 -3.095 1.00 53.41 403 PRO A C 1
ATOM 3168 O O . PRO A 1 403 ? 25.588 -5.138 -3.745 1.00 53.41 403 PRO A O 1
ATOM 3171 N N . GLY A 1 404 ? 25.570 -6.680 -2.086 1.00 63.97 404 GLY A N 1
ATOM 3172 C CA . GLY A 1 404 ? 24.316 -6.300 -1.430 1.00 63.97 404 GLY A CA 1
ATOM 3173 C C . GLY A 1 404 ? 23.044 -6.588 -2.228 1.00 63.97 404 GLY A C 1
ATOM 3174 O O . GLY A 1 404 ? 22.974 -7.541 -3.006 1.00 63.97 404 GLY A O 1
ATOM 3175 N N . ASP A 1 405 ? 22.054 -5.721 -2.027 1.00 62.75 405 ASP A N 1
ATOM 3176 C CA . ASP A 1 405 ? 20.656 -5.873 -2.446 1.00 62.75 405 ASP A CA 1
ATOM 3177 C C . ASP A 1 405 ? 20.464 -6.140 -3.950 1.00 62.75 405 ASP A C 1
ATOM 3179 O O . ASP A 1 405 ? 19.492 -6.780 -4.339 1.00 62.75 405 ASP A O 1
ATOM 3183 N N . ILE A 1 406 ? 21.373 -5.692 -4.831 1.00 68.06 406 ILE A N 1
ATOM 3184 C CA . ILE A 1 406 ? 21.234 -5.886 -6.289 1.00 68.06 406 ILE A CA 1
ATOM 3185 C C . ILE A 1 406 ? 21.447 -7.353 -6.686 1.00 68.06 406 ILE A C 1
ATOM 3187 O O . ILE A 1 406 ? 20.715 -7.863 -7.535 1.00 68.06 406 ILE A O 1
ATOM 3191 N N . ALA A 1 407 ? 22.425 -8.042 -6.090 1.00 74.25 407 ALA A N 1
ATOM 3192 C CA . ALA A 1 407 ? 22.678 -9.444 -6.416 1.00 74.25 407 ALA A CA 1
ATOM 3193 C C . ALA A 1 407 ? 21.497 -10.324 -5.984 1.00 74.25 407 ALA A C 1
ATOM 3195 O O . ALA A 1 407 ? 21.016 -11.136 -6.771 1.00 74.25 407 ALA A O 1
ATOM 3196 N N . GLU A 1 408 ? 20.962 -10.079 -4.786 1.00 72.25 408 GLU A N 1
ATOM 3197 C CA . GLU A 1 408 ? 19.745 -10.727 -4.291 1.00 72.25 408 GLU A CA 1
ATOM 3198 C C . GLU A 1 408 ? 18.532 -10.398 -5.177 1.00 72.25 408 GLU A C 1
ATOM 3200 O O . GLU A 1 408 ? 17.828 -11.299 -5.634 1.00 72.25 408 GLU A O 1
ATOM 3205 N N . THR A 1 409 ? 18.361 -9.122 -5.539 1.00 69.25 409 THR A N 1
ATOM 3206 C CA . THR A 1 409 ? 17.248 -8.644 -6.375 1.00 69.25 409 THR A CA 1
ATOM 3207 C C . THR A 1 409 ? 17.179 -9.326 -7.744 1.00 69.25 409 THR A C 1
ATOM 3209 O O . THR A 1 409 ? 16.083 -9.586 -8.242 1.00 69.25 409 THR A O 1
ATOM 3212 N N . TYR A 1 410 ? 18.324 -9.591 -8.378 1.00 71.25 410 TYR A N 1
ATOM 3213 C CA . TYR A 1 410 ? 18.397 -10.183 -9.721 1.00 71.25 410 TYR A CA 1
ATOM 3214 C C . TYR A 1 410 ? 18.761 -11.676 -9.711 1.00 71.25 410 TYR A C 1
ATOM 3216 O O . TYR A 1 410 ? 19.008 -12.245 -10.777 1.00 71.25 410 TYR A O 1
ATOM 3224 N N . ASN A 1 411 ? 18.773 -12.311 -8.531 1.00 77.88 411 ASN A N 1
ATOM 3225 C CA . ASN A 1 411 ? 19.180 -13.705 -8.331 1.00 77.88 411 ASN A CA 1
ATOM 3226 C C . ASN A 1 411 ? 20.552 -14.014 -8.963 1.00 77.88 411 ASN A C 1
ATOM 3228 O O . ASN A 1 411 ? 20.721 -14.970 -9.723 1.00 77.88 411 ASN A O 1
ATOM 3232 N N . LEU A 1 412 ? 21.514 -13.139 -8.692 1.00 79.31 412 LEU A N 1
ATOM 3233 C CA . LEU A 1 412 ? 22.892 -13.233 -9.153 1.00 79.31 412 LEU A CA 1
ATOM 3234 C C . LEU A 1 412 ? 23.744 -13.893 -8.071 1.00 79.31 412 LEU A C 1
ATOM 3236 O O . LEU A 1 412 ? 23.497 -13.738 -6.877 1.00 79.31 412 LEU A O 1
ATOM 3240 N N . SER A 1 413 ? 24.779 -14.609 -8.491 1.00 81.00 413 SER A N 1
ATOM 3241 C CA . SER A 1 413 ? 25.730 -15.257 -7.584 1.00 81.00 413 SER A CA 1
ATOM 3242 C C . SER A 1 413 ? 27.160 -15.007 -8.042 1.00 81.00 413 SER A C 1
ATOM 3244 O O . SER A 1 413 ? 27.383 -14.573 -9.170 1.00 81.00 413 SER A O 1
ATOM 3246 N N . GLU A 1 414 ? 28.148 -15.329 -7.207 1.00 80.00 414 GLU A N 1
ATOM 3247 C CA . GLU A 1 414 ? 29.557 -15.278 -7.626 1.00 80.00 414 GLU A CA 1
ATOM 3248 C C . GLU A 1 414 ? 29.826 -16.157 -8.859 1.00 80.00 414 GLU A C 1
ATOM 3250 O O . GLU A 1 414 ? 30.616 -15.792 -9.726 1.00 80.00 414 GLU A O 1
ATOM 3255 N N . SER A 1 415 ? 29.130 -17.294 -8.968 1.00 82.69 415 SER A N 1
ATOM 3256 C CA . SER A 1 415 ? 29.213 -18.205 -10.116 1.00 82.69 415 SER A CA 1
ATOM 3257 C C . SER A 1 415 ? 28.384 -17.778 -11.332 1.00 82.69 415 SER A C 1
ATOM 3259 O O . SER A 1 415 ? 28.577 -18.324 -12.415 1.00 82.69 415 SER A O 1
ATOM 3261 N N . ASP A 1 416 ? 27.451 -16.841 -11.161 1.00 81.50 416 ASP A N 1
ATOM 3262 C CA . ASP A 1 416 ? 26.520 -16.375 -12.196 1.00 81.50 416 ASP A CA 1
ATOM 3263 C C . ASP A 1 416 ? 26.240 -14.873 -11.994 1.00 81.50 416 ASP A C 1
ATOM 3265 O O . ASP A 1 416 ? 25.163 -14.493 -11.514 1.00 81.50 416 ASP A O 1
ATOM 3269 N N . PRO A 1 417 ? 27.247 -14.012 -12.240 1.00 84.88 417 PRO A N 1
ATOM 3270 C CA . PRO A 1 417 ? 27.148 -12.596 -11.932 1.00 84.88 417 PRO A CA 1
ATOM 3271 C C . PRO A 1 417 ? 26.315 -11.843 -12.973 1.00 84.88 417 PRO A C 1
ATOM 3273 O O . PRO A 1 417 ? 26.171 -12.253 -14.127 1.00 84.88 417 PRO A O 1
ATOM 3276 N N . GLY A 1 418 ? 25.792 -10.691 -12.559 1.00 81.81 418 GLY A N 1
ATOM 3277 C CA . GLY A 1 418 ? 25.154 -9.729 -13.453 1.00 81.81 418 GLY A CA 1
ATOM 3278 C C . GLY A 1 418 ? 26.158 -8.712 -13.972 1.00 81.81 418 GLY A C 1
ATOM 3279 O O . GLY A 1 418 ? 27.089 -8.324 -13.264 1.00 81.81 418 GLY A O 1
ATOM 3280 N N . TYR A 1 419 ? 25.936 -8.271 -15.201 1.00 81.75 419 TYR A N 1
ATOM 3281 C CA . TYR A 1 419 ? 26.872 -7.483 -15.988 1.00 81.75 419 TYR A CA 1
ATOM 3282 C C . TYR A 1 419 ? 26.268 -6.126 -16.375 1.00 81.75 419 TYR A C 1
ATOM 3284 O O . TYR A 1 419 ? 25.083 -6.041 -16.703 1.00 81.75 419 TYR A O 1
ATOM 3292 N N . TYR A 1 420 ? 27.077 -5.064 -16.324 1.00 80.06 420 TYR A N 1
ATOM 3293 C CA . TYR A 1 420 ? 26.646 -3.687 -16.599 1.00 80.06 420 TYR A CA 1
ATOM 3294 C C . TYR A 1 420 ? 27.769 -2.822 -17.183 1.00 80.06 420 TYR A C 1
ATOM 3296 O O . TYR A 1 420 ? 28.964 -3.097 -17.005 1.00 80.06 420 TYR A O 1
ATOM 3304 N N . TRP A 1 421 ? 27.374 -1.722 -17.818 1.00 82.75 421 TRP A N 1
ATOM 3305 C CA . TRP A 1 421 ? 28.269 -0.648 -18.233 1.00 82.75 421 TRP A CA 1
ATOM 3306 C C . TRP A 1 421 ? 28.427 0.375 -17.110 1.00 82.75 421 TRP A C 1
ATOM 3308 O O . TRP A 1 421 ? 27.454 0.961 -16.636 1.00 82.75 421 TRP A O 1
ATOM 3318 N N . ALA A 1 422 ? 29.667 0.607 -16.678 1.00 86.00 422 ALA A N 1
ATOM 3319 C CA . ALA A 1 422 ? 29.943 1.588 -15.636 1.00 86.00 422 ALA A CA 1
ATOM 3320 C C . ALA A 1 422 ? 29.905 3.014 -16.194 1.00 86.00 422 ALA A C 1
ATOM 3322 O O . ALA A 1 422 ? 30.601 3.334 -17.163 1.00 86.00 422 ALA A O 1
ATOM 3323 N N . ILE A 1 423 ? 29.140 3.874 -15.527 1.00 87.75 423 ILE A N 1
ATOM 3324 C CA . ILE A 1 423 ? 29.174 5.320 -15.718 1.00 87.75 423 ILE A CA 1
ATOM 3325 C C . ILE A 1 423 ? 30.028 5.917 -14.601 1.00 87.75 423 ILE A C 1
ATOM 3327 O O . ILE A 1 423 ? 29.693 5.786 -13.426 1.00 87.75 423 ILE A O 1
ATOM 3331 N N . THR A 1 424 ? 31.118 6.585 -14.958 1.00 88.56 424 THR A N 1
ATOM 3332 C CA . THR A 1 424 ? 31.977 7.339 -14.035 1.00 88.56 424 THR A CA 1
ATOM 3333 C C . THR A 1 424 ? 31.752 8.840 -14.205 1.00 88.56 424 THR A C 1
ATOM 3335 O O . THR A 1 424 ? 31.120 9.295 -15.162 1.00 88.56 424 THR A O 1
ATOM 3338 N N . GLN A 1 425 ? 32.230 9.647 -13.258 1.00 85.25 425 GLN A N 1
ATOM 3339 C CA . GLN A 1 425 ? 32.149 11.104 -13.376 1.00 85.25 425 GLN A CA 1
ATOM 3340 C C . GLN A 1 425 ? 33.088 11.619 -14.475 1.00 85.25 425 GLN A C 1
ATOM 3342 O O . GLN A 1 425 ? 34.192 11.110 -14.645 1.00 85.25 425 GLN A O 1
ATOM 3347 N N . ARG A 1 426 ? 32.683 12.681 -15.189 1.00 85.19 426 ARG A N 1
ATOM 3348 C CA . ARG A 1 426 ? 33.516 13.300 -16.243 1.00 85.19 426 ARG A CA 1
ATOM 3349 C C . ARG A 1 426 ? 34.784 13.985 -15.724 1.00 85.19 426 ARG A C 1
ATOM 3351 O O . ARG A 1 426 ? 35.704 14.233 -16.505 1.00 85.19 426 ARG A O 1
ATOM 3358 N N . VAL A 1 427 ? 34.818 14.343 -14.442 1.00 77.75 427 VAL A N 1
ATOM 3359 C CA . VAL A 1 427 ? 35.919 15.087 -13.818 1.00 77.75 427 VAL A CA 1
ATOM 3360 C C . VAL A 1 427 ? 36.573 14.194 -12.767 1.00 77.75 427 VAL A C 1
ATOM 3362 O O . VAL A 1 427 ? 35.987 13.948 -11.718 1.00 77.75 427 VAL A O 1
ATOM 3365 N N . TYR A 1 428 ? 37.786 13.715 -13.059 1.00 64.44 428 TYR A N 1
ATOM 3366 C CA . TYR A 1 428 ? 38.507 12.721 -12.247 1.00 64.44 428 TYR A CA 1
ATOM 3367 C C . TYR A 1 428 ? 38.897 13.200 -10.837 1.00 64.44 428 TYR A C 1
ATOM 3369 O O . TYR A 1 428 ? 39.190 12.377 -9.977 1.00 64.44 428 TYR A O 1
ATOM 3377 N N . GLU A 1 429 ? 38.901 14.509 -10.578 1.00 56.28 429 GLU A N 1
ATOM 3378 C CA . GLU A 1 429 ? 39.327 15.090 -9.294 1.00 56.28 429 GLU A CA 1
ATOM 3379 C C . GLU A 1 429 ? 38.222 15.110 -8.218 1.00 56.28 429 GLU A C 1
ATOM 3381 O O . GLU A 1 429 ? 38.439 15.620 -7.119 1.00 56.28 429 GLU A O 1
ATOM 3386 N N . TYR A 1 430 ? 37.028 14.574 -8.504 1.00 59.19 430 TYR A N 1
ATOM 3387 C CA . TYR A 1 430 ? 35.895 14.598 -7.576 1.00 59.19 430 TYR A CA 1
ATOM 3388 C C . TYR A 1 430 ? 35.468 13.188 -7.138 1.00 59.19 430 TYR A C 1
ATOM 3390 O O . TYR A 1 430 ? 35.261 12.296 -7.951 1.00 59.19 430 TYR A O 1
ATOM 3398 N N . HIS A 1 431 ? 35.301 13.004 -5.824 1.00 60.31 431 HIS A N 1
ATOM 3399 C CA . HIS A 1 431 ? 34.845 11.756 -5.193 1.00 60.31 431 HIS A CA 1
ATOM 3400 C C . HIS A 1 431 ? 33.334 11.758 -4.898 1.00 60.31 431 HIS A C 1
ATOM 3402 O O . HIS A 1 431 ? 32.900 11.267 -3.859 1.00 60.31 431 HIS A O 1
ATOM 3408 N N . GLY A 1 432 ? 32.521 12.378 -5.756 1.00 68.75 432 GLY A N 1
ATOM 3409 C CA . GLY A 1 432 ? 31.067 12.345 -5.583 1.00 68.75 432 GLY A CA 1
ATOM 3410 C C . GLY A 1 432 ? 30.442 11.093 -6.192 1.00 68.75 432 GLY A C 1
ATOM 3411 O O . GLY A 1 432 ? 31.008 10.494 -7.103 1.00 68.75 432 GLY A O 1
ATOM 3412 N N . ASP A 1 433 ? 29.230 10.754 -5.766 1.00 77.69 433 ASP A N 1
ATOM 3413 C CA . ASP A 1 433 ? 28.437 9.752 -6.474 1.00 77.69 433 ASP A CA 1
ATOM 3414 C C . ASP A 1 433 ? 27.986 10.296 -7.837 1.00 77.69 433 ASP A C 1
ATOM 3416 O O . ASP A 1 433 ? 27.606 11.464 -7.967 1.00 77.69 433 ASP A O 1
ATOM 3420 N N . VAL A 1 434 ? 28.050 9.457 -8.873 1.00 80.50 434 VAL A N 1
ATOM 3421 C CA . VAL A 1 434 ? 27.556 9.783 -10.223 1.00 80.50 434 VAL A CA 1
ATOM 3422 C C . VAL A 1 434 ? 26.048 10.030 -10.199 1.00 80.50 434 VAL A C 1
ATOM 3424 O O . VAL A 1 434 ? 25.570 10.973 -10.823 1.00 80.50 434 VAL A O 1
ATOM 3427 N N . CYS A 1 435 ? 25.299 9.230 -9.443 1.00 79.00 435 CYS A N 1
ATOM 3428 C CA . CYS A 1 435 ? 23.862 9.391 -9.251 1.00 79.00 435 CYS A CA 1
ATOM 3429 C C . CYS A 1 435 ? 23.466 9.103 -7.799 1.00 79.00 435 CYS A C 1
ATOM 3431 O O . CYS A 1 435 ? 24.271 8.624 -7.001 1.00 79.00 435 CYS A O 1
ATOM 3433 N N . ARG A 1 436 ? 22.231 9.448 -7.434 1.00 79.19 436 ARG A N 1
ATOM 3434 C CA . ARG A 1 436 ? 21.700 9.307 -6.075 1.00 79.19 436 ARG A CA 1
ATOM 3435 C C . ARG A 1 436 ? 20.681 8.169 -5.998 1.00 79.19 436 ARG A C 1
ATOM 3437 O O . ARG A 1 436 ? 20.068 7.817 -7.011 1.00 79.19 436 ARG A O 1
ATOM 3444 N N . PRO A 1 437 ? 20.414 7.636 -4.790 1.00 71.12 437 PRO A N 1
ATOM 3445 C CA . PRO A 1 437 ? 19.263 6.770 -4.573 1.00 71.12 437 PRO A CA 1
ATOM 3446 C C . PRO A 1 437 ? 17.978 7.388 -5.152 1.00 71.12 437 PRO A C 1
ATOM 3448 O O . PRO A 1 437 ? 17.664 8.560 -4.919 1.00 71.12 437 PRO A O 1
ATOM 3451 N N . GLY A 1 438 ? 17.245 6.597 -5.939 1.00 67.88 438 GLY A N 1
ATOM 3452 C CA . GLY A 1 438 ? 16.007 7.015 -6.602 1.00 67.88 438 GLY A CA 1
ATOM 3453 C C . GLY A 1 438 ? 16.151 7.553 -8.030 1.00 67.88 438 GLY A C 1
ATOM 3454 O O . GLY A 1 438 ? 15.128 7.939 -8.598 1.00 67.88 438 GLY A O 1
ATOM 3455 N N . ASP A 1 439 ? 17.361 7.558 -8.602 1.00 73.31 439 ASP A N 1
ATOM 3456 C CA . ASP A 1 439 ? 17.617 7.881 -10.016 1.00 73.31 439 ASP A CA 1
ATOM 3457 C C . ASP A 1 439 ? 17.526 6.668 -10.962 1.00 73.31 439 ASP A C 1
ATOM 3459 O O . ASP A 1 439 ? 17.742 6.806 -12.168 1.00 73.31 439 ASP A O 1
ATOM 3463 N N . SER A 1 440 ? 17.202 5.481 -10.448 1.00 74.38 440 SER A N 1
ATOM 3464 C CA . SER A 1 440 ? 16.987 4.288 -11.269 1.00 74.38 440 SER A CA 1
ATOM 3465 C C . SER A 1 440 ? 15.869 4.498 -12.303 1.00 74.38 440 SER A C 1
ATOM 3467 O O . SER A 1 440 ? 14.896 5.214 -12.064 1.00 74.38 440 SER A O 1
ATOM 3469 N N . GLY A 1 441 ? 16.031 3.901 -13.483 1.00 71.69 441 GLY A N 1
ATOM 3470 C CA . GLY A 1 441 ? 15.154 4.075 -14.643 1.00 71.69 441 GLY A CA 1
ATOM 3471 C C . GLY A 1 441 ? 15.429 5.339 -15.467 1.00 71.69 441 GLY A C 1
ATOM 3472 O O . GLY A 1 441 ? 14.740 5.583 -16.457 1.00 71.69 441 GLY A O 1
ATOM 3473 N N . SER A 1 442 ? 16.426 6.154 -15.099 1.00 79.62 442 SER A N 1
ATOM 3474 C CA . SER A 1 442 ? 16.765 7.356 -15.870 1.00 79.62 442 SER A CA 1
ATOM 3475 C C . SER A 1 442 ? 17.345 6.996 -17.233 1.00 79.62 442 SER A C 1
ATOM 3477 O O . SER A 1 442 ? 18.246 6.168 -17.336 1.00 79.62 442 SER A O 1
ATOM 3479 N N . VAL A 1 443 ? 16.886 7.672 -18.283 1.00 83.50 443 VAL A N 1
ATOM 3480 C CA . VAL A 1 443 ? 17.456 7.518 -19.625 1.00 83.50 443 VAL A CA 1
ATOM 3481 C C . VAL A 1 443 ? 18.873 8.072 -19.658 1.00 83.50 443 VAL A C 1
ATOM 3483 O O . VAL A 1 443 ? 19.108 9.214 -19.254 1.00 83.50 443 VAL A O 1
ATOM 3486 N N . VAL A 1 444 ? 19.795 7.274 -20.192 1.00 85.00 444 VAL A N 1
ATOM 3487 C CA . VAL A 1 444 ? 21.170 7.685 -20.465 1.00 85.00 444 VAL A CA 1
ATOM 3488 C C . VAL A 1 444 ? 21.270 8.098 -21.929 1.00 85.00 444 VAL A C 1
ATOM 3490 O O . VAL A 1 444 ? 20.988 7.318 -22.843 1.00 85.00 444 VAL A O 1
ATOM 3493 N N . LEU A 1 445 ? 21.655 9.351 -22.144 1.00 90.00 445 LEU A N 1
ATOM 3494 C CA . LEU A 1 445 ? 21.791 9.991 -23.443 1.00 90.00 445 LEU A CA 1
ATOM 3495 C C . LEU A 1 445 ? 23.260 10.213 -23.778 1.00 90.00 445 LEU A C 1
ATOM 3497 O O . LEU A 1 445 ? 24.057 10.572 -22.914 1.00 90.00 445 LEU A O 1
ATOM 3501 N N . LEU A 1 446 ? 23.605 10.088 -25.051 1.00 90.75 446 LEU A N 1
ATOM 3502 C CA . LEU A 1 446 ? 24.901 10.507 -25.559 1.00 90.75 446 LEU A CA 1
ATOM 3503 C C . LEU A 1 446 ? 25.019 12.013 -25.585 1.00 90.75 446 LEU A C 1
ATOM 3505 O O . LEU A 1 446 ? 24.151 12.705 -26.108 1.00 90.75 446 LEU A O 1
ATOM 3509 N N . ASP A 1 447 ? 26.153 12.489 -25.098 1.00 88.31 447 ASP A N 1
ATOM 3510 C CA . ASP A 1 447 ? 26.511 13.896 -25.069 1.00 88.31 447 ASP A CA 1
ATOM 3511 C C . ASP A 1 447 ? 27.768 14.130 -25.914 1.00 88.31 447 ASP A C 1
ATOM 3513 O O . ASP A 1 447 ? 28.835 14.503 -25.426 1.00 88.31 447 ASP A O 1
ATOM 3517 N N . GLY A 1 448 ? 27.655 13.791 -27.197 1.00 79.81 448 GLY A N 1
ATOM 3518 C CA . GLY A 1 448 ? 28.721 13.940 -28.186 1.00 79.81 448 GLY A CA 1
ATOM 3519 C C . GLY A 1 448 ? 28.384 14.975 -29.258 1.00 79.81 448 GLY A C 1
ATOM 3520 O O . GLY A 1 448 ? 27.296 15.538 -29.283 1.00 79.81 448 GLY A O 1
ATOM 3521 N N . GLU A 1 449 ? 29.303 15.173 -30.202 1.00 70.19 449 GLU A N 1
ATOM 3522 C CA . GLU A 1 449 ? 29.288 16.242 -31.222 1.00 70.19 449 GLU A CA 1
ATOM 3523 C C . GLU A 1 449 ? 28.120 16.212 -32.240 1.00 70.19 449 GLU A C 1
ATOM 3525 O O . GLU A 1 449 ? 28.133 16.955 -33.220 1.00 70.19 449 GLU A O 1
ATOM 3530 N N . ARG A 1 450 ? 27.105 15.354 -32.075 1.00 65.94 450 ARG A N 1
ATOM 3531 C CA . ARG A 1 450 ? 26.013 15.179 -33.049 1.00 65.94 450 ARG A CA 1
ATOM 3532 C C . ARG A 1 450 ? 24.698 15.719 -32.496 1.00 65.94 450 ARG A C 1
ATOM 3534 O O . ARG A 1 450 ? 24.278 15.320 -31.419 1.00 65.94 450 ARG A O 1
ATOM 3541 N N . GLY A 1 451 ? 24.040 16.590 -33.264 1.00 67.00 451 GLY A N 1
ATOM 3542 C CA . GLY A 1 451 ? 22.857 17.376 -32.881 1.00 67.00 451 GLY A CA 1
ATOM 3543 C C . GLY A 1 451 ? 21.537 16.615 -32.675 1.00 67.00 451 GLY A C 1
ATOM 3544 O O . GLY A 1 451 ? 20.503 17.088 -33.133 1.00 67.00 451 GLY A O 1
ATOM 3545 N N . ALA A 1 452 ? 21.553 15.462 -32.003 1.00 77.69 452 ALA A N 1
ATOM 3546 C CA . ALA A 1 452 ? 20.368 14.757 -31.508 1.00 77.69 452 ALA A CA 1
ATOM 3547 C C . ALA A 1 452 ? 20.707 13.983 -30.222 1.00 77.69 452 ALA A C 1
ATOM 3549 O O . ALA A 1 452 ? 21.774 13.371 -30.124 1.00 77.69 452 ALA A O 1
ATOM 3550 N N . GLY A 1 453 ? 19.792 13.979 -29.246 1.00 81.44 453 GLY A N 1
ATOM 3551 C CA . GLY A 1 453 ? 19.962 13.226 -28.001 1.00 81.44 453 GLY A CA 1
ATOM 3552 C C . GLY A 1 453 ? 19.729 11.735 -28.237 1.00 81.44 453 GLY A C 1
ATOM 3553 O O . GLY A 1 453 ? 18.588 11.294 -28.339 1.00 81.44 453 GLY A O 1
ATOM 3554 N N . ARG A 1 454 ? 20.790 10.937 -28.343 1.00 88.31 454 ARG A N 1
ATOM 3555 C CA . ARG A 1 454 ? 20.674 9.500 -28.642 1.00 88.31 454 ARG A CA 1
ATOM 3556 C C . ARG A 1 454 ? 20.701 8.672 -27.363 1.00 88.31 454 ARG A C 1
ATOM 3558 O O . ARG A 1 454 ? 21.582 8.865 -26.536 1.00 88.31 454 ARG A O 1
ATOM 3565 N N . TRP A 1 455 ? 19.735 7.779 -27.195 1.00 87.94 455 TRP A N 1
ATOM 3566 C CA . TRP A 1 455 ? 19.619 6.888 -26.043 1.00 87.94 455 TRP A CA 1
ATOM 3567 C C . TRP A 1 455 ? 20.665 5.789 -26.163 1.00 87.94 455 TRP A C 1
ATOM 3569 O O . TRP A 1 455 ? 20.808 5.208 -27.235 1.00 87.94 455 TRP A O 1
ATOM 3579 N N . VAL A 1 456 ? 21.362 5.481 -25.078 1.00 84.12 456 VAL A N 1
ATOM 3580 C CA . VAL A 1 456 ? 22.334 4.371 -25.040 1.00 84.12 456 VAL A CA 1
ATOM 3581 C C . VAL A 1 456 ? 21.977 3.302 -24.023 1.00 84.12 456 VAL A C 1
ATOM 3583 O O . VAL A 1 456 ? 22.382 2.154 -24.182 1.00 84.12 456 VAL A O 1
ATOM 3586 N N . GLY A 1 457 ? 21.163 3.645 -23.028 1.00 82.25 457 GLY A N 1
ATOM 3587 C CA . GLY A 1 457 ? 20.718 2.705 -22.012 1.00 82.25 457 GLY A CA 1
ATOM 3588 C C . GLY A 1 457 ? 19.888 3.378 -20.931 1.00 82.25 457 GLY A C 1
ATOM 3589 O O . GLY A 1 457 ? 19.429 4.516 -21.085 1.00 82.25 457 GLY A O 1
ATOM 3590 N N . LEU A 1 458 ? 19.697 2.650 -19.839 1.00 83.31 458 LEU A N 1
ATOM 3591 C CA . LEU A 1 458 ? 18.951 3.087 -18.669 1.00 83.31 458 LEU A CA 1
ATOM 3592 C C . LEU A 1 458 ? 19.852 2.981 -17.449 1.00 83.31 458 LEU A C 1
ATOM 3594 O O . LEU A 1 458 ? 20.606 2.031 -17.315 1.00 83.31 458 LEU A O 1
ATOM 3598 N N . LEU A 1 459 ? 19.772 3.957 -16.558 1.00 82.75 459 LEU A N 1
ATOM 3599 C CA . LEU A 1 459 ? 20.505 3.952 -15.306 1.00 82.75 459 LEU A CA 1
ATOM 3600 C C . LEU A 1 459 ? 19.790 3.030 -14.314 1.00 82.75 459 LEU A C 1
ATOM 3602 O O . LEU A 1 459 ? 18.659 3.303 -13.928 1.00 82.75 459 LEU A O 1
ATOM 3606 N N . PHE A 1 460 ? 20.442 1.968 -13.865 1.00 76.50 460 PHE A N 1
ATOM 3607 C CA . PHE A 1 460 ? 19.896 1.009 -12.902 1.00 76.50 460 PHE A CA 1
ATOM 3608 C C . PHE A 1 460 ? 20.179 1.386 -11.447 1.00 76.50 460 PHE A C 1
ATOM 3610 O O . PHE A 1 460 ? 19.419 1.014 -10.555 1.00 76.50 460 PHE A O 1
ATOM 3617 N N . GLY A 1 461 ? 21.233 2.161 -11.194 1.00 77.00 461 GLY A N 1
ATOM 3618 C CA . GLY A 1 461 ? 21.601 2.616 -9.854 1.00 77.00 461 GLY A CA 1
ATOM 3619 C C . GLY A 1 461 ? 23.040 3.113 -9.793 1.00 77.00 461 GLY A C 1
ATOM 3620 O O . GLY A 1 461 ? 23.640 3.389 -10.832 1.00 77.00 461 GLY A O 1
ATOM 3621 N N . ALA A 1 462 ? 23.584 3.209 -8.581 1.00 78.81 462 ALA A N 1
ATOM 3622 C CA . ALA A 1 462 ? 25.008 3.411 -8.340 1.00 78.81 462 ALA A CA 1
ATOM 3623 C C . ALA A 1 462 ? 25.462 2.704 -7.068 1.00 78.81 462 ALA A C 1
ATOM 3625 O O . ALA A 1 462 ? 24.700 2.591 -6.107 1.00 78.81 462 ALA A O 1
ATOM 3626 N N . ALA A 1 463 ? 26.732 2.316 -7.043 1.00 74.50 463 ALA A N 1
ATOM 3627 C CA . ALA A 1 463 ? 27.464 2.080 -5.808 1.00 74.50 463 ALA A CA 1
ATOM 3628 C C . ALA A 1 463 ? 28.947 2.381 -6.020 1.00 74.50 463 ALA A C 1
ATOM 3630 O O . ALA A 1 463 ? 29.434 2.390 -7.149 1.00 74.50 463 ALA A O 1
ATOM 3631 N N . LEU A 1 464 ? 29.671 2.624 -4.924 1.00 75.00 464 LEU A N 1
ATOM 3632 C CA . LEU A 1 464 ? 31.117 2.885 -4.943 1.00 75.00 464 LEU A CA 1
ATOM 3633 C C . LEU A 1 464 ? 31.512 4.036 -5.894 1.00 75.00 464 LEU A C 1
ATOM 3635 O O . LEU A 1 464 ? 32.549 3.979 -6.551 1.00 75.00 464 LEU A O 1
ATOM 3639 N N . GLY A 1 465 ? 30.669 5.070 -5.997 1.00 75.12 465 GLY A N 1
ATOM 3640 C CA . GLY A 1 465 ? 30.910 6.224 -6.866 1.00 75.12 465 GLY A CA 1
ATOM 3641 C C . GLY A 1 465 ? 30.716 5.971 -8.367 1.00 75.12 465 GLY A C 1
ATOM 3642 O O . GLY A 1 465 ? 31.024 6.859 -9.160 1.00 75.12 465 GLY A O 1
ATOM 3643 N N . VAL A 1 466 ? 30.198 4.806 -8.781 1.00 80.56 466 VAL A N 1
ATOM 3644 C CA . VAL A 1 466 ? 29.911 4.486 -10.191 1.00 80.56 466 VAL A CA 1
ATOM 3645 C C . VAL A 1 466 ? 28.427 4.222 -10.420 1.00 80.56 466 VAL A C 1
ATOM 3647 O O . VAL A 1 466 ? 27.772 3.590 -9.598 1.00 80.56 466 VAL A O 1
ATOM 3650 N N . GLY A 1 467 ? 27.900 4.707 -11.544 1.00 82.81 467 GLY A N 1
ATOM 3651 C CA . GLY A 1 467 ? 26.557 4.395 -12.027 1.00 82.81 467 GLY A CA 1
ATOM 3652 C C . GLY A 1 467 ? 26.524 3.105 -12.847 1.00 82.81 467 GLY A C 1
ATOM 3653 O O . GLY A 1 467 ? 27.511 2.748 -13.490 1.00 82.81 467 GLY A O 1
ATOM 3654 N N . TYR A 1 468 ? 25.381 2.424 -12.841 1.00 81.75 468 TYR A N 1
ATOM 3655 C CA . TYR A 1 468 ? 25.146 1.166 -13.551 1.00 81.75 468 TYR A CA 1
ATOM 3656 C C . TYR A 1 468 ? 24.203 1.388 -14.723 1.00 81.75 468 TYR A C 1
ATOM 3658 O O . TYR A 1 468 ? 23.100 1.884 -14.505 1.00 81.75 468 TYR A O 1
ATOM 3666 N N . MET A 1 469 ? 24.620 1.027 -15.934 1.00 81.19 469 MET A N 1
ATOM 3667 C CA . MET A 1 469 ? 23.801 1.091 -17.147 1.00 81.19 469 MET A CA 1
ATOM 3668 C C . MET A 1 469 ? 23.668 -0.264 -17.825 1.00 81.19 469 MET A C 1
ATOM 3670 O O . MET A 1 469 ? 24.670 -1.017 -17.850 1.00 81.19 469 MET A O 1
#